Protein AF-A0A9R0S086-F1 (afdb_monomer)

Mean predicted aligned error: 13.35 Å

Radius of gyration: 32.25 Å; Cα contacts (8 Å, |Δi|>4): 730; chains: 1; bounding box: 74×97×122 Å

Structure (mmCIF, N/CA/C/O backbone):
data_AF-A0A9R0S086-F1
#
_entry.id   AF-A0A9R0S086-F1
#
loop_
_atom_site.group_PDB
_atom_site.id
_atom_site.type_symbol
_atom_site.label_atom_id
_atom_site.label_alt_id
_atom_site.label_comp_id
_atom_site.label_asym_id
_atom_site.label_entity_id
_atom_site.label_seq_id
_atom_site.pdbx_PDB_ins_code
_atom_site.Cartn_x
_atom_site.Cartn_y
_atom_site.Cartn_z
_atom_site.occupancy
_atom_site.B_iso_or_equiv
_atom_site.auth_seq_id
_atom_site.auth_comp_id
_atom_site.auth_asym_id
_atom_site.auth_atom_id
_atom_site.pdbx_PDB_model_num
ATOM 1 N N . MET A 1 1 ? 15.748 48.962 -83.431 1.00 35.25 1 MET A N 1
ATOM 2 C CA . MET A 1 1 ? 16.880 48.040 -83.650 1.00 35.25 1 MET A CA 1
ATOM 3 C C . MET A 1 1 ? 18.047 48.599 -82.843 1.00 35.25 1 MET A C 1
ATOM 5 O O . MET A 1 1 ? 18.444 49.707 -83.147 1.00 35.25 1 MET A O 1
ATOM 9 N N . ALA A 1 2 ? 18.440 47.889 -81.776 1.00 37.28 2 ALA A N 1
ATOM 10 C CA . ALA A 1 2 ? 19.633 48.016 -80.913 1.00 37.28 2 ALA A CA 1
ATOM 11 C C . ALA A 1 2 ? 20.173 49.391 -80.419 1.00 37.28 2 ALA A C 1
ATOM 13 O O . ALA A 1 2 ? 20.505 50.261 -81.214 1.00 37.28 2 ALA A O 1
ATOM 14 N N . ALA A 1 3 ? 20.436 49.415 -79.098 1.00 37.38 3 ALA A N 1
ATOM 15 C CA . ALA A 1 3 ? 21.613 49.953 -78.380 1.00 37.38 3 ALA A CA 1
ATOM 16 C C . ALA A 1 3 ? 21.418 51.127 -77.385 1.00 37.38 3 ALA A C 1
ATOM 18 O O . ALA A 1 3 ? 20.693 52.083 -77.637 1.00 37.38 3 ALA A O 1
ATOM 19 N N . ASP A 1 4 ? 22.100 50.951 -76.243 1.00 39.78 4 ASP A N 1
ATOM 20 C CA . ASP A 1 4 ? 22.133 51.659 -74.949 1.00 39.78 4 ASP A CA 1
ATOM 21 C C . ASP A 1 4 ? 22.483 53.159 -74.951 1.00 39.78 4 ASP A C 1
ATOM 23 O O . ASP A 1 4 ? 23.273 53.601 -75.778 1.00 39.78 4 ASP A O 1
ATOM 27 N N . MET A 1 5 ? 22.016 53.894 -73.919 1.00 33.34 5 MET A N 1
ATOM 28 C CA . MET A 1 5 ? 22.845 54.510 -72.844 1.00 33.34 5 MET A CA 1
ATOM 29 C C . MET A 1 5 ? 22.083 55.582 -72.018 1.00 33.34 5 MET A C 1
ATOM 31 O O . MET A 1 5 ? 21.656 56.595 -72.554 1.00 33.34 5 MET A O 1
ATOM 35 N N . ASN A 1 6 ? 22.017 55.368 -70.691 1.00 35.94 6 ASN A N 1
ATOM 36 C CA . ASN A 1 6 ? 22.162 56.326 -69.567 1.00 35.94 6 ASN A CA 1
ATOM 37 C C . ASN A 1 6 ? 21.420 57.697 -69.530 1.00 35.94 6 ASN A C 1
ATOM 39 O O . ASN A 1 6 ? 21.847 58.621 -70.209 1.00 35.94 6 ASN A O 1
ATOM 43 N N . GLN A 1 7 ? 20.469 57.889 -68.581 1.00 35.34 7 GLN A N 1
ATOM 44 C CA . GLN A 1 7 ? 20.571 58.736 -67.345 1.00 35.34 7 GLN A CA 1
ATOM 45 C C . GLN A 1 7 ? 19.222 59.220 -66.719 1.00 35.34 7 GLN A C 1
ATOM 47 O O . GLN A 1 7 ? 18.473 59.948 -67.359 1.00 35.34 7 GLN A O 1
ATOM 52 N N . CYS A 1 8 ? 19.067 58.941 -65.401 1.00 30.36 8 CYS A N 1
ATOM 53 C CA . CYS A 1 8 ? 18.513 59.767 -64.283 1.00 30.36 8 CYS A CA 1
ATOM 54 C C . CYS A 1 8 ? 17.000 60.126 -64.165 1.00 30.36 8 CYS A C 1
ATOM 56 O O . CYS A 1 8 ? 16.317 60.141 -65.181 1.00 30.36 8 CYS A O 1
ATOM 58 N N . PRO A 1 9 ? 16.461 60.550 -62.976 1.00 42.03 9 PRO A N 1
ATOM 59 C CA . PRO A 1 9 ? 16.969 60.539 -61.580 1.00 42.03 9 PRO A CA 1
ATOM 60 C C . PRO A 1 9 ? 15.968 60.058 -60.469 1.00 42.03 9 PRO A C 1
ATOM 62 O O . PRO A 1 9 ? 14.763 59.978 -60.664 1.00 42.03 9 PRO A O 1
ATOM 65 N N . CYS A 1 10 ? 16.521 59.808 -59.271 1.00 35.19 10 CYS A N 1
ATOM 66 C CA . CYS A 1 10 ? 15.977 59.929 -57.897 1.00 35.19 10 CYS A CA 1
ATOM 67 C C . CYS A 1 10 ? 14.499 59.597 -57.564 1.00 35.19 10 CYS A C 1
ATOM 69 O O . CYS A 1 10 ? 13.600 60.398 -57.802 1.00 35.19 10 CYS A O 1
ATOM 71 N N . ALA A 1 11 ? 14.298 58.549 -56.753 1.00 34.47 11 ALA A N 1
ATOM 72 C CA . ALA A 1 11 ? 13.237 58.497 -55.742 1.00 34.47 11 ALA A CA 1
ATOM 73 C C . ALA A 1 11 ? 13.818 57.989 -54.411 1.00 34.47 11 ALA A C 1
ATOM 75 O O . ALA A 1 11 ? 14.642 57.078 -54.379 1.00 34.47 11 ALA A O 1
ATOM 76 N N . ALA A 1 12 ? 13.433 58.674 -53.338 1.00 35.03 12 ALA A N 1
ATOM 77 C CA . ALA A 1 12 ? 14.017 58.638 -52.007 1.00 35.03 12 ALA A CA 1
ATOM 78 C C . ALA A 1 12 ? 14.038 57.250 -51.342 1.00 35.03 12 ALA A C 1
ATOM 80 O O . ALA A 1 12 ? 13.154 56.419 -51.538 1.00 35.03 12 ALA A O 1
ATOM 81 N N . ALA A 1 13 ? 15.050 57.054 -50.497 1.00 35.12 13 ALA A N 1
ATOM 82 C CA . ALA A 1 13 ? 15.180 55.921 -49.593 1.00 35.12 13 ALA A CA 1
ATOM 83 C C . ALA A 1 13 ? 13.946 55.771 -48.683 1.00 35.12 13 ALA A C 1
ATOM 85 O O . ALA A 1 13 ? 13.489 56.772 -48.124 1.00 35.12 13 ALA A O 1
ATOM 86 N N . PRO A 1 14 ? 13.458 54.546 -48.420 1.00 37.09 14 PRO A N 1
ATOM 87 C CA . PRO A 1 14 ? 12.732 54.303 -47.192 1.00 37.09 14 PRO A CA 1
ATOM 88 C C . PRO A 1 14 ? 13.747 54.306 -46.041 1.00 37.09 14 PRO A C 1
ATOM 90 O O . PRO A 1 14 ? 14.665 53.490 -45.969 1.00 37.09 14 PRO A O 1
ATOM 93 N N . SER A 1 15 ? 13.586 55.304 -45.183 1.00 33.97 15 SER A N 1
ATOM 94 C CA . SER A 1 15 ? 14.235 55.493 -43.890 1.00 33.97 15 SER A CA 1
ATOM 95 C C . SER A 1 15 ? 14.154 54.257 -42.974 1.00 33.97 15 SER A C 1
ATOM 97 O O . SER A 1 15 ? 13.268 53.415 -43.134 1.00 33.97 15 SER A O 1
ATOM 99 N N . PRO A 1 16 ? 15.061 54.162 -41.984 1.00 43.84 16 PRO A N 1
ATOM 100 C CA . PRO A 1 16 ? 15.160 53.040 -41.062 1.00 43.84 16 PRO A CA 1
ATOM 101 C C . PRO A 1 16 ? 14.072 53.118 -39.974 1.00 43.84 16 PRO A C 1
ATOM 103 O O . PRO A 1 16 ? 13.759 54.205 -39.507 1.00 43.84 16 PRO A O 1
ATOM 106 N N . PHE A 1 17 ? 13.564 51.954 -39.555 1.00 35.75 17 PHE A N 1
ATOM 107 C CA . PHE A 1 17 ? 12.675 51.710 -38.403 1.00 35.75 17 PHE A CA 1
ATOM 108 C C . PHE A 1 17 ? 11.274 52.362 -38.391 1.00 35.75 17 PHE A C 1
ATOM 110 O O . PHE A 1 17 ? 11.134 53.581 -38.410 1.00 35.75 17 PHE A O 1
ATOM 117 N N . PRO A 1 18 ? 10.214 51.570 -38.133 1.00 36.34 18 PRO A N 1
ATOM 118 C CA . PRO A 1 18 ? 9.209 51.957 -37.165 1.00 36.34 18 PRO A CA 1
ATOM 119 C C . PRO A 1 18 ? 9.715 51.578 -35.766 1.00 36.34 18 PRO A C 1
ATOM 121 O O . PRO A 1 18 ? 9.758 50.403 -35.393 1.00 36.34 18 PRO A O 1
ATOM 124 N N . ASP A 1 19 ? 10.094 52.588 -34.986 1.00 44.94 19 ASP A N 1
ATOM 125 C CA . ASP A 1 19 ? 10.235 52.497 -33.536 1.00 44.94 19 ASP A CA 1
ATOM 126 C C . ASP A 1 19 ? 8.925 51.978 -32.925 1.00 44.94 19 ASP A C 1
ATOM 128 O O . ASP A 1 19 ? 7.967 52.719 -32.718 1.00 44.94 19 ASP A O 1
ATOM 132 N N . THR A 1 20 ? 8.873 50.681 -32.631 1.00 40.72 20 THR A N 1
ATOM 133 C CA . THR A 1 20 ? 7.848 50.091 -31.765 1.00 40.72 20 THR A CA 1
ATOM 134 C C . THR A 1 20 ? 8.507 49.107 -30.790 1.00 40.72 20 THR A C 1
ATOM 136 O O . THR A 1 20 ? 8.678 47.928 -31.059 1.00 40.72 20 THR A O 1
ATOM 139 N N . ASN A 1 21 ? 8.870 49.633 -29.612 1.00 48.00 21 ASN A N 1
ATOM 140 C CA . ASN A 1 21 ? 9.132 48.925 -28.345 1.00 48.00 21 ASN A CA 1
ATOM 141 C C . ASN A 1 21 ? 10.333 47.951 -28.275 1.00 48.00 21 ASN A C 1
ATOM 143 O O . ASN A 1 21 ? 10.231 46.793 -27.865 1.00 48.00 21 ASN A O 1
ATOM 147 N N . SER A 1 22 ? 11.519 48.513 -28.508 1.00 58.41 22 SER A N 1
ATOM 148 C CA . SER A 1 22 ? 12.875 47.932 -28.496 1.00 58.41 22 SER A CA 1
ATOM 149 C C . SER A 1 22 ? 13.436 47.405 -27.153 1.00 58.41 22 SER A C 1
ATOM 151 O O . SER A 1 22 ? 14.639 47.154 -27.040 1.00 58.41 22 SER A O 1
ATOM 153 N N . ASN A 1 23 ? 12.594 47.156 -26.145 1.00 55.34 23 ASN A N 1
ATOM 154 C CA . ASN A 1 23 ? 12.999 46.485 -24.897 1.00 55.34 23 ASN A CA 1
ATOM 155 C C . ASN A 1 23 ? 12.448 45.055 -24.781 1.00 55.34 23 ASN A C 1
ATOM 157 O O . ASN A 1 23 ? 13.076 44.208 -24.150 1.00 55.34 23 ASN A O 1
ATOM 161 N N . LEU A 1 24 ? 11.304 44.758 -25.410 1.00 52.91 24 LEU A N 1
ATOM 162 C CA . LEU A 1 24 ? 10.649 43.452 -25.279 1.00 52.91 24 LEU A CA 1
ATOM 163 C C . LEU A 1 24 ? 11.352 42.364 -26.110 1.00 52.91 24 LEU A C 1
ATOM 165 O O . LEU A 1 24 ? 11.485 41.233 -25.648 1.00 52.91 24 LEU A O 1
ATOM 169 N N . GLU A 1 25 ? 11.865 42.715 -27.293 1.00 58.78 25 GLU A N 1
ATOM 170 C CA . GLU A 1 25 ? 12.599 41.788 -28.170 1.00 58.78 25 GLU A CA 1
ATOM 171 C C . GLU A 1 25 ? 13.986 41.428 -27.620 1.00 58.78 25 GLU A C 1
ATOM 173 O O . GLU A 1 25 ? 14.385 40.266 -27.664 1.00 58.78 25 GLU A O 1
ATOM 178 N N . LYS A 1 26 ? 14.687 42.382 -26.990 1.00 62.88 26 LYS A N 1
ATOM 179 C CA . LYS A 1 26 ? 15.970 42.125 -26.305 1.00 62.88 26 LYS A CA 1
ATOM 180 C C . LYS A 1 26 ? 15.811 41.247 -25.060 1.00 62.88 26 LYS A C 1
ATOM 182 O O . LYS A 1 26 ? 16.746 40.543 -24.687 1.00 62.88 26 LYS A O 1
ATOM 187 N N . LEU A 1 27 ? 14.634 41.259 -24.426 1.00 69.56 27 LEU A N 1
ATOM 188 C CA . LEU A 1 27 ? 14.299 40.377 -23.304 1.00 69.56 27 LEU A CA 1
ATOM 189 C C . LEU A 1 27 ? 13.817 38.986 -23.744 1.00 69.56 27 LEU A C 1
ATOM 191 O O . LEU A 1 27 ? 13.702 38.098 -22.897 1.00 69.56 27 LEU A O 1
ATOM 195 N N . LEU A 1 28 ? 13.535 38.768 -25.033 1.00 75.19 28 LEU A N 1
ATOM 196 C CA . LEU A 1 28 ? 12.957 37.515 -25.519 1.00 75.19 28 LEU A CA 1
ATOM 197 C C . LEU A 1 28 ? 13.865 36.294 -25.255 1.00 75.19 28 LEU A C 1
ATOM 199 O O . LEU A 1 28 ? 13.354 35.317 -24.702 1.00 75.19 28 LEU A O 1
ATOM 203 N N . PRO A 1 29 ? 15.192 36.329 -25.511 1.00 75.06 29 PRO A N 1
ATOM 204 C CA . PRO A 1 29 ? 16.080 35.207 -25.187 1.00 75.06 29 PRO A CA 1
ATOM 205 C C . PRO A 1 29 ? 16.153 34.919 -23.682 1.00 75.06 29 PRO A C 1
ATOM 207 O O . PRO A 1 29 ? 16.160 33.760 -23.270 1.00 75.06 29 PRO A O 1
ATOM 210 N N . PHE A 1 30 ? 16.124 35.961 -22.842 1.00 78.12 30 PHE A N 1
ATOM 211 C CA . PHE A 1 30 ? 16.090 35.816 -21.381 1.00 78.12 30 PHE A CA 1
ATOM 212 C C . PHE A 1 30 ? 14.768 35.211 -20.898 1.00 78.12 30 PHE A C 1
ATOM 214 O O . PHE A 1 30 ? 14.761 34.367 -20.003 1.00 78.12 30 PHE A O 1
ATOM 221 N N . ARG A 1 31 ? 13.645 35.594 -21.517 1.00 83.06 31 ARG A N 1
ATOM 222 C CA . ARG A 1 31 ? 12.323 35.018 -21.245 1.00 83.06 31 ARG A CA 1
ATOM 223 C C . ARG A 1 31 ? 12.270 33.543 -21.636 1.00 83.06 31 ARG A C 1
ATOM 225 O O . ARG A 1 31 ? 11.749 32.742 -20.864 1.00 83.06 31 ARG A O 1
ATOM 232 N N . ILE A 1 32 ? 12.818 33.180 -22.797 1.00 84.12 32 ILE A N 1
ATOM 233 C CA . ILE A 1 32 ? 12.927 31.782 -23.235 1.00 84.12 32 ILE A CA 1
ATOM 234 C C . ILE A 1 32 ? 13.807 31.002 -22.254 1.00 84.12 32 ILE A C 1
ATOM 236 O O . ILE A 1 32 ? 13.362 29.978 -21.744 1.00 84.12 32 ILE A O 1
ATOM 240 N N . GLY A 1 33 ? 14.990 31.516 -21.901 1.00 82.88 33 GLY A N 1
ATOM 241 C CA . GLY A 1 33 ? 15.875 30.891 -20.913 1.00 82.88 33 GLY A CA 1
ATOM 242 C C . GLY A 1 33 ? 15.195 30.669 -19.555 1.00 82.88 33 GLY A C 1
ATOM 243 O O . GLY A 1 33 ? 15.276 29.579 -18.993 1.00 82.88 33 GLY A O 1
ATOM 244 N N . ALA A 1 34 ? 14.438 31.652 -19.056 1.00 84.62 34 ALA A N 1
ATOM 245 C CA . ALA A 1 34 ? 13.662 31.505 -17.825 1.00 84.62 34 ALA A CA 1
ATOM 246 C C . ALA A 1 34 ? 12.590 30.407 -17.937 1.00 84.62 34 ALA A C 1
ATOM 248 O O . ALA A 1 34 ? 12.444 29.595 -17.024 1.00 84.62 34 ALA A O 1
ATOM 249 N N . LEU A 1 35 ? 11.865 30.336 -19.059 1.00 87.88 35 LEU A N 1
ATOM 250 C CA . LEU A 1 35 ? 10.873 29.283 -19.286 1.00 87.88 35 LEU A CA 1
ATOM 251 C C . LEU A 1 35 ? 11.512 27.891 -19.399 1.00 87.88 35 LEU A C 1
ATOM 253 O O . LEU A 1 35 ? 10.943 26.934 -18.878 1.00 87.88 35 LEU A O 1
ATOM 257 N N . VAL A 1 36 ? 12.696 27.775 -20.013 1.00 86.31 36 VAL A N 1
ATOM 258 C CA . VAL A 1 36 ? 13.479 26.526 -20.049 1.00 86.31 36 VAL A CA 1
ATOM 259 C C . VAL A 1 36 ? 13.825 26.086 -18.631 1.00 86.31 36 VAL A C 1
ATOM 261 O O . VAL A 1 36 ? 13.579 24.937 -18.279 1.00 86.31 36 VAL A O 1
ATOM 264 N N . VAL A 1 37 ? 14.317 26.994 -17.782 1.00 85.62 37 VAL A N 1
ATOM 265 C CA . VAL A 1 37 ? 14.621 26.679 -16.376 1.00 85.62 37 VAL A CA 1
ATOM 266 C C . VAL A 1 37 ? 13.368 26.210 -15.635 1.00 85.62 37 VAL A C 1
ATOM 268 O O . VAL A 1 37 ? 13.416 25.189 -14.951 1.00 85.62 37 VAL A O 1
ATOM 271 N N . VAL A 1 38 ? 12.230 26.892 -15.800 1.00 88.31 38 VAL A N 1
ATOM 272 C CA . VAL A 1 38 ? 10.961 26.472 -15.178 1.00 88.31 38 VAL A CA 1
ATOM 273 C C . VAL A 1 38 ? 10.534 25.089 -15.676 1.00 88.31 38 VAL A C 1
ATOM 275 O O . VAL A 1 38 ? 10.150 24.246 -14.864 1.00 88.31 38 VAL A O 1
ATOM 278 N N . ALA A 1 39 ? 10.638 24.819 -16.979 1.00 87.31 39 ALA A N 1
ATOM 279 C CA . ALA A 1 39 ? 10.317 23.515 -17.554 1.00 87.31 39 ALA A CA 1
ATOM 280 C C . ALA A 1 39 ? 11.221 22.411 -16.993 1.00 87.31 39 ALA A C 1
ATOM 282 O O . ALA A 1 39 ? 10.736 21.353 -16.603 1.00 87.31 39 ALA A O 1
ATOM 283 N N . VAL A 1 40 ? 12.520 22.675 -16.868 1.00 86.12 40 VAL A N 1
ATOM 284 C CA . VAL A 1 40 ? 13.506 21.730 -16.332 1.00 86.12 40 VAL A CA 1
ATOM 285 C C . VAL A 1 40 ? 13.262 21.457 -14.856 1.00 86.12 40 VAL A C 1
ATOM 287 O O . VAL A 1 40 ? 13.285 20.301 -14.448 1.00 86.12 40 VAL A O 1
ATOM 290 N N . VAL A 1 41 ? 12.963 22.485 -14.059 1.00 85.88 41 VAL A N 1
ATOM 291 C CA . VAL A 1 41 ? 12.593 22.317 -12.647 1.00 85.88 41 VAL A CA 1
ATOM 292 C C . VAL A 1 41 ? 11.316 21.485 -12.524 1.00 85.88 41 VAL A C 1
ATOM 294 O O . VAL A 1 41 ? 11.272 20.558 -11.720 1.00 85.88 41 VAL A O 1
ATOM 297 N N . MET A 1 42 ? 10.298 21.754 -13.343 1.00 83.94 42 MET A N 1
ATOM 298 C CA . MET A 1 42 ? 9.055 20.975 -13.353 1.00 83.94 42 MET A CA 1
ATOM 299 C C . MET A 1 42 ? 9.294 19.511 -13.740 1.00 83.94 42 MET A C 1
ATOM 301 O O . MET A 1 42 ? 8.778 18.614 -13.074 1.00 83.94 42 MET A O 1
ATOM 305 N N . LEU A 1 43 ? 10.114 19.255 -14.763 1.00 84.06 43 LEU A N 1
ATOM 306 C CA . LEU A 1 43 ? 10.482 17.903 -15.191 1.00 84.06 43 LEU A CA 1
ATOM 307 C C . LEU A 1 43 ? 11.344 17.190 -14.144 1.00 84.06 43 LEU A C 1
ATOM 309 O O . LEU A 1 43 ? 11.109 16.018 -13.877 1.00 84.06 43 LEU A O 1
ATOM 313 N N . PHE A 1 44 ? 12.276 17.888 -13.490 1.00 84.94 44 PHE A N 1
ATOM 314 C CA . PHE A 1 44 ? 13.072 17.360 -12.380 1.00 84.94 44 PHE A CA 1
ATOM 315 C C . PHE A 1 44 ? 12.186 16.952 -11.199 1.00 84.94 44 PHE A C 1
ATOM 317 O O . PHE A 1 44 ? 12.302 15.838 -10.687 1.00 84.94 44 PHE A O 1
ATOM 324 N N . VAL A 1 45 ? 11.258 17.828 -10.800 1.00 82.12 45 VAL A N 1
ATOM 325 C CA . VAL A 1 45 ? 10.262 17.551 -9.756 1.00 82.12 45 VAL A CA 1
ATOM 326 C C . VAL A 1 45 ? 9.427 16.333 -10.140 1.00 82.12 45 VAL A C 1
ATOM 328 O O . VAL A 1 45 ? 9.286 15.421 -9.328 1.00 82.12 45 VAL A O 1
ATOM 331 N N . LEU A 1 46 ? 8.931 16.269 -11.376 1.00 81.56 46 LEU A N 1
ATOM 332 C CA . LEU A 1 46 ? 8.160 15.132 -11.876 1.00 81.56 46 LEU A CA 1
ATOM 333 C C . LEU A 1 46 ? 8.971 13.828 -11.837 1.00 81.56 46 LEU A C 1
ATOM 335 O O . LEU A 1 46 ? 8.449 12.792 -11.433 1.00 81.56 46 LEU A O 1
ATOM 339 N N . HIS A 1 47 ? 10.254 13.881 -12.190 1.00 79.44 47 HIS A N 1
ATOM 340 C CA . HIS A 1 47 ? 11.131 12.718 -12.235 1.00 79.44 47 HIS A CA 1
ATOM 341 C C . HIS A 1 47 ? 11.456 12.165 -10.843 1.00 79.44 47 HIS A C 1
ATOM 343 O O . HIS A 1 47 ? 11.274 10.979 -10.556 1.00 79.44 47 HIS A O 1
ATOM 349 N N . VAL A 1 48 ? 11.906 13.043 -9.945 1.00 82.12 48 VAL A N 1
ATOM 350 C CA . VAL A 1 48 ? 12.289 12.663 -8.585 1.00 82.12 48 VAL A CA 1
ATOM 351 C C . VAL A 1 48 ? 11.046 12.283 -7.788 1.00 82.12 48 VAL A C 1
ATOM 353 O O . VAL A 1 48 ? 10.983 11.177 -7.249 1.00 82.12 48 VAL A O 1
ATOM 356 N N . LEU A 1 49 ? 10.022 13.143 -7.755 1.00 80.88 49 LEU A N 1
ATOM 357 C CA . LEU A 1 49 ? 8.810 12.892 -6.971 1.00 80.88 49 LEU A CA 1
ATOM 358 C C . LEU A 1 49 ? 7.935 11.787 -7.576 1.00 80.88 49 LEU A C 1
ATOM 360 O O . LEU A 1 49 ? 7.298 11.060 -6.819 1.00 80.88 49 LEU A O 1
ATOM 364 N N . GLY A 1 50 ? 7.953 11.590 -8.898 1.00 76.31 50 GLY A N 1
ATOM 365 C CA . GLY A 1 50 ? 7.290 10.463 -9.560 1.00 76.31 50 GLY A CA 1
ATOM 366 C C . GLY A 1 50 ? 7.833 9.114 -9.083 1.00 76.31 50 GLY A C 1
ATOM 367 O O . GLY A 1 50 ? 7.058 8.225 -8.741 1.00 76.31 50 GLY A O 1
ATOM 368 N N . SER A 1 51 ? 9.158 8.990 -8.926 1.00 75.00 51 SER A N 1
ATOM 369 C CA . SER A 1 51 ? 9.785 7.781 -8.360 1.00 75.00 51 SER A CA 1
ATOM 370 C C . SER A 1 51 ? 9.477 7.575 -6.867 1.00 75.00 51 SER A C 1
ATOM 372 O O . SER A 1 51 ? 9.499 6.448 -6.365 1.00 75.00 51 SER A O 1
ATOM 374 N N . LEU A 1 52 ? 9.170 8.660 -6.146 1.00 75.62 52 LEU A N 1
ATOM 375 C CA . LEU A 1 52 ? 8.788 8.642 -4.731 1.00 75.62 52 LEU A CA 1
ATOM 376 C C . LEU A 1 52 ? 7.282 8.450 -4.521 1.00 75.62 52 LEU A C 1
ATOM 378 O O . LEU A 1 52 ? 6.869 8.162 -3.399 1.00 75.62 52 LEU A O 1
ATOM 382 N N . ARG A 1 53 ? 6.470 8.562 -5.578 1.00 75.38 53 ARG A N 1
ATOM 383 C CA . ARG A 1 53 ? 5.007 8.462 -5.539 1.00 75.38 53 ARG A CA 1
ATOM 384 C C . ARG A 1 53 ? 4.535 7.156 -4.902 1.00 75.38 53 ARG A C 1
ATOM 386 O O . ARG A 1 53 ? 3.750 7.187 -3.961 1.00 75.38 53 ARG A O 1
ATOM 393 N N . ARG A 1 54 ? 5.103 6.026 -5.339 1.00 76.12 54 ARG A N 1
ATOM 394 C CA . ARG A 1 54 ? 4.835 4.693 -4.769 1.00 76.12 54 ARG A CA 1
ATOM 395 C C . ARG A 1 54 ? 5.150 4.607 -3.273 1.00 76.12 54 ARG A C 1
ATOM 397 O O . ARG A 1 54 ? 4.568 3.808 -2.556 1.00 76.12 54 ARG A O 1
ATOM 404 N N . ARG A 1 55 ? 6.083 5.430 -2.792 1.00 77.38 55 ARG A N 1
ATOM 405 C CA . ARG A 1 55 ? 6.626 5.369 -1.427 1.00 77.38 55 ARG A CA 1
ATOM 406 C C . ARG A 1 55 ? 5.938 6.318 -0.459 1.00 77.38 55 ARG A C 1
ATOM 408 O O . ARG A 1 55 ? 6.352 6.399 0.695 1.00 77.38 55 ARG A O 1
ATOM 415 N N . SER A 1 56 ? 4.951 7.087 -0.914 1.00 76.31 56 SER A N 1
ATOM 416 C CA . SER A 1 56 ? 4.250 8.027 -0.053 1.00 76.31 56 SER A CA 1
ATOM 417 C C . SER A 1 56 ? 2.761 8.066 -0.342 1.00 76.31 56 SER A C 1
ATOM 419 O O . SER A 1 56 ? 2.322 8.329 -1.452 1.00 76.31 56 SER A O 1
ATOM 421 N N . SER A 1 57 ? 1.978 7.933 0.718 1.00 72.06 57 SER A N 1
ATOM 422 C CA . SER A 1 57 ? 0.526 8.103 0.751 1.00 72.06 57 SER A CA 1
ATOM 423 C C . SER A 1 57 ? 0.090 9.567 0.930 1.00 72.06 57 SER A C 1
ATOM 425 O O . SER A 1 57 ? -1.077 9.864 1.226 1.00 72.06 57 SER A O 1
ATOM 427 N N . ASN A 1 58 ? 1.022 10.521 0.803 1.00 75.94 58 ASN A N 1
ATOM 428 C CA . ASN A 1 58 ? 0.735 11.936 0.990 1.00 75.94 58 ASN A CA 1
ATOM 429 C C . ASN A 1 58 ? -0.008 12.518 -0.221 1.00 75.94 58 ASN A C 1
ATOM 431 O O . ASN A 1 58 ? 0.582 12.767 -1.270 1.00 75.94 58 ASN A O 1
ATOM 435 N N . LYS A 1 59 ? -1.296 12.835 -0.046 1.00 71.94 59 LYS A N 1
ATOM 436 C CA . LYS A 1 59 ? -2.147 13.417 -1.100 1.00 71.94 59 LYS A CA 1
ATOM 437 C C . LYS A 1 59 ? -1.599 14.723 -1.689 1.00 71.94 59 LYS A C 1
ATOM 439 O O . LYS A 1 59 ? -1.851 15.001 -2.854 1.00 71.94 59 LYS A O 1
ATOM 444 N N . ALA A 1 60 ? -0.842 15.510 -0.919 1.00 74.75 60 ALA A N 1
ATOM 445 C CA . ALA A 1 60 ? -0.210 16.723 -1.439 1.00 74.75 60 ALA A CA 1
ATOM 446 C C . ALA A 1 60 ? 0.908 16.399 -2.442 1.00 74.75 60 ALA A C 1
ATOM 448 O O . ALA A 1 60 ? 0.979 17.038 -3.485 1.00 74.75 60 ALA A O 1
ATOM 449 N N . LEU A 1 61 ? 1.730 15.380 -2.156 1.00 79.19 61 LEU A N 1
ATOM 450 C CA . LEU A 1 61 ? 2.765 14.905 -3.078 1.00 79.19 61 LEU A CA 1
ATOM 451 C C . LEU A 1 61 ? 2.131 14.439 -4.392 1.00 79.19 61 LEU A C 1
ATOM 453 O O . LEU A 1 61 ? 2.537 14.888 -5.458 1.00 79.19 61 LEU A O 1
ATOM 457 N N . HIS A 1 62 ? 1.097 13.597 -4.302 1.00 76.50 62 HIS A N 1
ATOM 458 C CA . HIS A 1 62 ? 0.350 13.120 -5.471 1.00 76.50 62 HIS A CA 1
ATOM 459 C C . HIS A 1 62 ? -0.251 14.275 -6.273 1.00 76.50 62 HIS A C 1
ATOM 461 O O . HIS A 1 62 ? -0.095 14.314 -7.488 1.00 76.50 62 HIS A O 1
ATOM 467 N N . GLY A 1 63 ? -0.864 15.256 -5.603 1.00 73.75 63 GLY A N 1
ATOM 468 C CA . GLY A 1 63 ? -1.413 16.445 -6.259 1.00 73.75 63 GLY A CA 1
ATOM 469 C C . GLY A 1 63 ? -0.355 17.276 -6.991 1.00 73.75 63 GLY A C 1
ATOM 470 O O . GLY A 1 63 ? -0.592 17.700 -8.119 1.00 73.75 63 GLY A O 1
ATOM 471 N N . VAL A 1 64 ? 0.827 17.463 -6.391 1.00 81.00 64 VAL A N 1
ATOM 472 C CA . VAL A 1 64 ? 1.957 18.156 -7.037 1.00 81.00 64 VAL A CA 1
ATOM 473 C C . VAL A 1 64 ? 2.445 17.382 -8.259 1.00 81.00 64 VAL A C 1
ATOM 475 O O . VAL A 1 64 ? 2.641 17.986 -9.307 1.00 81.00 64 VAL A O 1
ATOM 478 N N . VAL A 1 65 ? 2.601 16.059 -8.156 1.00 80.56 65 VAL A N 1
ATOM 479 C CA . VAL A 1 65 ? 3.038 15.210 -9.276 1.00 80.56 65 VAL A CA 1
ATOM 480 C C . VAL A 1 65 ? 2.030 15.252 -10.427 1.00 80.56 65 VAL A C 1
ATOM 482 O O . VAL A 1 65 ? 2.431 15.456 -11.567 1.00 80.56 65 VAL A O 1
ATOM 485 N N . VAL A 1 66 ? 0.729 15.126 -10.142 1.00 77.88 66 VAL A N 1
ATOM 486 C CA . VAL A 1 66 ? -0.338 15.191 -11.160 1.00 77.88 66 VAL A CA 1
ATOM 487 C C . VAL A 1 66 ? -0.405 16.575 -11.811 1.00 77.88 66 VAL A C 1
ATOM 489 O O . VAL A 1 66 ? -0.524 16.676 -13.033 1.00 77.88 66 VAL A O 1
ATOM 492 N N . GLY A 1 67 ? -0.283 17.644 -11.020 1.00 76.31 67 GLY A N 1
ATOM 493 C CA . GLY A 1 67 ? -0.234 19.012 -11.536 1.00 76.31 67 GLY A CA 1
ATOM 494 C C . GLY A 1 67 ? 0.994 19.256 -12.416 1.00 76.31 67 GLY A C 1
ATOM 495 O O . GLY A 1 67 ? 0.862 19.785 -13.519 1.00 76.31 67 GLY A O 1
ATOM 496 N N . ALA A 1 68 ? 2.173 18.812 -11.969 1.00 82.50 68 ALA A N 1
ATOM 497 C CA . ALA A 1 68 ? 3.411 18.925 -12.731 1.00 82.50 68 ALA A CA 1
ATOM 498 C C . ALA A 1 68 ? 3.348 18.139 -14.043 1.00 82.50 68 ALA A C 1
ATOM 500 O O . ALA A 1 68 ? 3.694 18.689 -15.082 1.00 82.50 68 ALA A O 1
ATOM 501 N N . TYR A 1 69 ? 2.832 16.909 -14.000 1.00 77.81 69 TYR A N 1
ATOM 502 C CA . TYR A 1 69 ? 2.607 16.058 -15.168 1.00 77.81 69 TYR A CA 1
ATOM 503 C C . TYR A 1 69 ? 1.675 16.707 -16.198 1.00 77.81 69 TYR A C 1
ATOM 505 O O . TYR A 1 69 ? 1.972 16.722 -17.389 1.00 77.81 69 TYR A O 1
ATOM 513 N N . SER A 1 70 ? 0.565 17.289 -15.737 1.00 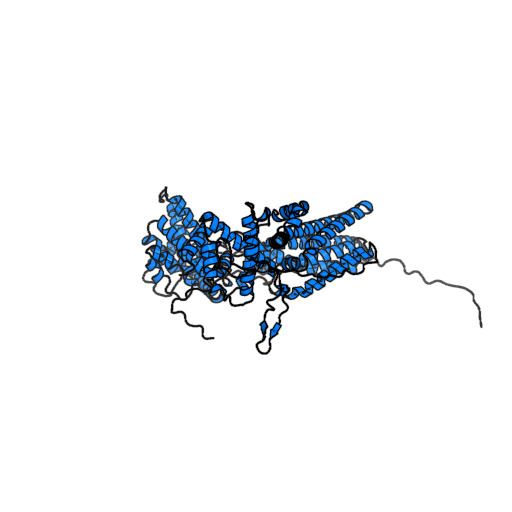77.06 70 SER A N 1
ATOM 514 C CA . SER A 1 70 ? -0.424 17.910 -16.626 1.00 77.06 70 SER A CA 1
ATOM 515 C C . SER A 1 70 ? 0.117 19.182 -17.289 1.00 77.06 70 SER A C 1
ATOM 517 O O . SER A 1 70 ? -0.180 19.457 -18.450 1.00 77.06 70 SER A O 1
ATOM 519 N N . LEU A 1 71 ? 0.922 19.966 -16.563 1.00 81.12 71 LEU A N 1
ATOM 520 C CA . LEU A 1 71 ? 1.423 21.256 -17.039 1.00 81.12 71 LEU A CA 1
ATOM 521 C C . LEU A 1 71 ? 2.732 21.145 -17.835 1.00 81.12 71 LEU A C 1
ATOM 523 O O . LEU A 1 71 ? 2.972 21.967 -18.721 1.00 81.12 71 LEU A O 1
ATOM 527 N N . SER A 1 72 ? 3.579 20.149 -17.552 1.00 83.62 72 SER A N 1
ATOM 528 C CA . SER A 1 72 ? 4.915 20.037 -18.154 1.00 83.62 72 SER A CA 1
ATOM 529 C C . SER A 1 72 ? 4.867 19.908 -19.673 1.00 83.62 72 SER A C 1
ATOM 531 O O . SER A 1 72 ? 5.673 20.536 -20.354 1.00 83.62 72 SER A O 1
ATOM 533 N N . TYR A 1 73 ? 3.905 19.159 -20.221 1.00 80.12 73 TYR A N 1
ATOM 534 C CA . TYR A 1 73 ? 3.784 18.980 -21.671 1.00 80.12 73 TYR A CA 1
ATOM 535 C C . TYR A 1 73 ? 3.414 20.282 -22.391 1.00 80.12 73 TYR A C 1
ATOM 537 O O . TYR A 1 73 ? 4.032 20.644 -23.396 1.00 80.12 73 TYR A O 1
ATOM 545 N N . ALA A 1 74 ? 2.429 21.009 -21.855 1.00 83.12 74 ALA A N 1
ATOM 546 C CA . ALA A 1 74 ? 2.005 22.295 -22.399 1.00 83.12 74 ALA A CA 1
ATOM 547 C C . ALA A 1 74 ? 3.137 23.325 -22.317 1.00 83.12 74 ALA A C 1
ATOM 549 O O . ALA A 1 74 ? 3.405 24.027 -23.291 1.00 83.12 74 ALA A O 1
ATOM 550 N N . LEU A 1 75 ? 3.840 23.365 -21.181 1.00 85.00 75 LEU A N 1
ATOM 551 C CA . LEU A 1 75 ? 4.963 24.269 -20.972 1.00 85.00 75 LEU A CA 1
ATOM 552 C C . LEU A 1 75 ? 6.105 23.990 -21.957 1.00 85.00 75 LEU A C 1
ATOM 554 O O . LEU A 1 75 ? 6.570 24.920 -22.609 1.00 85.00 75 LEU A O 1
ATOM 558 N N . VAL A 1 76 ? 6.513 22.725 -22.115 1.00 85.06 76 VAL A N 1
ATOM 559 C CA . VAL A 1 76 ? 7.594 22.348 -23.040 1.00 85.06 76 VAL A CA 1
ATOM 560 C C . VAL A 1 76 ? 7.207 22.645 -24.487 1.00 85.06 76 VAL A C 1
ATOM 562 O O . VAL A 1 76 ? 7.974 23.282 -25.209 1.00 85.06 76 VAL A O 1
ATOM 565 N N . SER A 1 77 ? 5.995 22.275 -24.901 1.00 83.31 77 SER A N 1
ATOM 566 C CA . SER A 1 77 ? 5.506 22.542 -26.261 1.00 83.31 77 SER A CA 1
ATOM 567 C C . SER A 1 77 ? 5.462 24.042 -26.565 1.00 83.31 77 SER A C 1
ATOM 569 O O . SER A 1 77 ? 5.913 24.476 -27.623 1.00 83.31 77 SER A O 1
ATOM 571 N N . TYR A 1 78 ? 4.984 24.849 -25.614 1.00 86.25 78 TYR A N 1
ATOM 572 C CA . TYR A 1 78 ? 4.968 26.305 -25.734 1.00 86.25 78 TYR A CA 1
ATOM 573 C C . TYR A 1 78 ? 6.383 26.890 -25.834 1.00 86.25 78 TYR A C 1
ATOM 575 O O . TYR A 1 78 ? 6.631 27.744 -26.684 1.00 86.25 78 TYR A O 1
ATOM 583 N N . THR A 1 79 ? 7.333 26.408 -25.021 1.00 86.88 79 THR A N 1
ATOM 584 C CA . THR A 1 79 ? 8.731 26.862 -25.104 1.00 86.88 79 THR A CA 1
ATOM 585 C C . THR A 1 79 ? 9.388 26.526 -26.435 1.00 86.88 79 THR A C 1
ATOM 587 O O . THR A 1 79 ? 10.084 27.377 -26.983 1.00 86.88 79 THR A O 1
ATOM 590 N N . LEU A 1 80 ? 9.131 25.335 -26.984 1.00 83.38 80 LEU A N 1
ATOM 591 C CA . LEU A 1 80 ? 9.640 24.934 -28.297 1.00 83.38 80 LEU A CA 1
ATOM 592 C C . LEU A 1 80 ? 9.050 25.803 -29.414 1.00 83.38 80 LEU A C 1
ATOM 594 O O . LEU A 1 80 ? 9.786 26.277 -30.275 1.00 83.38 80 LEU A O 1
ATOM 598 N N . GLY A 1 81 ? 7.742 26.077 -29.365 1.00 81.62 81 GLY A N 1
ATOM 599 C CA . GLY A 1 81 ? 7.089 26.980 -30.316 1.00 81.62 81 GLY A CA 1
ATOM 600 C C . GLY A 1 81 ? 7.666 28.398 -30.270 1.00 81.62 81 GLY A C 1
ATOM 601 O O . GLY A 1 81 ? 7.923 28.996 -31.312 1.00 81.62 81 GLY A O 1
ATOM 602 N N . LEU A 1 82 ? 7.956 28.910 -29.069 1.00 82.38 82 LEU A N 1
ATOM 603 C CA . LEU A 1 82 ? 8.627 30.199 -28.880 1.00 82.38 82 LEU A CA 1
ATOM 604 C C . LEU A 1 82 ? 10.025 30.230 -29.505 1.00 82.38 82 LEU A C 1
ATOM 606 O O . LEU A 1 82 ? 10.322 31.178 -30.229 1.00 82.38 82 LEU A O 1
ATOM 610 N N . MET A 1 83 ? 10.846 29.199 -29.272 1.00 81.31 83 MET A N 1
ATOM 611 C CA . MET A 1 83 ? 12.178 29.070 -29.884 1.00 81.31 83 MET A CA 1
ATOM 612 C C . MET A 1 83 ? 12.114 29.021 -31.415 1.00 81.31 83 MET A C 1
ATOM 614 O O . MET A 1 83 ? 12.979 29.575 -32.080 1.00 81.31 83 MET A O 1
ATOM 618 N N . GLN A 1 84 ? 11.092 28.376 -31.987 1.00 81.44 84 GLN A N 1
ATOM 619 C CA . GLN A 1 84 ? 10.914 28.313 -33.440 1.00 81.44 84 GLN A CA 1
ATOM 620 C C . GLN A 1 84 ? 10.444 29.654 -34.028 1.00 81.44 84 GLN A C 1
ATOM 622 O O . GLN A 1 84 ? 10.819 30.009 -35.141 1.00 81.44 84 GLN A O 1
ATOM 627 N N . SER A 1 85 ? 9.611 30.390 -33.290 1.00 77.38 85 SER A N 1
ATOM 628 C CA . SER A 1 85 ? 9.041 31.673 -33.725 1.00 77.38 85 SER A CA 1
ATOM 629 C C . SER A 1 85 ? 9.973 32.878 -33.550 1.00 77.38 85 SER A C 1
ATOM 631 O O . SER A 1 85 ? 9.660 33.962 -34.039 1.00 77.38 85 SER A O 1
ATOM 633 N N . SER A 1 86 ? 11.087 32.732 -32.825 1.00 77.06 86 SER A N 1
ATOM 634 C CA . SER A 1 86 ? 11.973 33.855 -32.521 1.00 77.06 86 SER A CA 1
ATOM 635 C C . SER A 1 86 ? 12.768 34.303 -33.746 1.00 77.06 86 SER A C 1
ATOM 637 O O . SER A 1 86 ? 13.415 33.496 -34.407 1.00 77.06 86 SER A O 1
ATOM 639 N N . THR A 1 87 ? 12.793 35.611 -33.990 1.00 64.31 87 THR A N 1
ATOM 640 C CA . THR A 1 87 ? 13.567 36.251 -35.068 1.00 64.31 87 THR A CA 1
ATOM 641 C C . THR A 1 87 ? 15.080 36.248 -34.814 1.00 64.31 87 THR A C 1
ATOM 643 O O . THR A 1 87 ? 15.860 36.377 -35.755 1.00 64.31 87 THR A O 1
ATOM 646 N N . TYR A 1 88 ? 15.502 36.064 -33.557 1.00 65.75 88 TYR A N 1
ATOM 647 C CA . TYR A 1 88 ? 16.899 35.932 -33.145 1.00 65.75 88 TYR A CA 1
ATOM 648 C C . TYR A 1 88 ? 17.277 34.460 -32.981 1.00 65.75 88 TYR A C 1
ATOM 650 O O . TYR A 1 88 ? 16.775 33.787 -32.081 1.00 65.75 88 TYR A O 1
ATOM 658 N N . TYR A 1 89 ? 18.189 33.976 -33.826 1.00 63.66 89 TYR A N 1
ATOM 659 C CA . TYR A 1 89 ? 18.760 32.641 -33.685 1.00 63.66 89 TYR A CA 1
ATOM 660 C C . TYR A 1 89 ? 19.895 32.663 -32.658 1.00 63.66 89 TYR A C 1
ATOM 662 O O . TYR A 1 89 ? 20.823 33.465 -32.756 1.00 63.66 89 TYR A O 1
ATOM 670 N N . VAL A 1 90 ? 19.797 31.785 -31.667 1.00 68.69 90 VAL A N 1
ATOM 671 C CA . VAL A 1 90 ? 20.762 31.614 -30.582 1.00 68.69 90 VAL A CA 1
ATOM 672 C C . VAL A 1 90 ? 21.270 30.176 -30.669 1.00 68.69 90 VAL A C 1
ATOM 674 O O . VAL A 1 90 ? 20.459 29.248 -30.700 1.00 68.69 90 VAL A O 1
ATOM 677 N N . ASP A 1 91 ? 22.590 29.985 -30.729 1.00 69.06 91 ASP A N 1
ATOM 678 C CA . ASP A 1 91 ? 23.227 28.678 -30.979 1.00 69.06 91 ASP A CA 1
ATOM 679 C C . ASP A 1 91 ? 22.857 27.615 -29.924 1.00 69.06 91 ASP A C 1
ATOM 681 O O . ASP A 1 91 ? 22.921 26.411 -30.172 1.00 69.06 91 ASP A O 1
ATOM 685 N N . GLU A 1 92 ? 22.420 28.055 -28.747 1.00 72.38 92 GLU A N 1
ATOM 686 C CA . GLU A 1 92 ? 21.994 27.232 -27.623 1.00 72.38 92 GLU A CA 1
ATOM 687 C C . GLU A 1 92 ? 20.548 26.715 -27.741 1.00 72.38 92 GLU A C 1
ATOM 689 O O . GLU A 1 92 ? 20.199 25.741 -27.069 1.00 72.38 92 GLU A O 1
ATOM 694 N N . PHE A 1 93 ? 19.694 27.305 -28.590 1.00 75.94 93 PHE A N 1
ATOM 695 C CA . PHE A 1 93 ? 18.281 26.907 -28.711 1.00 75.94 93 PHE A CA 1
ATOM 696 C C . PHE A 1 93 ? 18.084 25.450 -29.154 1.00 75.94 93 PHE A C 1
ATOM 698 O O . PHE A 1 93 ? 17.280 24.760 -28.522 1.00 75.94 93 PHE A O 1
ATOM 705 N N . PRO A 1 94 ? 18.814 24.917 -30.154 1.00 78.56 94 PRO A N 1
ATOM 706 C CA . PRO A 1 94 ? 18.728 23.500 -30.499 1.00 78.56 94 PRO A CA 1
ATOM 707 C C . PRO A 1 94 ? 19.132 22.590 -29.334 1.00 78.56 94 PRO A C 1
ATOM 709 O O . PRO A 1 94 ? 18.482 21.576 -29.095 1.00 78.56 94 PRO A O 1
ATOM 712 N N . ILE A 1 95 ? 20.161 22.971 -28.566 1.00 76.88 95 ILE A N 1
ATOM 713 C CA . ILE A 1 95 ? 20.622 22.206 -27.398 1.00 76.88 95 ILE A CA 1
ATOM 714 C C . ILE A 1 95 ? 19.516 22.170 -26.336 1.00 76.88 95 ILE A C 1
ATOM 716 O O . ILE A 1 95 ? 19.175 21.102 -25.828 1.00 76.88 95 ILE A O 1
ATOM 720 N N . TRP A 1 96 ? 18.904 23.319 -26.033 1.00 83.19 96 TRP A N 1
ATOM 721 C CA . TRP A 1 96 ? 17.787 23.401 -25.089 1.00 83.19 96 TRP A CA 1
ATOM 722 C C . TRP A 1 96 ? 16.570 22.608 -25.553 1.00 83.19 96 TRP A C 1
ATOM 724 O O . TRP A 1 96 ? 15.992 21.872 -24.755 1.00 83.19 96 TRP A O 1
ATOM 734 N N . ALA A 1 97 ? 16.204 22.709 -26.831 1.00 81.12 97 ALA A N 1
ATOM 735 C CA . ALA A 1 97 ? 15.081 21.979 -27.403 1.00 81.12 97 ALA A CA 1
ATOM 736 C C . ALA A 1 97 ? 15.267 20.461 -27.273 1.00 81.12 97 ALA A C 1
ATOM 738 O O . ALA A 1 97 ? 14.364 19.756 -26.822 1.00 81.12 97 ALA A O 1
ATOM 739 N N . VAL A 1 98 ? 16.461 19.962 -27.596 1.00 79.19 98 VAL A N 1
ATOM 740 C CA . VAL A 1 98 ? 16.801 18.539 -27.484 1.00 79.19 98 VAL A CA 1
ATOM 741 C C . VAL A 1 98 ? 16.783 18.084 -26.032 1.00 79.19 98 VAL A C 1
ATOM 743 O O . VAL A 1 98 ? 16.182 17.055 -25.734 1.00 79.19 98 VAL A O 1
ATOM 746 N N . CYS A 1 99 ? 17.396 18.840 -25.119 1.00 77.50 99 CYS A N 1
ATOM 747 C CA . CYS A 1 99 ? 17.395 18.507 -23.696 1.00 77.50 99 CYS A CA 1
ATOM 748 C C . CYS A 1 99 ? 15.976 18.481 -23.119 1.00 77.50 99 CYS A C 1
ATOM 750 O O . CYS A 1 99 ? 15.644 17.568 -22.368 1.00 77.50 99 CYS A O 1
ATOM 752 N N . LEU A 1 100 ? 15.114 19.431 -23.493 1.00 80.94 100 LEU A N 1
ATOM 753 C CA . LEU A 1 100 ? 13.714 19.440 -23.068 1.00 80.94 100 LEU A CA 1
ATOM 754 C C . LEU A 1 100 ? 12.938 18.244 -23.626 1.00 80.94 100 LEU A C 1
ATOM 756 O O . LEU A 1 100 ? 12.212 17.599 -22.873 1.00 80.94 100 LEU A O 1
ATOM 760 N N . LEU A 1 101 ? 13.110 17.909 -24.908 1.00 77.94 101 LEU A N 1
ATOM 761 C CA . LEU A 1 101 ? 12.473 16.737 -25.513 1.00 77.94 101 LEU A CA 1
ATOM 762 C C . LEU A 1 101 ? 12.957 15.435 -24.862 1.00 77.94 101 LEU A C 1
ATOM 764 O O . LEU A 1 101 ? 12.132 14.614 -24.476 1.00 77.94 101 LEU A O 1
ATOM 768 N N . MET A 1 102 ? 14.266 15.285 -24.644 1.00 74.25 102 MET A N 1
ATOM 769 C CA . MET A 1 102 ? 14.863 14.157 -23.915 1.00 74.25 102 MET A CA 1
ATOM 770 C C . MET A 1 102 ? 14.278 14.031 -22.505 1.00 74.25 102 MET A C 1
ATOM 772 O O . MET A 1 102 ? 13.806 12.962 -22.115 1.00 74.25 102 MET A O 1
ATOM 776 N N . LEU A 1 103 ? 14.248 15.133 -21.748 1.00 75.94 103 LEU A N 1
ATOM 777 C CA . LEU A 1 103 ? 13.690 15.156 -20.399 1.00 75.94 103 LEU A CA 1
ATOM 778 C C . LEU A 1 103 ? 12.197 14.838 -20.392 1.00 75.94 103 LEU A C 1
ATOM 780 O O . LEU A 1 103 ? 11.765 14.135 -19.489 1.00 75.94 103 LEU A O 1
ATOM 784 N N . VAL A 1 104 ? 11.413 15.280 -21.380 1.00 74.94 104 VAL A N 1
ATOM 785 C CA . VAL A 1 104 ? 9.999 14.890 -21.518 1.00 74.94 104 VAL A CA 1
ATOM 786 C C . VAL A 1 104 ? 9.867 13.409 -21.868 1.00 74.94 104 VAL A C 1
ATOM 788 O O . VAL A 1 104 ? 9.131 12.697 -21.195 1.00 74.94 104 VAL A O 1
ATOM 791 N N . GLY A 1 105 ? 10.627 12.895 -22.837 1.00 66.12 105 GLY A N 1
ATOM 792 C CA . GLY A 1 105 ? 10.612 11.478 -23.218 1.00 66.12 105 GLY A CA 1
ATOM 793 C C . GLY A 1 105 ? 11.042 10.530 -22.089 1.00 66.12 105 GLY A C 1
ATOM 794 O O . GLY A 1 105 ? 10.581 9.378 -22.019 1.00 66.12 105 GLY A O 1
ATOM 795 N N . ASN A 1 106 ? 11.882 11.014 -21.173 1.00 64.25 106 ASN A N 1
ATOM 796 C CA . ASN A 1 106 ? 12.264 10.339 -19.935 1.00 64.25 106 ASN A CA 1
ATOM 797 C C . ASN A 1 106 ? 11.297 10.615 -18.777 1.00 64.25 106 ASN A C 1
ATOM 799 O O . ASN A 1 106 ? 11.081 9.733 -17.958 1.00 64.25 106 ASN A O 1
ATOM 803 N N . ALA A 1 107 ? 10.675 11.785 -18.679 1.00 56.66 107 ALA A N 1
ATOM 804 C CA . ALA A 1 107 ? 9.680 12.085 -17.649 1.00 56.66 107 ALA A CA 1
ATOM 805 C C . ALA A 1 107 ? 8.342 11.375 -17.904 1.00 56.66 107 ALA A C 1
ATOM 807 O O . ALA A 1 107 ? 7.695 10.955 -16.947 1.00 56.66 107 ALA A O 1
ATOM 808 N N . ASP A 1 108 ? 8.010 11.102 -19.172 1.00 50.97 108 ASP A N 1
ATOM 809 C CA . ASP A 1 108 ? 6.900 10.257 -19.643 1.00 50.97 108 ASP A CA 1
ATOM 810 C C . ASP A 1 108 ? 7.019 8.782 -19.164 1.00 50.97 108 ASP A C 1
ATOM 812 O O . ASP A 1 108 ? 6.383 7.885 -19.716 1.00 50.97 108 ASP A O 1
ATOM 816 N N . CYS A 1 109 ? 7.922 8.457 -18.226 1.00 47.62 109 CYS A N 1
ATOM 817 C CA . CYS A 1 109 ? 8.335 7.085 -17.902 1.00 47.62 109 CYS A CA 1
ATOM 818 C C . CYS A 1 109 ? 8.023 6.564 -16.513 1.00 47.62 109 CYS A C 1
ATOM 820 O O . CYS A 1 109 ? 8.189 5.368 -16.268 1.00 47.62 109 CYS A O 1
ATOM 822 N N . LEU A 1 110 ? 7.559 7.434 -15.625 1.00 46.53 110 LEU A N 1
ATOM 823 C CA . LEU A 1 110 ? 7.182 7.059 -14.262 1.00 46.53 110 LEU A CA 1
ATOM 824 C C . LEU A 1 110 ? 5.665 7.176 -14.039 1.00 46.53 110 LEU A C 1
ATOM 826 O O . LEU A 1 110 ? 5.173 6.948 -12.936 1.00 46.53 110 LEU A O 1
ATOM 830 N N . THR A 1 111 ? 4.923 7.562 -15.078 1.00 45.03 111 THR A N 1
ATOM 831 C CA . THR A 1 111 ? 3.571 8.110 -14.999 1.00 45.03 111 THR A CA 1
ATOM 832 C C . THR A 1 111 ? 2.604 7.330 -15.880 1.00 45.03 111 THR A C 1
ATOM 834 O O . THR A 1 111 ? 2.234 7.751 -16.969 1.00 45.03 111 THR A O 1
ATOM 837 N N . ALA A 1 112 ? 2.081 6.232 -15.348 1.00 49.50 112 ALA A N 1
ATOM 838 C CA . ALA A 1 112 ? 0.636 6.097 -15.437 1.00 49.50 112 ALA A CA 1
ATOM 839 C C . ALA A 1 112 ? 0.065 6.865 -14.246 1.00 49.50 112 ALA A C 1
ATOM 841 O O . ALA A 1 112 ? 0.267 6.476 -13.089 1.00 49.50 112 ALA A O 1
ATOM 842 N N . SER A 1 113 ? -0.534 8.024 -14.500 1.00 49.38 113 SER A N 1
ATOM 843 C CA . SER A 1 113 ? -1.401 8.678 -13.511 1.00 49.38 113 SER A CA 1
ATOM 844 C C . SER A 1 113 ? -2.744 7.944 -13.431 1.00 49.38 113 SER A C 1
ATOM 846 O O . SER A 1 113 ? -3.392 7.982 -12.391 1.00 49.38 113 SER A O 1
ATOM 848 N N . SER A 1 114 ? -3.098 7.200 -14.485 1.00 54.94 114 SER A N 1
ATOM 849 C CA . SER A 1 114 ? -4.211 6.258 -14.533 1.00 54.94 114 SER A CA 1
ATOM 850 C C . SER A 1 114 ? -3.783 4.938 -15.185 1.00 54.94 114 SER A C 1
ATOM 852 O O . SER A 1 114 ? -2.881 4.922 -16.019 1.00 54.94 114 SER A O 1
ATOM 854 N N . LEU A 1 115 ? -4.440 3.822 -14.847 1.00 56.72 115 LEU A N 1
ATOM 855 C CA . LEU A 1 115 ? -4.183 2.532 -15.506 1.00 56.72 115 LEU A CA 1
ATOM 856 C C . LEU A 1 115 ? -4.410 2.582 -17.030 1.00 56.72 115 LEU A C 1
ATOM 858 O O . LEU A 1 115 ? -3.750 1.861 -17.775 1.00 56.72 115 LEU A O 1
ATOM 862 N N . ASN A 1 116 ? -5.294 3.471 -17.490 1.00 54.78 116 ASN A N 1
ATOM 863 C CA . ASN A 1 116 ? -5.656 3.618 -18.899 1.00 54.78 116 ASN A CA 1
ATOM 864 C C . ASN A 1 116 ? -4.518 4.212 -19.752 1.00 54.78 116 ASN A C 1
ATOM 866 O O . ASN A 1 116 ? -4.450 3.944 -20.949 1.00 54.78 116 ASN A O 1
ATOM 870 N N . ASP A 1 117 ? -3.583 4.962 -19.157 1.00 53.09 117 ASP A N 1
ATOM 871 C CA . ASP A 1 117 ? -2.467 5.568 -19.899 1.00 53.09 117 ASP A CA 1
ATOM 872 C C . ASP A 1 117 ? -1.440 4.513 -20.372 1.00 53.09 117 ASP A C 1
ATOM 874 O O . ASP A 1 117 ? -0.735 4.719 -21.364 1.00 53.09 117 ASP A O 1
ATOM 878 N N . ILE A 1 118 ? -1.383 3.346 -19.710 1.00 52.47 118 ILE A N 1
ATOM 879 C CA . ILE A 1 118 ? -0.419 2.258 -19.984 1.00 52.47 118 ILE A CA 1
ATOM 880 C C . ILE A 1 118 ? -0.746 1.503 -21.276 1.00 52.47 118 ILE A C 1
ATOM 882 O O . ILE A 1 118 ? 0.164 1.038 -21.970 1.00 52.47 118 ILE A O 1
ATOM 886 N N . GLU A 1 119 ? -2.022 1.417 -21.662 1.00 51.12 119 GLU A N 1
ATOM 887 C CA . GLU A 1 119 ? -2.431 0.750 -22.907 1.00 51.12 119 GLU A CA 1
ATOM 888 C C . GLU A 1 119 ? -1.821 1.416 -24.156 1.00 51.12 119 GLU A C 1
ATOM 890 O O . GLU A 1 119 ? -1.650 0.775 -25.197 1.00 51.12 119 GLU A O 1
ATOM 895 N N . SER A 1 120 ? -1.362 2.666 -24.031 1.00 49.88 120 SER A N 1
ATOM 896 C CA . SER A 1 120 ? -0.703 3.429 -25.092 1.00 49.88 120 SER A CA 1
ATOM 897 C C . SER A 1 120 ? 0.795 3.120 -25.297 1.00 49.88 120 SER A C 1
ATOM 899 O O . SER A 1 120 ? 1.444 3.776 -26.115 1.00 49.88 120 SER A O 1
ATOM 901 N N . TRP A 1 121 ? 1.369 2.099 -24.638 1.00 50.00 121 TRP A N 1
ATOM 902 C CA . TRP A 1 121 ? 2.809 1.755 -24.691 1.00 50.00 121 TRP A CA 1
ATOM 903 C C . TRP A 1 121 ? 3.411 1.605 -26.107 1.00 50.00 121 TRP A C 1
ATOM 905 O O . TRP A 1 121 ? 4.624 1.725 -26.294 1.00 50.00 121 TRP A O 1
ATOM 915 N N . LYS A 1 122 ? 2.588 1.364 -27.136 1.00 49.38 122 LYS A N 1
ATOM 916 C CA . LYS A 1 122 ? 3.023 1.355 -28.545 1.00 49.38 122 LYS A CA 1
ATOM 917 C C . LYS A 1 122 ? 3.405 2.754 -29.049 1.00 49.38 122 LYS A C 1
ATOM 919 O O . LYS A 1 122 ? 4.420 2.893 -29.724 1.00 49.38 122 LYS A O 1
ATOM 924 N N . SER A 1 123 ? 2.654 3.789 -28.663 1.00 53.09 123 SER A N 1
ATOM 925 C CA . SER A 1 123 ? 2.986 5.200 -28.930 1.00 53.09 123 SER A CA 1
ATOM 926 C C . SER A 1 123 ? 4.320 5.578 -28.281 1.00 53.09 123 SER A C 1
ATOM 928 O O . SER A 1 123 ? 5.150 6.275 -28.860 1.00 53.09 123 SER A O 1
ATOM 930 N N . TYR A 1 124 ? 4.586 5.014 -27.104 1.00 53.16 124 TYR A N 1
ATOM 931 C CA . TYR A 1 124 ? 5.826 5.205 -26.368 1.00 53.16 124 TYR A CA 1
ATOM 932 C C . TYR A 1 124 ? 7.074 4.639 -27.086 1.00 53.16 124 TYR A C 1
ATOM 934 O O . TYR A 1 124 ? 8.109 5.304 -27.138 1.00 53.16 124 TYR A O 1
ATOM 942 N N . ILE A 1 125 ? 6.977 3.455 -27.703 1.00 53.62 125 ILE A N 1
ATOM 943 C CA . ILE A 1 125 ? 8.062 2.882 -28.522 1.00 53.62 125 ILE A CA 1
ATOM 944 C C . ILE A 1 125 ? 8.346 3.746 -29.746 1.00 53.62 125 ILE A C 1
ATOM 946 O O . ILE A 1 125 ? 9.508 3.984 -30.062 1.00 53.62 125 ILE A O 1
ATOM 950 N N . VAL A 1 126 ? 7.296 4.244 -30.402 1.00 55.31 126 VAL A N 1
ATOM 951 C CA . VAL A 1 126 ? 7.432 5.170 -31.532 1.00 55.31 126 VAL A CA 1
ATOM 952 C C . VAL A 1 126 ? 8.150 6.439 -31.078 1.00 55.31 126 VAL A C 1
ATOM 954 O O . VAL A 1 126 ? 9.121 6.843 -31.707 1.00 55.31 126 VAL A O 1
ATOM 957 N N . LYS A 1 127 ? 7.771 7.006 -29.926 1.00 56.44 127 LYS A N 1
ATOM 958 C CA . LYS A 1 127 ? 8.484 8.142 -29.334 1.00 56.44 127 LYS A CA 1
ATOM 959 C C . LYS A 1 127 ? 9.950 7.806 -29.043 1.00 56.44 127 LYS A C 1
ATOM 961 O O . LYS A 1 127 ? 10.799 8.608 -29.394 1.00 56.44 127 LYS A O 1
ATOM 966 N N . HIS A 1 128 ? 10.292 6.662 -28.446 1.00 55.59 128 HIS A N 1
ATOM 967 C CA . HIS A 1 128 ? 11.696 6.304 -28.145 1.00 55.59 128 HIS A CA 1
ATOM 968 C C . HIS A 1 128 ? 12.543 6.028 -29.381 1.00 55.59 128 HIS A C 1
ATOM 970 O O . HIS A 1 128 ? 13.706 6.415 -29.411 1.00 55.59 128 HIS A O 1
ATOM 976 N N . LEU A 1 129 ? 11.957 5.431 -30.417 1.00 55.38 129 LEU A N 1
ATOM 977 C CA . LEU A 1 129 ? 12.580 5.337 -31.735 1.00 55.38 129 LEU A CA 1
ATOM 978 C C . LEU A 1 129 ? 12.840 6.729 -32.313 1.00 55.38 129 LEU A C 1
ATOM 980 O O . LEU A 1 129 ? 13.946 6.978 -32.773 1.00 55.38 129 LEU A O 1
ATOM 984 N N . ILE A 1 130 ? 11.883 7.657 -32.207 1.00 57.41 130 ILE A N 1
ATOM 985 C CA . ILE A 1 130 ? 12.062 9.052 -32.634 1.00 57.41 130 ILE A CA 1
ATOM 986 C C . ILE A 1 130 ? 13.152 9.752 -31.805 1.00 57.41 130 ILE A C 1
ATOM 988 O O . ILE A 1 130 ? 13.998 10.418 -32.385 1.00 57.41 130 ILE A O 1
ATOM 992 N N . HIS A 1 131 ? 13.206 9.567 -30.481 1.00 57.44 131 HIS A N 1
ATOM 993 C CA . HIS A 1 131 ? 14.255 10.146 -29.624 1.00 57.44 131 HIS A CA 1
ATOM 994 C C . HIS A 1 131 ? 15.638 9.567 -29.939 1.00 57.44 131 HIS A C 1
ATOM 996 O O . HIS A 1 131 ? 16.607 10.315 -30.020 1.00 57.44 131 HIS A O 1
ATOM 1002 N N . GLY A 1 132 ? 15.732 8.252 -30.160 1.00 56.91 132 GLY A N 1
ATOM 1003 C CA . GLY A 1 132 ? 16.956 7.598 -30.614 1.00 56.91 132 GLY A CA 1
ATOM 1004 C C . GLY A 1 132 ? 17.384 8.108 -31.988 1.00 56.91 132 GLY A C 1
ATOM 1005 O O . GLY A 1 132 ? 18.547 8.435 -32.175 1.00 56.91 132 GLY A O 1
ATOM 1006 N N . MET A 1 133 ? 16.441 8.270 -32.919 1.00 60.44 133 MET A N 1
ATOM 1007 C CA . MET A 1 133 ? 16.688 8.866 -34.233 1.00 60.44 133 MET A CA 1
ATOM 1008 C C . MET A 1 133 ? 17.127 10.329 -34.143 1.00 60.44 133 MET A C 1
ATOM 1010 O O . MET A 1 133 ? 18.003 10.718 -34.898 1.00 60.44 133 MET A O 1
ATOM 1014 N N . TRP A 1 134 ? 16.571 11.130 -33.231 1.00 60.28 134 TRP A N 1
ATOM 1015 C CA . TRP A 1 134 ? 16.971 12.525 -33.008 1.00 60.28 134 TRP A CA 1
ATOM 1016 C C . TRP A 1 134 ? 18.341 12.630 -32.333 1.00 60.28 134 TRP A C 1
ATOM 1018 O O . TRP A 1 134 ? 19.164 13.433 -32.754 1.00 60.28 134 TRP A O 1
ATOM 1028 N N . GLY A 1 135 ? 18.622 11.796 -31.329 1.00 55.22 135 GLY A N 1
ATOM 1029 C CA . GLY A 1 135 ? 19.943 11.706 -30.702 1.00 55.22 135 GLY A CA 1
ATOM 1030 C C . GLY A 1 135 ? 21.010 11.262 -31.701 1.00 55.22 135 GLY A C 1
ATOM 1031 O O . GLY A 1 135 ? 22.067 11.880 -31.789 1.00 55.22 135 GLY A O 1
ATOM 1032 N N . VAL A 1 136 ? 20.696 10.256 -32.524 1.00 58.91 136 VAL A N 1
ATOM 1033 C CA . VAL A 1 136 ? 21.536 9.844 -33.654 1.00 58.91 136 VAL A CA 1
ATOM 1034 C C . VAL A 1 136 ? 21.653 10.972 -34.671 1.00 58.91 136 VAL A C 1
ATOM 1036 O O . VAL A 1 136 ? 22.761 11.236 -35.098 1.00 58.91 136 VAL A O 1
ATOM 1039 N N . TRP A 1 137 ? 20.579 11.687 -35.019 1.00 60.78 137 TRP A N 1
ATOM 1040 C CA . TRP A 1 137 ? 20.625 12.822 -35.948 1.00 60.78 137 TRP A CA 1
ATOM 1041 C C . TRP A 1 137 ? 21.537 13.938 -35.440 1.00 60.78 137 TRP A C 1
ATOM 1043 O O . TRP A 1 137 ? 22.300 14.472 -36.224 1.00 60.78 137 TRP A O 1
ATOM 1053 N N . ILE A 1 138 ? 21.553 14.235 -34.140 1.00 55.81 138 ILE A N 1
ATOM 1054 C CA . ILE A 1 138 ? 22.463 15.222 -33.535 1.00 55.81 138 ILE A CA 1
ATOM 1055 C C . ILE A 1 138 ? 23.910 14.735 -33.565 1.00 55.81 138 ILE A C 1
ATOM 1057 O O . ILE A 1 138 ? 24.798 15.488 -33.951 1.00 55.81 138 ILE A O 1
ATOM 1061 N N . VAL A 1 139 ? 24.146 13.473 -33.197 1.00 51.81 139 VAL A N 1
ATOM 1062 C CA . VAL A 1 139 ? 25.476 12.846 -33.251 1.00 51.81 139 VAL A CA 1
ATOM 1063 C C . VAL A 1 139 ? 25.982 12.750 -34.693 1.00 51.81 139 VAL A C 1
ATOM 1065 O O . VAL A 1 139 ? 27.160 12.948 -34.935 1.00 51.81 139 VAL A O 1
ATOM 1068 N N . VAL A 1 140 ? 25.102 12.512 -35.661 1.00 50.44 140 VAL A N 1
ATOM 1069 C CA . VAL A 1 140 ? 25.407 12.428 -37.094 1.00 50.44 140 VAL A CA 1
ATOM 1070 C C . VAL A 1 140 ? 25.625 13.813 -37.705 1.00 50.44 140 VAL A C 1
ATOM 1072 O O . VAL A 1 140 ? 26.578 14.005 -38.455 1.00 50.44 140 VAL A O 1
ATOM 1075 N N . TYR A 1 141 ? 24.778 14.787 -37.366 1.00 48.28 141 TYR A N 1
ATOM 1076 C CA . TYR A 1 141 ? 24.855 16.169 -37.844 1.00 48.28 141 TYR A CA 1
ATOM 1077 C C . TYR A 1 141 ? 26.099 16.887 -37.299 1.00 48.28 141 TYR A C 1
ATOM 1079 O O . TYR A 1 141 ? 26.669 17.722 -37.995 1.00 48.28 141 TYR A O 1
ATOM 1087 N N . PHE A 1 142 ? 26.567 16.523 -36.097 1.00 47.69 142 PHE A N 1
ATOM 1088 C CA . PHE A 1 142 ? 27.796 17.061 -35.497 1.00 47.69 142 PHE A CA 1
ATOM 1089 C C . PHE A 1 142 ? 29.018 16.127 -35.533 1.00 47.69 142 PHE A C 1
ATOM 1091 O O . PHE A 1 142 ? 30.108 16.562 -35.167 1.00 47.69 142 PHE A O 1
ATOM 1098 N N . GLY A 1 143 ? 28.887 14.869 -35.955 1.00 50.50 143 GLY A N 1
ATOM 1099 C CA . GLY A 1 143 ? 29.891 13.848 -35.636 1.00 50.50 143 GLY A CA 1
ATOM 1100 C C . GLY A 1 143 ? 29.955 12.644 -36.570 1.00 50.50 143 GLY A C 1
ATOM 1101 O O . GLY A 1 143 ? 30.337 11.576 -36.113 1.00 50.50 143 GLY A O 1
ATOM 1102 N N . LEU A 1 144 ? 29.705 12.842 -37.869 1.00 42.06 144 LEU A N 1
ATOM 1103 C CA . LEU A 1 144 ? 29.991 11.904 -38.971 1.00 42.06 144 LEU A CA 1
ATOM 1104 C C . LEU A 1 144 ? 28.870 10.906 -39.329 1.00 42.06 144 LEU A C 1
ATOM 1106 O O . LEU A 1 144 ? 28.377 10.125 -38.521 1.00 42.06 144 LEU A O 1
ATOM 1110 N N . LEU A 1 145 ? 28.579 10.856 -40.630 1.00 33.25 145 LEU A N 1
ATOM 1111 C CA . LEU A 1 145 ? 28.224 9.652 -41.393 1.00 33.25 145 LEU A CA 1
ATOM 1112 C C . LEU A 1 145 ? 29.315 9.476 -42.475 1.00 33.25 145 LEU A C 1
ATOM 1114 O O . LEU A 1 145 ? 29.902 10.494 -42.849 1.00 33.25 145 LEU A O 1
ATOM 1118 N N . PRO A 1 146 ? 29.567 8.277 -43.052 1.00 37.12 146 PRO A N 1
ATOM 1119 C CA . PRO A 1 146 ? 28.750 7.059 -42.983 1.00 37.12 146 PRO A CA 1
ATOM 1120 C C . PRO A 1 146 ? 29.525 5.743 -42.715 1.00 37.12 146 PRO A C 1
ATOM 1122 O O . PRO A 1 146 ? 30.721 5.635 -42.970 1.00 37.12 146 PRO A O 1
ATOM 1125 N N . GLY A 1 147 ? 28.791 4.690 -42.331 1.00 32.00 147 GLY A N 1
ATOM 1126 C CA . GLY A 1 147 ? 29.170 3.304 -42.644 1.00 32.00 147 GLY A CA 1
ATOM 1127 C C . GLY A 1 147 ? 28.927 2.290 -41.526 1.00 32.00 147 GLY A C 1
ATOM 1128 O O . GLY A 1 147 ? 29.793 2.079 -40.685 1.00 32.00 147 GLY A O 1
ATOM 1129 N N . ALA A 1 148 ? 27.782 1.604 -41.546 1.00 29.14 148 ALA A N 1
ATOM 1130 C CA . ALA A 1 148 ? 27.567 0.384 -40.770 1.00 29.14 148 ALA A CA 1
ATOM 1131 C C . ALA A 1 148 ? 26.766 -0.625 -41.602 1.00 29.14 148 ALA A C 1
ATOM 1133 O O . ALA A 1 148 ? 25.712 -0.284 -42.139 1.00 29.14 148 ALA A O 1
ATOM 1134 N N . SER A 1 149 ? 27.266 -1.857 -41.686 1.00 28.58 149 SER A N 1
ATOM 1135 C CA . SER A 1 149 ? 26.579 -3.003 -42.283 1.00 28.58 149 SER A CA 1
ATOM 1136 C C . SER A 1 149 ? 26.565 -4.187 -41.309 1.00 28.58 149 SER A C 1
ATOM 1138 O O . SER A 1 149 ? 27.619 -4.644 -40.876 1.00 28.58 149 SER A O 1
ATOM 1140 N N . ASP A 1 150 ? 25.342 -4.612 -40.992 1.00 28.23 150 ASP A N 1
ATOM 1141 C CA . ASP A 1 150 ? 24.789 -5.932 -40.650 1.00 28.23 150 ASP A CA 1
ATOM 1142 C C . ASP A 1 150 ? 25.527 -6.965 -39.769 1.00 28.23 150 ASP A C 1
ATOM 1144 O O . ASP A 1 150 ? 26.612 -7.462 -40.056 1.00 28.23 150 ASP A O 1
ATOM 1148 N N . PHE A 1 151 ? 24.788 -7.407 -38.740 1.00 26.23 151 PHE A N 1
ATOM 1149 C CA . PHE A 1 151 ? 24.998 -8.609 -37.925 1.00 26.23 151 PHE A CA 1
ATOM 1150 C C . PHE A 1 151 ? 24.062 -9.746 -38.378 1.00 26.23 151 PHE A C 1
ATOM 1152 O O . PHE A 1 151 ? 22.858 -9.507 -38.502 1.00 26.23 151 PHE A O 1
ATOM 1159 N N . PRO A 1 152 ? 24.526 -11.008 -38.444 1.00 26.80 152 PRO A N 1
ATOM 1160 C CA . PRO A 1 152 ? 23.647 -12.168 -38.409 1.00 26.80 152 PRO A CA 1
ATOM 1161 C C . PRO A 1 152 ? 23.638 -12.832 -37.021 1.00 26.80 152 PRO A C 1
ATOM 1163 O O . PRO A 1 152 ? 24.665 -13.010 -36.365 1.00 26.80 152 PRO A O 1
ATOM 1166 N N . VAL A 1 153 ? 22.445 -13.236 -36.583 1.00 25.48 153 VAL A N 1
ATOM 1167 C CA . VAL A 1 153 ? 22.201 -14.041 -35.379 1.00 25.48 153 VAL A CA 1
ATOM 1168 C C . VAL A 1 153 ? 21.946 -15.484 -35.810 1.00 25.48 153 VAL A C 1
ATOM 1170 O O . VAL A 1 153 ? 20.968 -15.752 -36.501 1.00 25.48 153 VAL A O 1
ATOM 1173 N N . THR A 1 154 ? 22.766 -16.425 -35.343 1.00 23.72 154 THR A N 1
ATOM 1174 C CA . THR A 1 154 ? 22.494 -17.869 -35.445 1.00 23.72 154 THR A CA 1
ATOM 1175 C C . THR A 1 154 ? 22.501 -18.510 -34.058 1.00 23.72 154 THR A C 1
ATOM 1177 O O . THR A 1 154 ? 23.495 -18.436 -33.338 1.00 23.72 154 THR A O 1
ATOM 1180 N N . MET A 1 155 ? 21.376 -19.131 -33.682 1.00 24.94 155 MET A N 1
ATOM 1181 C CA . MET A 1 155 ? 21.227 -19.971 -32.486 1.00 24.94 155 MET A CA 1
ATOM 1182 C C . MET A 1 155 ? 21.677 -21.406 -32.793 1.00 24.94 155 MET A C 1
ATOM 1184 O O . MET A 1 155 ? 21.318 -21.952 -33.832 1.00 24.94 155 MET A O 1
ATOM 1188 N N . LYS A 1 156 ? 22.408 -22.020 -31.857 1.00 25.34 156 LYS A N 1
ATOM 1189 C CA . LYS A 1 156 ? 22.627 -23.470 -31.768 1.00 25.34 156 LYS A CA 1
ATOM 1190 C C . LYS A 1 156 ? 22.075 -23.982 -30.436 1.00 25.34 156 LYS A C 1
ATOM 1192 O O . LYS A 1 156 ? 22.176 -23.295 -29.417 1.00 25.34 156 LYS A O 1
ATOM 1197 N N . GLU A 1 157 ? 21.450 -25.149 -30.501 1.00 27.38 157 GLU A N 1
ATOM 1198 C CA . GLU A 1 157 ? 20.770 -25.871 -29.425 1.00 27.38 157 GLU A CA 1
ATOM 1199 C C . GLU A 1 157 ? 21.667 -26.997 -28.904 1.00 27.38 157 GLU A C 1
ATOM 1201 O O . GLU A 1 157 ? 22.353 -27.610 -29.709 1.00 27.38 157 GLU A O 1
ATOM 1206 N N . ASP A 1 158 ? 21.621 -27.267 -27.593 1.00 24.56 158 ASP A N 1
ATOM 1207 C CA . ASP A 1 158 ? 22.031 -28.531 -26.963 1.00 24.56 158 ASP A CA 1
ATOM 1208 C C . ASP A 1 158 ? 21.268 -28.720 -25.629 1.00 24.56 158 ASP A C 1
ATOM 1210 O O . ASP A 1 158 ? 20.881 -27.752 -24.962 1.00 24.56 158 ASP A O 1
ATOM 1214 N N . VAL A 1 159 ? 20.995 -29.985 -25.290 1.00 29.27 159 VAL A N 1
ATOM 1215 C CA . VAL A 1 159 ? 19.861 -30.510 -24.491 1.00 29.27 159 VAL A CA 1
ATOM 1216 C C . VAL A 1 159 ? 20.301 -31.098 -23.135 1.00 29.27 159 VAL A C 1
ATOM 1218 O O . VAL A 1 159 ? 21.418 -31.592 -23.047 1.00 29.27 159 VAL A O 1
ATOM 1221 N N . LEU A 1 160 ? 19.413 -31.123 -22.114 1.00 22.23 160 LEU A N 1
ATOM 1222 C CA . LEU A 1 160 ? 19.112 -32.296 -21.241 1.00 22.23 160 LEU A CA 1
ATOM 1223 C C . LEU A 1 160 ? 17.983 -32.035 -20.204 1.00 22.23 160 LEU A C 1
ATOM 1225 O O . LEU A 1 160 ? 17.773 -30.907 -19.763 1.00 22.23 160 LEU A O 1
ATOM 1229 N N . ARG A 1 161 ? 17.226 -33.107 -19.893 1.00 28.86 161 ARG A N 1
ATOM 1230 C CA . ARG A 1 161 ? 15.944 -33.220 -19.140 1.00 28.86 161 ARG A CA 1
ATOM 1231 C C . ARG A 1 161 ? 16.124 -33.547 -17.641 1.00 28.86 161 ARG A C 1
ATOM 1233 O O . ARG A 1 161 ? 17.157 -34.085 -17.269 1.00 28.86 161 ARG A O 1
ATOM 1240 N N . ALA A 1 162 ? 15.048 -33.402 -16.849 1.00 23.52 162 ALA A N 1
ATOM 1241 C CA . ALA A 1 162 ? 14.767 -34.224 -15.656 1.00 23.52 162 ALA A CA 1
ATOM 1242 C C . ALA A 1 162 ? 13.244 -34.414 -15.428 1.00 23.52 162 ALA A C 1
ATOM 1244 O O . ALA A 1 162 ? 12.450 -33.552 -15.815 1.00 23.52 162 ALA A O 1
ATOM 1245 N N . CYS A 1 163 ? 12.877 -35.567 -14.851 1.00 27.50 163 CYS A N 1
ATOM 1246 C CA . CYS A 1 163 ? 11.516 -36.069 -14.595 1.00 27.50 163 CYS A CA 1
ATOM 1247 C C . CYS A 1 163 ? 11.052 -35.844 -13.140 1.00 27.50 163 CYS A C 1
ATOM 1249 O O . CYS A 1 163 ? 11.804 -35.337 -12.316 1.00 27.50 163 CYS A O 1
ATOM 1251 N N . ASP A 1 164 ? 9.792 -36.213 -12.893 1.00 40.91 164 ASP A N 1
ATOM 1252 C CA . ASP A 1 164 ? 8.967 -35.989 -11.702 1.00 40.91 164 ASP A CA 1
ATOM 1253 C C . ASP A 1 164 ? 9.452 -36.644 -10.396 1.00 40.91 164 ASP A C 1
ATOM 1255 O O . ASP A 1 164 ? 9.635 -37.856 -10.331 1.00 40.91 164 ASP A O 1
ATOM 1259 N N . GLU A 1 165 ? 9.490 -35.838 -9.328 1.00 36.06 165 GLU A N 1
ATOM 1260 C CA . GLU A 1 165 ? 9.484 -36.260 -7.921 1.00 36.06 165 GLU A CA 1
ATOM 1261 C C . GLU A 1 165 ? 8.560 -35.348 -7.089 1.00 36.06 165 GLU A C 1
ATOM 1263 O O . GLU A 1 165 ? 8.245 -34.217 -7.480 1.00 36.06 165 GLU A O 1
ATOM 1268 N N . ARG A 1 166 ? 8.074 -35.868 -5.953 1.00 45.12 166 ARG A N 1
ATOM 1269 C CA . ARG A 1 166 ? 7.113 -35.195 -5.059 1.00 45.12 166 ARG A CA 1
ATOM 1270 C C . ARG A 1 166 ? 7.728 -33.929 -4.424 1.00 45.12 166 ARG A C 1
ATOM 1272 O O . ARG A 1 166 ? 8.876 -33.990 -3.993 1.00 45.12 166 ARG A O 1
ATOM 1279 N N . PRO A 1 167 ? 6.991 -32.799 -4.358 1.00 54.19 167 PRO A N 1
ATOM 1280 C CA . PRO A 1 167 ? 7.548 -31.511 -3.945 1.00 54.19 167 PRO A CA 1
ATOM 1281 C C . PRO A 1 167 ? 7.752 -31.363 -2.426 1.00 54.19 167 PRO A C 1
ATOM 1283 O O . PRO A 1 167 ? 6.895 -31.774 -1.649 1.00 54.19 167 PRO A O 1
ATOM 1286 N N . ASP A 1 168 ? 8.833 -30.686 -2.026 1.00 62.50 168 ASP A N 1
ATOM 1287 C CA . ASP A 1 168 ? 9.153 -30.275 -0.652 1.00 62.50 168 ASP A CA 1
ATOM 1288 C C . ASP A 1 168 ? 9.088 -28.729 -0.525 1.00 62.50 168 ASP A C 1
ATOM 1290 O O . ASP A 1 168 ? 9.809 -28.015 -1.234 1.00 62.50 168 ASP A O 1
ATOM 1294 N N . PRO A 1 169 ? 8.222 -28.180 0.354 1.00 64.31 169 PRO A N 1
ATOM 1295 C CA . PRO A 1 169 ? 8.012 -26.737 0.519 1.00 64.31 169 PRO A CA 1
ATOM 1296 C C . PRO A 1 169 ? 9.166 -25.989 1.199 1.00 64.31 169 PRO A C 1
ATOM 1298 O O . PRO A 1 169 ? 9.273 -24.774 1.027 1.00 64.31 169 PRO A O 1
ATOM 1301 N N . VAL A 1 170 ? 10.044 -26.672 1.940 1.00 63.75 170 VAL A N 1
ATOM 1302 C CA . VAL A 1 170 ? 11.166 -26.031 2.649 1.00 63.75 170 VAL A CA 1
ATOM 1303 C C . VAL A 1 170 ? 12.373 -25.883 1.724 1.00 63.75 170 VAL A C 1
ATOM 1305 O O . VAL A 1 170 ? 13.009 -24.826 1.671 1.00 63.75 170 VAL A O 1
ATOM 1308 N N . THR A 1 171 ? 12.667 -26.922 0.944 1.00 55.66 171 THR A N 1
ATOM 1309 C CA . THR A 1 171 ? 13.745 -26.904 -0.058 1.00 55.66 171 THR A CA 1
ATOM 1310 C C . THR A 1 171 ? 13.303 -26.315 -1.401 1.00 55.66 171 THR A C 1
ATOM 1312 O O . THR A 1 171 ? 14.147 -26.089 -2.270 1.00 55.66 171 THR A O 1
ATOM 1315 N N . MET A 1 172 ? 12.003 -26.022 -1.562 1.00 60.81 172 MET A N 1
ATOM 1316 C CA . MET A 1 172 ? 11.346 -25.620 -2.816 1.00 60.81 172 MET A CA 1
ATOM 1317 C C . MET A 1 172 ? 11.487 -26.667 -3.942 1.00 60.81 172 MET A C 1
ATOM 1319 O O . MET A 1 172 ? 11.217 -26.364 -5.110 1.00 60.81 172 MET A O 1
ATOM 1323 N N . GLN A 1 173 ? 11.886 -27.903 -3.611 1.00 48.69 173 GLN A N 1
ATOM 1324 C CA . GLN A 1 173 ? 11.978 -29.018 -4.554 1.00 48.69 173 GLN A CA 1
ATOM 1325 C C . GLN A 1 173 ? 10.574 -29.340 -5.084 1.00 48.69 173 GLN A C 1
ATOM 1327 O O . GLN A 1 173 ? 9.597 -29.314 -4.342 1.00 48.69 173 GLN A O 1
ATOM 1332 N N . GLY A 1 174 ? 10.425 -29.537 -6.394 1.00 50.41 174 GLY A N 1
ATOM 1333 C CA . GLY A 1 174 ? 9.133 -29.741 -7.056 1.00 50.41 174 GLY A CA 1
ATOM 1334 C C . GLY A 1 174 ? 8.211 -28.505 -7.152 1.00 50.41 174 GLY A C 1
ATOM 1335 O O . GLY A 1 174 ? 7.129 -28.594 -7.749 1.00 50.41 174 GLY A O 1
ATOM 1336 N N . TYR A 1 175 ? 8.609 -27.325 -6.657 1.00 53.12 175 TYR A N 1
ATOM 1337 C CA . TYR A 1 175 ? 7.935 -26.043 -6.930 1.00 53.12 175 TYR A CA 1
ATOM 1338 C C . TYR A 1 175 ? 8.480 -25.394 -8.215 1.00 53.12 175 TYR A C 1
ATOM 1340 O O . TYR A 1 175 ? 9.310 -24.483 -8.208 1.00 53.12 175 TYR A O 1
ATOM 1348 N N . ARG A 1 176 ? 7.974 -25.854 -9.369 1.00 54.88 176 ARG A N 1
ATOM 1349 C CA . ARG A 1 176 ? 8.342 -25.365 -10.714 1.00 54.88 176 ARG A CA 1
ATOM 1350 C C . ARG A 1 176 ? 7.655 -24.039 -11.098 1.00 54.88 176 ARG A C 1
ATOM 1352 O O . ARG A 1 176 ? 7.148 -23.899 -12.209 1.00 54.88 176 ARG A O 1
ATOM 1359 N N . TYR A 1 177 ? 7.643 -23.047 -10.204 1.00 57.53 177 TYR A N 1
ATOM 1360 C CA . TYR A 1 177 ? 7.118 -21.716 -10.533 1.00 57.53 177 TYR A CA 1
ATOM 1361 C C . TYR A 1 177 ? 8.029 -20.980 -11.521 1.00 57.53 177 TYR A C 1
ATOM 1363 O O . TYR A 1 177 ? 9.260 -21.043 -11.435 1.00 57.53 177 TYR A O 1
ATOM 1371 N N . VAL A 1 178 ? 7.420 -20.276 -12.475 1.00 54.34 178 VAL A N 1
ATOM 1372 C CA . VAL A 1 178 ? 8.122 -19.703 -13.627 1.00 54.34 178 VAL A CA 1
ATOM 1373 C C . VAL A 1 178 ? 8.742 -18.356 -13.291 1.00 54.34 178 VAL A C 1
ATOM 1375 O O . VAL A 1 178 ? 8.060 -17.334 -13.244 1.00 54.34 178 VAL A O 1
ATOM 1378 N N . VAL A 1 179 ? 10.065 -18.292 -13.183 1.00 52.84 179 VAL A N 1
ATOM 1379 C CA . VAL A 1 179 ? 10.751 -17.010 -12.970 1.00 52.84 179 VAL A CA 1
ATOM 1380 C C . VAL A 1 179 ? 10.952 -16.280 -14.300 1.00 52.84 179 VAL A C 1
ATOM 1382 O O . VAL A 1 179 ? 10.761 -15.068 -14.375 1.00 52.84 179 VAL A O 1
ATOM 1385 N N . SER A 1 180 ? 11.265 -16.977 -15.405 1.00 48.91 180 SER A N 1
ATOM 1386 C CA . SER A 1 180 ? 11.445 -16.342 -16.728 1.00 48.91 180 SER A CA 1
ATOM 1387 C C . SER A 1 180 ? 11.550 -17.341 -17.897 1.00 48.91 180 SER A C 1
ATOM 1389 O O . SER A 1 180 ? 12.055 -18.447 -17.714 1.00 48.91 180 SER A O 1
ATOM 1391 N N . GLY A 1 181 ? 11.178 -16.924 -19.122 1.00 50.44 181 GLY A N 1
ATOM 1392 C CA . GLY A 1 181 ? 11.415 -17.694 -20.366 1.00 50.44 181 GLY A CA 1
ATOM 1393 C C . GLY A 1 181 ? 10.221 -17.890 -21.314 1.00 50.44 181 GLY A C 1
ATOM 1394 O O . GLY A 1 181 ? 10.416 -18.388 -22.415 1.00 50.44 181 GLY A O 1
ATOM 1395 N N . GLU A 1 182 ? 9.021 -17.454 -20.934 1.00 51.84 182 GLU A N 1
ATOM 1396 C CA . GLU A 1 182 ? 7.744 -17.821 -21.584 1.00 51.84 182 GLU A CA 1
ATOM 1397 C C . GLU A 1 182 ? 7.574 -17.308 -23.031 1.00 51.84 182 GLU A C 1
ATOM 1399 O O . GLU A 1 182 ? 7.014 -17.986 -23.885 1.00 51.84 182 GLU A O 1
ATOM 1404 N N . ARG A 1 183 ? 8.116 -16.127 -23.363 1.00 41.91 183 ARG A N 1
ATOM 1405 C CA . ARG A 1 183 ? 7.846 -15.422 -24.639 1.00 41.91 183 ARG A CA 1
ATOM 1406 C C . ARG A 1 183 ? 8.491 -16.013 -25.903 1.00 41.91 183 ARG A C 1
ATOM 1408 O O . ARG A 1 183 ? 8.346 -15.426 -26.971 1.00 41.91 183 ARG A O 1
ATOM 1415 N N . LYS A 1 184 ? 9.209 -17.137 -25.813 1.00 43.00 184 LYS A N 1
ATOM 1416 C CA . LYS A 1 184 ? 9.683 -17.879 -26.999 1.00 43.00 184 LYS A CA 1
ATOM 1417 C C . LYS A 1 184 ? 8.700 -18.972 -27.456 1.00 43.00 184 LYS A C 1
ATOM 1419 O O . LYS A 1 184 ? 9.025 -19.717 -28.374 1.00 43.00 184 LYS A O 1
ATOM 1424 N N . GLN A 1 185 ? 7.515 -19.064 -26.845 1.00 43.47 185 GLN A N 1
ATOM 1425 C CA . GLN A 1 185 ? 6.447 -19.971 -27.269 1.00 43.47 185 GLN A CA 1
ATOM 1426 C C . GLN A 1 185 ? 5.896 -19.588 -28.649 1.00 43.47 185 GLN A C 1
ATOM 1428 O O . GLN A 1 185 ? 5.395 -18.483 -28.845 1.00 43.47 185 GLN A O 1
ATOM 1433 N N . LYS A 1 186 ? 5.937 -20.527 -29.597 1.00 40.31 186 LYS A N 1
ATOM 1434 C CA . LYS A 1 186 ? 5.024 -20.527 -30.743 1.00 40.31 186 LYS A CA 1
ATOM 1435 C C . LYS A 1 186 ? 3.767 -21.272 -30.308 1.00 40.31 186 LYS A C 1
ATOM 1437 O O . LYS A 1 186 ? 3.851 -22.423 -29.889 1.00 40.31 186 LYS A O 1
ATOM 1442 N N . PHE A 1 187 ? 2.619 -20.610 -30.368 1.00 46.97 187 PHE A N 1
ATOM 1443 C CA . PHE A 1 187 ? 1.344 -21.224 -30.016 1.00 46.97 187 PHE A CA 1
ATOM 1444 C C . PHE A 1 187 ? 0.785 -21.980 -31.220 1.00 46.97 187 PHE A C 1
ATOM 1446 O O . PHE A 1 187 ? 0.563 -21.386 -32.275 1.00 46.97 187 PHE A O 1
ATOM 1453 N N . LEU A 1 188 ? 0.544 -23.281 -31.061 1.00 47.97 188 LEU A N 1
ATOM 1454 C CA . LEU A 1 188 ? -0.208 -24.072 -32.028 1.00 47.97 188 LEU A CA 1
ATOM 1455 C C . LEU A 1 188 ? -1.677 -24.054 -31.613 1.00 47.97 188 LEU A C 1
ATOM 1457 O O . LEU A 1 188 ? -2.083 -24.716 -30.656 1.00 47.97 188 LEU A O 1
ATOM 1461 N N . VAL A 1 189 ? -2.464 -23.260 -32.335 1.00 51.75 189 VAL A N 1
ATOM 1462 C CA . VAL A 1 189 ? -3.919 -23.204 -32.183 1.00 51.75 189 VAL A CA 1
ATOM 1463 C C . VAL A 1 189 ? -4.515 -24.375 -32.957 1.00 51.75 189 VAL A C 1
ATOM 1465 O O . VAL A 1 189 ? -4.503 -24.371 -34.190 1.00 51.75 189 VAL A O 1
ATOM 1468 N N . LYS A 1 190 ? -5.030 -25.385 -32.251 1.00 48.16 190 LYS A N 1
ATOM 1469 C CA . LYS A 1 190 ? -5.774 -26.477 -32.891 1.00 48.16 190 LYS A CA 1
ATOM 1470 C C . LYS A 1 190 ? -7.233 -26.060 -33.077 1.00 48.16 190 LYS A C 1
ATOM 1472 O O . LYS A 1 190 ? -7.924 -25.748 -32.113 1.00 48.16 190 LYS A O 1
ATOM 1477 N N . ARG A 1 191 ? -7.696 -26.032 -34.329 1.00 45.91 191 ARG A N 1
ATOM 1478 C CA . ARG A 1 191 ? -9.118 -25.847 -34.675 1.00 45.91 191 ARG A CA 1
ATOM 1479 C C . ARG A 1 191 ? -9.851 -27.194 -34.553 1.00 45.91 191 ARG A C 1
ATOM 1481 O O . ARG A 1 191 ? -9.226 -28.206 -34.868 1.00 45.91 191 ARG A O 1
ATOM 1488 N N . PRO A 1 192 ? -11.138 -27.229 -34.154 1.00 53.69 192 PRO A N 1
ATOM 1489 C CA . PRO A 1 192 ? -12.051 -26.096 -33.948 1.00 53.69 192 PRO A CA 1
ATOM 1490 C C . PRO A 1 192 ? -12.102 -25.548 -32.512 1.00 53.69 192 PRO A C 1
ATOM 1492 O O . PRO A 1 192 ? -12.678 -24.492 -32.302 1.00 53.69 192 PRO A O 1
ATOM 1495 N N . GLU A 1 193 ? -11.493 -26.220 -31.536 1.00 52.12 193 GLU A N 1
ATOM 1496 C CA . GLU A 1 193 ? -11.639 -25.883 -30.107 1.00 52.12 193 GLU A CA 1
ATOM 1497 C C . GLU A 1 193 ? -10.773 -24.691 -29.659 1.00 52.12 193 GLU A C 1
ATOM 1499 O O . GLU A 1 193 ? -10.878 -24.239 -28.525 1.00 52.12 193 GLU A O 1
ATOM 1504 N N . TYR A 1 194 ? -9.898 -24.181 -30.537 1.00 50.88 194 TYR A N 1
ATOM 1505 C CA . TYR A 1 194 ? -8.941 -23.102 -30.252 1.00 50.88 194 TYR A CA 1
ATOM 1506 C C . TYR A 1 194 ? -8.098 -23.351 -28.990 1.00 50.88 194 TYR A C 1
ATOM 1508 O O . TYR A 1 194 ? -7.576 -22.417 -28.381 1.00 50.88 194 TYR A O 1
ATOM 1516 N N . VAL A 1 195 ? -7.912 -24.620 -28.619 1.00 41.22 195 VAL A N 1
ATOM 1517 C CA . VAL A 1 195 ? -7.083 -25.009 -27.482 1.00 41.22 195 VAL A CA 1
ATOM 1518 C C . VAL A 1 195 ? -5.634 -24.684 -27.825 1.00 41.22 195 VAL A C 1
ATOM 1520 O O . VAL A 1 195 ? -5.081 -25.149 -28.830 1.00 41.22 195 VAL A O 1
ATOM 1523 N N . LEU A 1 196 ? -5.024 -23.857 -26.978 1.00 44.12 196 LEU A N 1
ATOM 1524 C CA . LEU A 1 196 ? -3.602 -23.556 -27.010 1.00 44.12 196 LEU A CA 1
ATOM 1525 C C . LEU A 1 196 ? -2.826 -24.832 -26.682 1.00 44.12 196 LEU A C 1
ATOM 1527 O O . LEU A 1 196 ? -2.658 -25.203 -25.523 1.00 44.12 196 LEU A O 1
ATOM 1531 N N . SER A 1 197 ? -2.360 -25.522 -27.722 1.00 39.50 197 SER A N 1
ATOM 1532 C CA . SER A 1 197 ? -1.462 -26.657 -27.555 1.00 39.50 197 SER A CA 1
ATOM 1533 C C . SER A 1 197 ? -0.020 -26.157 -27.508 1.00 39.50 197 SER A C 1
ATOM 1535 O O . SER A 1 197 ? 0.440 -25.424 -28.389 1.00 39.50 197 SER A O 1
ATOM 1537 N N . TYR A 1 198 ? 0.684 -26.518 -26.438 1.00 44.06 198 TYR A N 1
ATOM 1538 C CA . TYR A 1 198 ? 2.106 -26.239 -26.297 1.00 44.06 198 TYR A CA 1
ATOM 1539 C C . TYR A 1 198 ? 2.890 -27.270 -27.096 1.00 44.06 198 TYR A C 1
ATOM 1541 O O . TYR A 1 198 ? 2.714 -28.475 -26.893 1.00 44.06 198 TYR A O 1
ATOM 1549 N N . ASP A 1 199 ? 3.800 -26.809 -27.947 1.00 40.00 199 ASP A N 1
ATOM 1550 C CA . ASP A 1 199 ? 4.870 -27.684 -28.397 1.00 40.00 199 ASP A CA 1
ATOM 1551 C C . ASP A 1 199 ? 5.780 -27.972 -27.192 1.00 40.00 199 ASP A C 1
ATOM 1553 O O . ASP A 1 199 ? 6.541 -27.120 -26.728 1.00 40.00 199 ASP A O 1
ATOM 1557 N N . ARG A 1 200 ? 5.621 -29.170 -26.618 1.00 41.16 200 ARG A N 1
ATOM 1558 C CA . ARG A 1 200 ? 6.306 -29.626 -25.396 1.00 41.16 200 ARG A CA 1
ATOM 1559 C C . ARG A 1 200 ? 7.825 -29.761 -25.570 1.00 41.16 200 ARG A C 1
ATOM 1561 O O . ARG A 1 200 ? 8.503 -30.069 -24.591 1.00 41.16 200 ARG A O 1
ATOM 1568 N N . GLN A 1 201 ? 8.365 -29.572 -26.775 1.00 39.53 201 GLN A N 1
ATOM 1569 C CA . GLN A 1 201 ? 9.748 -29.920 -27.107 1.00 39.53 201 GLN A CA 1
ATOM 1570 C C . GLN A 1 201 ? 10.766 -28.766 -27.017 1.00 39.53 201 GLN A C 1
ATOM 1572 O O . GLN A 1 201 ? 11.961 -29.034 -27.115 1.00 39.53 201 GLN A O 1
ATOM 1577 N N . CYS A 1 202 ? 10.366 -27.520 -26.719 1.00 36.12 202 CYS A N 1
ATOM 1578 C CA . CYS A 1 202 ? 11.302 -26.384 -26.669 1.00 36.12 202 CYS A CA 1
ATOM 1579 C C . CYS A 1 202 ? 11.083 -25.447 -25.461 1.00 36.12 202 CYS A C 1
ATOM 1581 O O . CYS A 1 202 ? 10.040 -24.805 -25.386 1.00 36.12 202 CYS A O 1
ATOM 1583 N N . VAL A 1 203 ? 12.096 -25.303 -24.577 1.00 47.66 203 VAL A N 1
ATOM 1584 C CA . VAL A 1 203 ? 12.631 -24.034 -23.984 1.00 47.66 203 VAL A CA 1
ATOM 1585 C C . VAL A 1 203 ? 13.318 -24.231 -22.605 1.00 47.66 203 VAL A C 1
ATOM 1587 O O . VAL A 1 203 ? 12.786 -24.869 -21.701 1.00 47.66 203 VAL A O 1
ATOM 1590 N N . LYS A 1 204 ? 14.483 -23.569 -22.411 1.00 51.59 204 LYS A N 1
ATOM 1591 C CA . LYS A 1 204 ? 15.215 -23.376 -21.133 1.00 51.59 204 LYS A CA 1
ATOM 1592 C C . LYS A 1 204 ? 14.483 -22.370 -20.230 1.00 51.59 204 LYS A C 1
ATOM 1594 O O . LYS A 1 204 ? 14.773 -21.168 -20.217 1.00 51.59 204 LYS A O 1
ATOM 1599 N N . MET A 1 205 ? 13.483 -22.873 -19.525 1.00 52.47 205 MET A N 1
ATOM 1600 C CA . MET A 1 205 ? 12.695 -22.147 -18.536 1.00 52.47 205 MET A CA 1
ATOM 1601 C C . MET A 1 205 ? 13.460 -22.096 -17.215 1.00 52.47 205 MET A C 1
ATOM 1603 O O . MET A 1 205 ? 13.925 -23.130 -16.747 1.00 52.47 205 MET A O 1
ATOM 1607 N N . THR A 1 206 ? 13.619 -20.903 -16.637 1.00 56.56 206 THR A N 1
ATOM 1608 C CA . THR A 1 206 ? 14.232 -20.772 -15.309 1.00 56.56 206 THR A CA 1
ATOM 1609 C C . THR A 1 206 ? 13.128 -20.867 -14.266 1.00 56.56 206 THR A C 1
ATOM 1611 O O . THR A 1 206 ? 12.268 -19.982 -14.204 1.00 56.56 206 THR A O 1
ATOM 1614 N N . THR A 1 207 ? 13.133 -21.946 -13.488 1.00 66.31 207 THR A N 1
ATOM 1615 C CA . THR A 1 207 ? 12.182 -22.179 -12.393 1.00 66.31 207 THR A CA 1
ATOM 1616 C C . THR A 1 207 ? 12.780 -21.765 -11.049 1.00 66.31 207 THR A C 1
ATOM 1618 O O . THR A 1 207 ? 14.000 -21.654 -10.917 1.00 66.31 207 THR A O 1
ATOM 1621 N N . VAL A 1 208 ? 11.927 -21.530 -10.046 1.00 70.38 208 VAL A N 1
ATOM 1622 C CA . VAL A 1 208 ? 12.371 -21.264 -8.662 1.00 70.38 208 VAL A CA 1
ATOM 1623 C C . VAL A 1 208 ? 13.266 -22.398 -8.155 1.00 70.38 208 VAL A C 1
ATOM 1625 O O . VAL A 1 208 ? 14.345 -22.127 -7.639 1.00 70.38 208 VAL A O 1
ATOM 1628 N N . GLU A 1 209 ? 12.872 -23.647 -8.400 1.00 67.19 209 GLU A N 1
ATOM 1629 C CA . GLU A 1 209 ? 13.644 -24.851 -8.072 1.00 67.19 209 GLU A CA 1
ATOM 1630 C C . GLU A 1 209 ? 15.090 -24.809 -8.599 1.00 67.19 209 GLU A C 1
ATOM 1632 O O . GLU A 1 209 ? 16.026 -24.995 -7.826 1.00 67.19 209 GLU A O 1
ATOM 1637 N N . GLN A 1 210 ? 15.300 -24.470 -9.878 1.00 66.56 210 GLN A N 1
ATOM 1638 C CA . GLN A 1 210 ? 16.647 -24.375 -10.464 1.00 66.56 210 GLN A CA 1
ATOM 1639 C C . GLN A 1 210 ? 17.518 -23.306 -9.790 1.00 66.56 210 GLN A C 1
ATOM 1641 O O . GLN A 1 210 ? 18.735 -23.454 -9.696 1.00 66.56 210 GLN A O 1
ATOM 1646 N N . ILE A 1 211 ? 16.912 -22.205 -9.340 1.00 71.00 211 ILE A N 1
ATOM 1647 C CA . ILE A 1 211 ? 17.622 -21.146 -8.611 1.00 71.00 211 ILE A CA 1
ATOM 1648 C C . ILE A 1 211 ? 17.936 -21.615 -7.187 1.00 71.00 211 ILE A C 1
ATOM 1650 O O . ILE A 1 211 ? 19.016 -21.333 -6.663 1.00 71.00 211 ILE A O 1
ATOM 1654 N N . TRP A 1 212 ? 17.017 -22.354 -6.564 1.00 73.12 212 TRP A N 1
ATOM 1655 C CA . TRP A 1 212 ? 17.193 -22.885 -5.217 1.00 73.12 212 TRP A CA 1
ATOM 1656 C C . TRP A 1 212 ? 18.281 -23.959 -5.148 1.00 73.12 212 TRP A C 1
ATOM 1658 O O . TRP A 1 212 ? 19.040 -23.965 -4.175 1.00 73.12 212 TRP A O 1
ATOM 1668 N N . SER A 1 213 ? 18.411 -24.780 -6.197 1.00 65.00 213 SER A N 1
ATOM 1669 C CA . SER A 1 213 ? 19.423 -25.833 -6.341 1.00 65.00 213 SER A CA 1
ATOM 1670 C C . SER A 1 213 ? 20.806 -25.335 -6.795 1.00 65.00 213 SER A C 1
ATOM 1672 O O . SER A 1 213 ? 21.744 -26.125 -6.880 1.00 65.00 213 SER A O 1
ATOM 1674 N N . CYS A 1 214 ? 20.974 -24.042 -7.105 1.00 66.50 214 CYS A N 1
ATOM 1675 C CA . CYS A 1 214 ? 22.277 -23.488 -7.482 1.00 66.50 214 CYS A CA 1
ATOM 1676 C C . CYS A 1 214 ? 23.270 -23.494 -6.304 1.00 66.50 214 CYS A C 1
ATOM 1678 O O . CYS A 1 214 ? 23.019 -22.879 -5.268 1.00 66.50 214 CYS A O 1
ATOM 1680 N N . THR A 1 215 ? 24.446 -24.097 -6.508 1.00 60.25 215 THR A N 1
ATOM 1681 C CA . THR A 1 215 ? 25.536 -24.203 -5.513 1.00 60.25 215 THR A CA 1
ATOM 1682 C C . THR A 1 215 ? 26.600 -23.100 -5.610 1.00 60.25 215 THR A C 1
ATOM 1684 O O . THR A 1 215 ? 27.592 -23.128 -4.884 1.00 60.25 215 THR A O 1
ATOM 1687 N N . GLY A 1 216 ? 26.427 -22.115 -6.498 1.00 65.88 216 GLY A N 1
ATOM 1688 C CA . GLY A 1 216 ? 27.396 -21.030 -6.682 1.00 65.88 216 GLY A CA 1
ATOM 1689 C C . GLY A 1 216 ? 27.563 -20.155 -5.432 1.00 65.88 216 GLY A C 1
ATOM 1690 O O . GLY A 1 216 ? 26.577 -19.830 -4.768 1.00 65.88 216 GLY A O 1
ATOM 1691 N N . SER A 1 217 ? 28.799 -19.711 -5.158 1.00 69.69 217 SER A N 1
ATOM 1692 C CA . SER A 1 217 ? 29.193 -18.993 -3.927 1.00 69.69 217 SER A CA 1
ATOM 1693 C C . SER A 1 217 ? 28.345 -17.761 -3.590 1.00 69.69 217 SER A C 1
ATOM 1695 O O . SER A 1 217 ? 28.235 -17.374 -2.430 1.00 69.69 217 SER A O 1
ATOM 1697 N N . LEU A 1 218 ? 27.726 -17.138 -4.595 1.00 68.12 218 LEU A N 1
ATOM 1698 C CA . LEU A 1 218 ? 26.901 -15.946 -4.424 1.00 68.12 218 LEU A CA 1
ATOM 1699 C C . LEU A 1 218 ? 25.501 -16.284 -3.877 1.00 68.12 218 LEU A C 1
ATOM 1701 O O . LEU A 1 218 ? 24.978 -15.553 -3.039 1.00 68.12 218 LEU A O 1
ATOM 1705 N N . LEU A 1 219 ? 24.929 -17.420 -4.293 1.00 72.56 219 LEU A N 1
ATOM 1706 C CA . LEU A 1 219 ? 23.612 -17.911 -3.860 1.00 72.56 219 LEU A CA 1
ATOM 1707 C C . LEU A 1 219 ? 23.682 -18.873 -2.662 1.00 72.56 219 LEU A C 1
ATOM 1709 O O . LEU A 1 219 ? 22.651 -19.121 -2.037 1.00 72.56 219 LEU A O 1
ATOM 1713 N N . SER A 1 220 ? 24.868 -19.398 -2.340 1.00 67.56 220 SER A N 1
ATOM 1714 C CA . SER A 1 220 ? 25.114 -20.239 -1.160 1.00 67.56 220 SER A CA 1
ATOM 1715 C C . SER A 1 220 ? 25.618 -19.465 0.067 1.00 67.56 220 SER A C 1
ATOM 1717 O O . SER A 1 220 ? 25.692 -20.031 1.153 1.00 67.56 220 SER A O 1
ATOM 1719 N N . SER A 1 221 ? 25.963 -18.181 -0.088 1.00 71.44 221 SER A N 1
ATOM 1720 C CA . SER A 1 221 ? 26.369 -17.303 1.019 1.00 71.44 221 SER A CA 1
ATOM 1721 C C . SER A 1 221 ? 25.195 -16.904 1.926 1.00 71.44 221 SER A C 1
ATOM 1723 O O . SER A 1 221 ? 24.035 -17.072 1.555 1.00 71.44 221 SER A O 1
ATOM 1725 N N . ASP A 1 222 ? 25.487 -16.288 3.077 1.00 64.50 222 ASP A N 1
ATOM 1726 C CA . ASP A 1 222 ? 24.489 -15.760 4.030 1.00 64.50 222 ASP A CA 1
ATOM 1727 C C . ASP A 1 222 ? 23.478 -14.783 3.372 1.00 64.50 222 ASP A C 1
ATOM 1729 O O . ASP A 1 222 ? 22.294 -14.759 3.697 1.00 64.50 222 ASP A O 1
ATOM 1733 N N . GLY A 1 223 ? 23.902 -14.044 2.335 1.00 68.31 223 GLY A N 1
ATOM 1734 C CA . GLY A 1 223 ? 23.021 -13.186 1.525 1.00 68.31 223 GLY A CA 1
ATOM 1735 C C . GLY A 1 223 ? 22.219 -13.916 0.435 1.00 68.31 223 GLY A C 1
ATOM 1736 O O . GLY A 1 223 ? 21.334 -13.323 -0.185 1.00 68.31 223 GLY A O 1
ATOM 1737 N N . GLY A 1 224 ? 22.506 -15.194 0.187 1.00 75.00 224 GLY A N 1
ATOM 1738 C CA . GLY A 1 224 ? 21.893 -16.009 -0.860 1.00 75.00 224 GLY A CA 1
ATOM 1739 C C . GLY A 1 224 ? 20.404 -16.267 -0.637 1.00 75.00 224 GLY A C 1
ATOM 1740 O O . GLY A 1 224 ? 19.633 -16.238 -1.596 1.00 75.00 224 GLY A O 1
ATOM 1741 N N . GLY A 1 225 ? 19.971 -16.419 0.620 1.00 81.19 225 GLY A N 1
ATOM 1742 C CA . GLY A 1 225 ? 18.554 -16.578 0.966 1.00 81.19 225 GLY A CA 1
ATOM 1743 C C . GLY A 1 225 ? 17.692 -15.393 0.513 1.00 81.19 225 GLY A C 1
ATOM 1744 O O . GLY A 1 225 ? 16.622 -15.590 -0.055 1.00 81.19 225 GLY A O 1
ATOM 1745 N N . LEU A 1 226 ? 18.198 -14.162 0.655 1.00 83.75 226 LEU A N 1
ATOM 1746 C CA . LEU A 1 226 ? 17.503 -12.947 0.205 1.00 83.75 226 LEU A CA 1
ATOM 1747 C C . LEU A 1 226 ? 17.360 -12.884 -1.323 1.00 83.75 226 LEU A C 1
ATOM 1749 O O . LEU A 1 226 ? 16.339 -12.431 -1.837 1.00 83.75 226 LEU A O 1
ATOM 1753 N N . LEU A 1 227 ? 18.376 -13.340 -2.060 1.00 83.19 227 LEU A N 1
ATOM 1754 C CA . LEU A 1 227 ? 18.348 -13.380 -3.526 1.00 83.19 227 LEU A CA 1
ATOM 1755 C C . LEU A 1 227 ? 17.389 -14.460 -4.044 1.00 83.19 227 LEU A C 1
ATOM 1757 O O . LEU A 1 227 ? 16.694 -14.251 -5.041 1.00 83.19 227 LEU A O 1
ATOM 1761 N N . LYS A 1 228 ? 17.331 -15.598 -3.345 1.00 84.38 228 LYS A N 1
ATOM 1762 C CA . LYS A 1 228 ? 16.374 -16.678 -3.594 1.00 84.38 228 LYS A CA 1
ATOM 1763 C C . LYS A 1 228 ? 14.934 -16.204 -3.345 1.00 84.38 228 LYS A C 1
ATOM 1765 O O . LYS A 1 228 ? 14.109 -16.310 -4.251 1.00 84.38 228 LYS A O 1
ATOM 1770 N N . ASP A 1 229 ? 14.670 -15.568 -2.201 1.00 88.38 229 ASP A N 1
ATOM 1771 C CA . ASP A 1 229 ? 13.379 -14.939 -1.879 1.00 88.38 229 ASP A CA 1
ATOM 1772 C C . ASP A 1 229 ? 12.961 -13.903 -2.950 1.00 88.38 229 ASP A C 1
ATOM 1774 O O . ASP A 1 229 ? 11.808 -13.876 -3.361 1.00 88.38 229 ASP A O 1
ATOM 1778 N N . MET A 1 230 ? 13.890 -13.103 -3.488 1.00 88.38 230 MET A N 1
ATOM 1779 C CA . MET A 1 230 ? 13.585 -12.142 -4.564 1.00 88.38 230 MET A CA 1
ATOM 1780 C C . MET A 1 230 ? 13.149 -12.821 -5.874 1.00 88.38 230 MET A C 1
ATOM 1782 O O . MET A 1 230 ? 12.264 -12.329 -6.577 1.00 88.38 230 MET A O 1
ATOM 1786 N N . CYS A 1 231 ? 13.753 -13.961 -6.218 1.00 83.25 231 CYS A N 1
ATOM 1787 C CA . CYS A 1 231 ? 13.329 -14.747 -7.378 1.00 83.25 231 CYS A CA 1
ATOM 1788 C C . CYS A 1 231 ? 11.972 -15.421 -7.144 1.00 83.25 231 CYS A C 1
ATOM 1790 O O . CYS A 1 231 ? 11.185 -15.539 -8.086 1.00 83.25 231 CYS A O 1
ATOM 1792 N N . LEU A 1 232 ? 11.685 -15.816 -5.899 1.00 87.25 232 LEU A N 1
ATOM 1793 C CA . LEU A 1 232 ? 10.367 -16.291 -5.490 1.00 87.25 232 LEU A CA 1
ATOM 1794 C C . LEU A 1 232 ? 9.317 -15.184 -5.660 1.00 87.25 232 LEU A C 1
ATOM 1796 O O . LEU A 1 232 ? 8.335 -15.409 -6.358 1.00 87.25 232 LEU A O 1
ATOM 1800 N N . SER A 1 233 ? 9.562 -13.971 -5.152 1.00 90.12 233 SER A N 1
ATOM 1801 C CA . SER A 1 233 ? 8.683 -12.806 -5.342 1.00 90.12 233 SER A CA 1
ATOM 1802 C C . SER A 1 233 ? 8.405 -12.500 -6.818 1.00 90.12 233 SER A C 1
ATOM 1804 O O . SER A 1 233 ? 7.271 -12.193 -7.181 1.00 90.12 233 SER A O 1
ATOM 1806 N N . MET A 1 234 ? 9.400 -12.638 -7.705 1.00 86.06 234 MET A N 1
ATOM 1807 C CA . MET A 1 234 ? 9.178 -12.499 -9.153 1.00 86.06 234 MET A CA 1
ATOM 1808 C C . MET A 1 234 ? 8.201 -13.561 -9.680 1.00 86.06 234 MET A C 1
ATOM 1810 O O . MET A 1 234 ? 7.334 -13.252 -10.494 1.00 86.06 234 MET A O 1
ATOM 1814 N N . ALA A 1 235 ? 8.311 -14.810 -9.228 1.00 81.69 235 ALA A N 1
ATOM 1815 C CA . ALA A 1 235 ? 7.398 -15.867 -9.650 1.00 81.69 235 ALA A CA 1
ATOM 1816 C C . ALA A 1 235 ? 5.973 -15.653 -9.106 1.00 81.69 235 ALA A C 1
ATOM 1818 O O . ALA A 1 235 ? 5.012 -15.762 -9.868 1.00 81.69 235 ALA A O 1
ATOM 1819 N N . LEU A 1 236 ? 5.850 -15.275 -7.828 1.00 86.31 236 LEU A N 1
ATOM 1820 C CA . LEU A 1 236 ? 4.575 -14.937 -7.189 1.00 86.31 236 LEU A CA 1
ATOM 1821 C C . LEU A 1 236 ? 3.873 -13.781 -7.917 1.00 86.31 236 LEU A C 1
ATOM 1823 O O . LEU A 1 236 ? 2.698 -13.900 -8.255 1.00 86.31 236 LEU A O 1
ATOM 1827 N N . SER A 1 237 ? 4.615 -12.734 -8.299 1.00 86.81 237 SER A N 1
ATOM 1828 C CA . SER A 1 237 ? 4.033 -11.557 -8.961 1.00 86.81 237 SER A CA 1
ATOM 1829 C C . SER A 1 237 ? 3.386 -11.890 -10.305 1.00 86.81 237 SER A C 1
ATOM 1831 O O . SER A 1 237 ? 2.380 -11.292 -10.678 1.00 86.81 237 SER A O 1
ATOM 1833 N N . LYS A 1 238 ? 3.909 -12.889 -11.026 1.00 81.12 238 LYS A N 1
ATOM 1834 C CA . LYS A 1 238 ? 3.290 -13.384 -12.261 1.00 81.12 238 LYS A CA 1
ATOM 1835 C C . LYS A 1 238 ? 2.016 -14.176 -12.012 1.00 81.12 238 LYS A C 1
ATOM 1837 O O . LYS A 1 238 ? 1.096 -14.087 -12.822 1.00 81.12 238 LYS A O 1
ATOM 1842 N N . MET A 1 239 ? 1.961 -14.951 -10.930 1.00 80.50 239 MET A N 1
ATOM 1843 C CA . MET A 1 239 ? 0.731 -15.639 -10.538 1.00 80.50 239 MET A CA 1
ATOM 1844 C C . MET A 1 239 ? -0.330 -14.616 -10.139 1.00 80.50 239 MET A C 1
ATOM 1846 O O . MET A 1 239 ? -1.443 -14.660 -10.656 1.00 80.50 239 MET A O 1
ATOM 1850 N N . LEU A 1 240 ? 0.046 -13.615 -9.339 1.00 84.00 240 LEU A N 1
ATOM 1851 C CA . LEU A 1 240 ? -0.844 -12.522 -8.958 1.00 84.00 240 LEU A CA 1
ATOM 1852 C C . LEU A 1 240 ? -1.314 -11.706 -10.175 1.00 84.00 240 LEU A C 1
ATOM 1854 O O . LEU A 1 240 ? -2.474 -11.305 -10.248 1.00 84.00 240 LEU A O 1
ATOM 1858 N N . ASN A 1 241 ? -0.460 -11.545 -11.191 1.00 81.75 241 ASN A N 1
ATOM 1859 C CA . ASN A 1 241 ? -0.813 -10.892 -12.454 1.00 81.75 241 ASN A CA 1
ATOM 1860 C C . ASN A 1 241 ? -1.975 -11.566 -13.199 1.00 81.75 241 ASN A C 1
ATOM 1862 O O . ASN A 1 241 ? -2.733 -10.892 -13.894 1.00 81.75 241 ASN A O 1
ATOM 1866 N N . ARG A 1 242 ? -2.163 -12.882 -13.039 1.00 74.75 242 ARG A N 1
ATOM 1867 C CA . ARG A 1 242 ? -3.324 -13.580 -13.612 1.00 74.75 242 ARG A CA 1
ATOM 1868 C C . ARG A 1 242 ? -4.627 -13.117 -12.966 1.00 74.75 242 ARG A C 1
ATOM 1870 O O . ARG A 1 242 ? -5.601 -12.908 -13.682 1.00 74.75 242 ARG A O 1
ATOM 1877 N N . ARG A 1 243 ? -4.609 -12.865 -11.652 1.00 79.12 243 ARG A N 1
ATOM 1878 C CA . ARG A 1 243 ? -5.756 -12.321 -10.913 1.00 79.12 243 ARG A CA 1
ATOM 1879 C C . ARG A 1 243 ? -6.098 -10.902 -11.369 1.00 79.12 243 ARG A C 1
ATOM 1881 O O . ARG A 1 243 ? -7.267 -10.599 -11.569 1.00 79.12 243 ARG A O 1
ATOM 1888 N N . PHE A 1 244 ? -5.097 -10.052 -11.620 1.00 78.88 244 PHE A N 1
ATOM 1889 C CA . PHE A 1 244 ? -5.329 -8.712 -12.186 1.00 78.88 244 PHE A CA 1
ATOM 1890 C C . PHE A 1 244 ? -5.870 -8.744 -13.621 1.00 78.88 244 PHE A C 1
ATOM 1892 O O . PHE A 1 244 ? -6.616 -7.850 -14.011 1.00 78.88 244 PHE A O 1
ATOM 1899 N N . ALA A 1 245 ? -5.523 -9.770 -14.399 1.00 70.56 245 ALA A N 1
ATOM 1900 C CA . ALA A 1 245 ? -6.048 -9.979 -15.746 1.00 70.56 245 ALA A CA 1
ATOM 1901 C C . ALA A 1 245 ? -7.431 -10.667 -15.778 1.00 70.56 245 ALA A C 1
ATOM 1903 O O . ALA A 1 245 ? -7.956 -10.903 -16.863 1.00 70.56 245 ALA A O 1
ATOM 1904 N N . GLY A 1 246 ? -8.022 -10.972 -14.615 1.00 68.62 246 GLY A N 1
ATOM 1905 C CA . GLY A 1 246 ? -9.357 -11.565 -14.502 1.00 68.62 246 GLY A CA 1
ATOM 1906 C C . GLY A 1 246 ? -9.413 -13.082 -14.710 1.00 68.62 246 GLY A C 1
ATOM 1907 O O . GLY A 1 246 ? -10.498 -13.617 -14.908 1.00 68.62 246 GLY A O 1
ATOM 1908 N N . PHE A 1 247 ? -8.276 -13.784 -14.680 1.00 69.44 247 PHE A N 1
ATOM 1909 C CA . PHE A 1 247 ? -8.263 -15.247 -14.758 1.00 69.44 247 PHE A CA 1
ATOM 1910 C C . PHE A 1 247 ? -8.554 -15.881 -13.397 1.00 69.44 247 PHE A C 1
ATOM 1912 O O . PHE A 1 247 ? -7.999 -15.460 -12.378 1.00 69.44 247 PHE A O 1
ATOM 1919 N N . GLU A 1 248 ? -9.338 -16.959 -13.401 1.00 63.88 248 GLU A N 1
ATOM 1920 C CA . GLU A 1 248 ? -9.499 -17.827 -12.236 1.00 63.88 248 GLU A CA 1
ATOM 1921 C C . GLU A 1 248 ? -8.176 -18.540 -11.901 1.00 63.88 248 GLU A C 1
ATOM 1923 O O . GLU A 1 248 ? -7.435 -19.013 -12.774 1.00 63.88 248 GLU A O 1
ATOM 1928 N N . LEU A 1 249 ? -7.858 -18.578 -10.607 1.00 68.56 249 LEU A N 1
ATOM 1929 C CA . LEU A 1 249 ? -6.668 -19.224 -10.058 1.00 68.56 249 LEU A CA 1
ATOM 1930 C C . LEU A 1 249 ? -7.026 -20.650 -9.640 1.00 68.56 249 LEU A C 1
ATOM 1932 O O . LEU A 1 249 ? -7.247 -20.913 -8.464 1.00 68.56 249 LEU A O 1
ATOM 1936 N N . VAL A 1 250 ? -7.054 -21.576 -10.601 1.00 63.78 250 VAL A N 1
ATOM 1937 C CA . VAL A 1 250 ? -7.277 -23.013 -10.335 1.00 63.78 250 VAL A CA 1
ATOM 1938 C C . VAL A 1 250 ? -6.233 -23.563 -9.353 1.00 63.78 250 VAL A C 1
ATOM 1940 O O . VAL A 1 250 ? -6.493 -24.481 -8.584 1.00 63.78 250 VAL A O 1
ATOM 1943 N N . GLU A 1 251 ? -5.040 -22.964 -9.324 1.00 68.94 251 GLU A N 1
ATOM 1944 C CA . GLU A 1 251 ? -3.991 -23.319 -8.375 1.00 68.94 251 GLU A CA 1
ATOM 1945 C C . GLU A 1 251 ? -4.369 -23.051 -6.913 1.00 68.94 251 GLU A C 1
ATOM 1947 O O . GLU A 1 251 ? -3.816 -23.705 -6.033 1.00 68.94 251 GLU A O 1
ATOM 1952 N N . ALA A 1 252 ? -5.292 -22.127 -6.633 1.00 68.88 252 ALA A N 1
ATOM 1953 C CA . ALA A 1 252 ? -5.713 -21.807 -5.270 1.00 68.88 252 ALA A CA 1
ATOM 1954 C C . ALA A 1 252 ? -6.455 -22.966 -4.584 1.00 68.88 252 ALA A C 1
ATOM 1956 O O . ALA A 1 252 ? -6.420 -23.058 -3.362 1.00 68.88 252 ALA A O 1
ATOM 1957 N N . GLU A 1 253 ? -7.069 -23.867 -5.356 1.00 68.00 253 GLU A N 1
ATOM 1958 C CA . GLU A 1 253 ? -7.762 -25.056 -4.840 1.00 68.00 253 GLU A CA 1
ATOM 1959 C C . GLU A 1 253 ? -6.805 -26.223 -4.543 1.00 68.00 253 GLU A C 1
ATOM 1961 O O . GLU A 1 253 ? -7.194 -27.221 -3.938 1.00 68.00 253 GLU A O 1
ATOM 1966 N N . LEU A 1 254 ? -5.539 -26.123 -4.963 1.00 71.94 254 LEU A N 1
ATOM 1967 C CA . LEU A 1 254 ? -4.549 -27.170 -4.736 1.00 71.94 254 LEU A CA 1
ATOM 1968 C C . LEU A 1 254 ? -4.001 -27.094 -3.308 1.00 71.94 254 LEU A C 1
ATOM 1970 O O . LEU A 1 254 ? -3.465 -26.066 -2.895 1.00 71.94 254 LEU A O 1
ATOM 1974 N N . GLU A 1 255 ? -3.982 -28.232 -2.611 1.00 73.19 255 GLU A N 1
ATOM 1975 C CA . GLU A 1 255 ? -3.361 -28.376 -1.281 1.00 73.19 255 GLU A CA 1
ATOM 1976 C C . GLU A 1 255 ? -1.896 -27.905 -1.275 1.00 73.19 255 GLU A C 1
ATOM 1978 O O . GLU A 1 255 ? -1.423 -27.306 -0.317 1.00 73.19 255 GLU A O 1
ATOM 1983 N N . LYS A 1 256 ? -1.194 -28.058 -2.404 1.00 75.75 256 LYS A N 1
ATOM 1984 C CA . LYS A 1 256 ? 0.176 -27.564 -2.599 1.00 75.75 256 LYS A CA 1
ATOM 1985 C C . LYS A 1 256 ? 0.318 -26.045 -2.411 1.00 75.75 256 LYS A C 1
ATOM 1987 O O . LYS A 1 256 ? 1.373 -25.582 -1.985 1.00 75.75 256 LYS A O 1
ATOM 1992 N N . THR A 1 257 ? -0.698 -25.264 -2.763 1.00 78.25 257 THR A N 1
ATOM 1993 C CA . THR A 1 257 ? -0.685 -23.798 -2.633 1.00 78.25 257 THR A CA 1
ATOM 1994 C C . THR A 1 257 ? -0.858 -23.387 -1.173 1.00 78.25 257 THR A C 1
ATOM 1996 O O . THR A 1 257 ? -0.143 -22.515 -0.682 1.00 78.25 257 THR A O 1
ATOM 1999 N N . HIS A 1 258 ? -1.721 -24.098 -0.448 1.00 82.38 258 HIS A N 1
ATOM 2000 C CA . HIS A 1 258 ? -1.862 -23.955 1.000 1.00 82.38 258 HIS A CA 1
ATOM 2001 C C . HIS A 1 258 ? -0.561 -24.352 1.721 1.00 82.38 258 HIS A C 1
ATOM 2003 O O . HIS A 1 258 ? 0.031 -23.540 2.437 1.00 82.38 258 HIS A O 1
ATOM 2009 N N . ASP A 1 259 ? -0.021 -25.533 1.412 1.00 82.62 259 ASP A N 1
ATOM 2010 C CA . ASP A 1 259 ? 1.239 -26.041 1.965 1.00 82.62 259 ASP A CA 1
ATOM 2011 C C . ASP A 1 259 ? 2.431 -25.120 1.676 1.00 82.62 259 ASP A C 1
ATOM 2013 O O . ASP A 1 259 ? 3.312 -24.953 2.521 1.00 82.62 259 ASP A O 1
ATOM 2017 N N . PHE A 1 260 ? 2.471 -24.475 0.509 1.00 85.69 260 PHE A N 1
ATOM 2018 C CA . PHE A 1 260 ? 3.510 -23.502 0.184 1.00 85.69 260 PHE A CA 1
ATOM 2019 C C . PHE A 1 260 ? 3.565 -22.358 1.203 1.00 85.69 260 PHE A C 1
ATOM 2021 O O . PHE A 1 260 ? 4.654 -22.001 1.664 1.00 85.69 260 PHE A O 1
ATOM 2028 N N . VAL A 1 261 ? 2.416 -21.790 1.579 1.00 86.31 261 VAL A N 1
ATOM 2029 C CA . VAL A 1 261 ? 2.378 -20.692 2.550 1.00 86.31 261 VAL A CA 1
ATOM 2030 C C . VAL A 1 261 ? 2.594 -21.210 3.963 1.00 86.31 261 VAL A C 1
ATOM 2032 O O . VAL A 1 261 ? 3.506 -20.728 4.632 1.00 86.31 261 VAL A O 1
ATOM 2035 N N . PHE A 1 262 ? 1.820 -22.202 4.406 1.00 85.56 262 PHE A N 1
ATOM 2036 C CA . PHE A 1 262 ? 1.821 -22.638 5.805 1.00 85.56 262 PHE A CA 1
ATOM 2037 C C . PHE A 1 262 ? 3.026 -23.511 6.177 1.00 85.56 262 PHE A C 1
ATOM 2039 O O . PHE A 1 262 ? 3.559 -23.369 7.275 1.00 85.56 262 PHE A O 1
ATOM 2046 N N . ARG A 1 263 ? 3.505 -24.370 5.268 1.00 82.31 263 ARG A N 1
ATOM 2047 C CA . ARG A 1 263 ? 4.648 -25.275 5.509 1.00 82.31 263 ARG A CA 1
ATOM 2048 C C . ARG A 1 263 ? 5.962 -24.795 4.890 1.00 82.31 263 ARG A C 1
ATOM 2050 O O . ARG A 1 263 ? 7.010 -25.338 5.223 1.00 82.31 263 ARG A O 1
ATOM 2057 N N . GLY A 1 264 ? 5.930 -23.803 3.996 1.00 82.94 264 GLY A N 1
ATOM 2058 C CA . GLY A 1 264 ? 7.120 -23.259 3.330 1.00 82.94 264 GLY A CA 1
ATOM 2059 C C . GLY A 1 264 ? 7.468 -21.835 3.764 1.00 82.94 264 GLY A C 1
ATOM 2060 O O . GLY A 1 264 ? 8.505 -21.589 4.385 1.00 82.94 264 GLY A O 1
ATOM 2061 N N . LEU A 1 265 ? 6.616 -20.869 3.413 1.00 84.69 265 LEU A N 1
ATOM 2062 C CA . LEU A 1 265 ? 6.878 -19.443 3.636 1.00 84.69 265 LEU A CA 1
ATOM 2063 C C . LEU A 1 265 ? 6.798 -19.058 5.123 1.00 84.69 265 LEU A C 1
ATOM 2065 O O . LEU A 1 265 ? 7.626 -18.275 5.593 1.00 84.69 265 LEU A O 1
ATOM 2069 N N . LEU A 1 266 ? 5.838 -19.642 5.846 1.00 84.88 266 LEU A N 1
ATOM 2070 C CA . LEU A 1 266 ? 5.604 -19.470 7.283 1.00 84.88 266 LEU A CA 1
ATOM 2071 C C . LEU A 1 266 ? 6.323 -20.515 8.153 1.00 84.88 266 LEU A C 1
ATOM 2073 O O . LEU A 1 266 ? 6.030 -20.613 9.338 1.00 84.88 266 LEU A O 1
ATOM 2077 N N . ALA A 1 267 ? 7.266 -21.285 7.604 1.00 78.94 267 ALA A N 1
ATOM 2078 C CA . ALA A 1 267 ? 8.030 -22.246 8.393 1.00 78.94 267 ALA A CA 1
ATOM 2079 C C . ALA A 1 267 ? 9.191 -21.589 9.164 1.00 78.94 267 ALA A C 1
ATOM 2081 O O . ALA A 1 267 ? 9.941 -20.775 8.613 1.00 78.94 267 ALA A O 1
ATOM 2082 N N . GLY A 1 268 ? 9.399 -22.020 10.414 1.00 74.38 268 GLY A N 1
ATOM 2083 C CA . GLY A 1 268 ? 10.580 -21.700 11.220 1.00 74.38 268 GLY A CA 1
ATOM 2084 C C . GLY A 1 268 ? 10.290 -20.892 12.490 1.00 74.38 268 GLY A C 1
ATOM 2085 O O . GLY A 1 268 ? 9.321 -21.134 13.199 1.00 74.38 268 GLY A O 1
ATOM 2086 N N . ASP A 1 269 ? 11.205 -19.978 12.824 1.00 76.88 269 ASP A N 1
ATOM 2087 C CA . ASP A 1 269 ? 11.130 -19.123 14.016 1.00 76.88 269 ASP A CA 1
ATOM 2088 C C . ASP A 1 269 ? 10.126 -17.969 13.816 1.00 76.88 269 ASP A C 1
ATOM 2090 O O . ASP A 1 269 ? 10.206 -17.243 12.817 1.00 76.88 269 ASP A O 1
ATOM 2094 N N . LYS A 1 270 ? 9.229 -17.753 14.795 1.00 75.81 270 LYS A N 1
ATOM 2095 C CA . LYS A 1 270 ? 8.109 -16.791 14.748 1.00 75.81 270 LYS A CA 1
ATOM 2096 C C . LYS A 1 270 ? 8.523 -15.379 14.340 1.00 75.81 270 LYS A C 1
ATOM 2098 O O . LYS A 1 270 ? 7.849 -14.728 13.539 1.00 75.81 270 LYS A O 1
ATOM 2103 N N . GLN A 1 271 ? 9.653 -14.897 14.853 1.00 75.38 271 GLN A N 1
ATOM 2104 C CA . GLN A 1 271 ? 10.110 -13.541 14.550 1.00 75.38 271 GLN A CA 1
ATOM 2105 C C . GLN A 1 271 ? 10.626 -13.438 13.106 1.00 75.38 271 GLN A C 1
ATOM 2107 O O . GLN A 1 271 ? 10.299 -12.502 12.372 1.00 75.38 271 GLN A O 1
ATOM 2112 N N . LYS A 1 272 ? 11.437 -14.416 12.688 1.00 79.56 272 LYS A N 1
ATOM 2113 C CA . LYS A 1 272 ? 12.096 -14.419 11.376 1.00 79.56 272 LYS A CA 1
ATOM 2114 C C . LYS A 1 272 ? 11.114 -14.721 10.246 1.00 79.56 272 LYS A C 1
ATOM 2116 O O . LYS A 1 272 ? 11.243 -14.127 9.175 1.00 79.56 272 LYS A O 1
ATOM 2121 N N . GLN A 1 273 ? 10.122 -15.584 10.478 1.00 83.50 273 GLN A N 1
ATOM 2122 C CA . GLN A 1 273 ? 9.103 -15.921 9.480 1.00 83.50 273 GLN A CA 1
ATOM 2123 C C . GLN A 1 273 ? 8.211 -14.715 9.157 1.00 83.50 273 GLN A C 1
ATOM 2125 O O . GLN A 1 273 ? 8.005 -14.414 7.985 1.00 83.50 273 GLN A O 1
ATOM 2130 N N . CYS A 1 274 ? 7.774 -13.947 10.166 1.00 86.75 274 CYS A N 1
ATOM 2131 C CA . CYS A 1 274 ? 6.952 -12.756 9.947 1.00 86.75 274 CYS A CA 1
ATOM 2132 C C . CYS A 1 274 ? 7.699 -11.716 9.095 1.00 86.75 274 CYS A C 1
ATOM 2134 O O . CYS A 1 274 ? 7.148 -11.174 8.136 1.00 86.75 274 CYS A O 1
ATOM 2136 N N . GLU A 1 275 ? 8.973 -11.449 9.402 1.00 88.00 275 GLU A N 1
ATOM 2137 C CA . GLU A 1 275 ? 9.785 -10.524 8.603 1.00 88.00 275 GLU A CA 1
ATOM 2138 C C . GLU A 1 275 ? 10.035 -11.047 7.181 1.00 88.00 275 GLU A C 1
ATOM 2140 O O . GLU A 1 275 ? 10.060 -10.261 6.232 1.00 88.00 275 GLU A O 1
ATOM 2145 N N . ARG A 1 276 ? 10.201 -12.364 7.014 1.00 89.62 276 ARG A N 1
ATOM 2146 C CA . ARG A 1 276 ? 10.392 -13.001 5.706 1.00 89.62 276 ARG A CA 1
ATOM 2147 C C . ARG A 1 276 ? 9.150 -12.901 4.825 1.00 89.62 276 ARG A C 1
ATOM 2149 O O . ARG A 1 276 ? 9.281 -12.474 3.683 1.00 89.62 276 ARG A O 1
ATOM 2156 N N . VAL A 1 277 ? 7.972 -13.250 5.341 1.00 92.06 277 VAL A N 1
ATOM 2157 C CA . VAL A 1 277 ? 6.711 -13.262 4.577 1.00 92.06 277 VAL A CA 1
ATOM 2158 C C . VAL A 1 277 ? 6.390 -11.872 4.048 1.00 92.06 277 VAL A C 1
ATOM 2160 O O . VAL A 1 277 ? 6.215 -11.698 2.844 1.00 92.06 277 VAL A O 1
ATOM 2163 N N . PHE A 1 278 ? 6.393 -10.861 4.923 1.00 92.00 278 PHE A N 1
ATOM 2164 C CA . PHE A 1 278 ? 6.122 -9.491 4.493 1.00 92.00 278 PHE A CA 1
ATOM 2165 C C . PHE A 1 278 ? 7.185 -8.979 3.526 1.00 92.00 278 PHE A C 1
ATOM 2167 O O . PHE A 1 278 ? 6.826 -8.327 2.559 1.00 92.00 278 PHE A O 1
ATOM 2174 N N . ARG A 1 279 ? 8.467 -9.325 3.702 1.00 90.94 279 ARG A N 1
ATOM 2175 C CA . ARG A 1 279 ? 9.509 -8.963 2.729 1.00 90.94 279 ARG A CA 1
ATOM 2176 C C . ARG A 1 279 ? 9.249 -9.578 1.349 1.00 90.94 279 ARG A C 1
ATOM 2178 O O . ARG A 1 279 ? 9.387 -8.881 0.350 1.00 90.94 279 ARG A O 1
ATOM 2185 N N . VAL A 1 280 ? 8.881 -10.860 1.285 1.00 92.25 280 VAL A N 1
ATOM 2186 C CA . VAL A 1 280 ? 8.580 -11.554 0.020 1.00 92.25 280 VAL A CA 1
ATOM 2187 C C . VAL A 1 280 ? 7.377 -10.914 -0.676 1.00 92.25 280 VAL A C 1
ATOM 2189 O O . VAL A 1 280 ? 7.460 -10.630 -1.870 1.00 92.25 280 VAL A O 1
ATOM 2192 N N . VAL A 1 281 ? 6.305 -10.624 0.065 1.00 92.69 281 VAL A N 1
ATOM 2193 C CA . VAL A 1 281 ? 5.087 -9.984 -0.463 1.00 92.69 281 VAL A CA 1
ATOM 2194 C C . VAL A 1 281 ? 5.330 -8.522 -0.861 1.00 92.69 281 VAL A C 1
ATOM 2196 O O . VAL A 1 281 ? 4.862 -8.072 -1.902 1.00 92.69 281 VAL A O 1
ATOM 2199 N N . GLU A 1 282 ? 6.096 -7.761 -0.077 1.00 92.31 282 GLU A N 1
ATOM 2200 C CA . GLU A 1 282 ? 6.452 -6.371 -0.393 1.00 92.31 282 GLU A CA 1
ATOM 2201 C C . GLU A 1 282 ? 7.257 -6.284 -1.704 1.00 92.31 282 GLU A C 1
ATOM 2203 O O . GLU A 1 282 ? 6.986 -5.414 -2.537 1.00 92.31 282 GLU A O 1
ATOM 2208 N N . GLU A 1 283 ? 8.218 -7.189 -1.916 1.00 90.50 283 GLU A N 1
ATOM 2209 C CA . GLU A 1 283 ? 8.978 -7.287 -3.172 1.00 90.50 283 GLU A CA 1
ATOM 2210 C C . GLU A 1 283 ? 8.108 -7.798 -4.332 1.00 90.50 283 GLU A C 1
ATOM 2212 O O . GLU A 1 283 ? 8.231 -7.324 -5.459 1.00 90.50 283 GLU A O 1
ATOM 2217 N N . GLU A 1 284 ? 7.182 -8.721 -4.075 1.00 92.94 284 GLU A N 1
ATOM 2218 C CA . GLU A 1 284 ? 6.226 -9.196 -5.076 1.00 92.94 284 GLU A CA 1
ATOM 2219 C C . GLU A 1 284 ? 5.349 -8.055 -5.605 1.00 92.94 284 GLU A C 1
ATOM 2221 O O . GLU A 1 284 ? 5.271 -7.826 -6.814 1.00 92.94 284 GLU A O 1
ATOM 2226 N N . LEU A 1 285 ? 4.724 -7.298 -4.703 1.00 92.19 285 LEU A N 1
ATOM 2227 C CA . LEU A 1 285 ? 3.914 -6.145 -5.077 1.00 92.19 285 LEU A CA 1
ATOM 2228 C C . LEU A 1 285 ? 4.760 -5.077 -5.775 1.00 92.19 285 LEU A C 1
ATOM 2230 O O . LEU A 1 285 ? 4.249 -4.347 -6.624 1.00 92.19 285 LEU A O 1
ATOM 2234 N N . ALA A 1 286 ? 6.052 -4.966 -5.441 1.00 89.94 286 ALA A N 1
ATOM 2235 C CA . ALA A 1 286 ? 6.960 -4.056 -6.131 1.00 89.94 286 ALA A CA 1
ATOM 2236 C C . ALA A 1 286 ? 7.144 -4.469 -7.597 1.00 89.94 286 ALA A C 1
ATOM 2238 O O . ALA A 1 286 ? 7.114 -3.603 -8.471 1.00 89.94 286 ALA A O 1
ATOM 2239 N N . PHE A 1 287 ? 7.265 -5.772 -7.875 1.00 87.81 287 PHE A N 1
ATOM 2240 C CA . PHE A 1 287 ? 7.293 -6.295 -9.241 1.00 87.81 287 PHE A CA 1
ATOM 2241 C C . PHE A 1 287 ? 5.990 -6.019 -9.990 1.00 87.81 287 PHE A C 1
ATOM 2243 O O . PHE A 1 287 ? 6.053 -5.581 -11.137 1.00 87.81 287 PHE A O 1
ATOM 2250 N N . VAL A 1 288 ? 4.831 -6.211 -9.351 1.00 87.69 288 VAL A N 1
ATOM 2251 C CA . VAL A 1 288 ? 3.524 -5.892 -9.954 1.00 87.69 288 VAL A CA 1
ATOM 2252 C C . VAL A 1 288 ? 3.412 -4.402 -10.255 1.00 87.69 288 VAL A C 1
ATOM 2254 O O . VAL A 1 288 ? 3.070 -4.027 -11.373 1.00 87.69 288 VAL A O 1
ATOM 2257 N N . HIS A 1 289 ? 3.738 -3.536 -9.296 1.00 85.94 289 HIS A N 1
ATOM 2258 C CA . HIS A 1 289 ? 3.743 -2.098 -9.538 1.00 85.94 289 HIS A CA 1
ATOM 2259 C C . HIS A 1 289 ? 4.625 -1.761 -10.738 1.00 85.94 289 HIS A C 1
ATOM 2261 O O . HIS A 1 289 ? 4.203 -1.047 -11.639 1.00 85.94 289 HIS A O 1
ATOM 2267 N N . ASP A 1 290 ? 5.847 -2.283 -10.768 1.00 83.38 290 ASP A N 1
ATOM 2268 C CA . ASP A 1 290 ? 6.791 -1.990 -11.837 1.00 83.38 290 ASP A CA 1
ATOM 2269 C C . ASP A 1 290 ? 6.333 -2.572 -13.185 1.00 83.38 290 ASP A C 1
ATOM 2271 O O . ASP A 1 290 ? 6.638 -1.989 -14.227 1.00 83.38 290 ASP A O 1
ATOM 2275 N N . LEU A 1 291 ? 5.561 -3.664 -13.175 1.00 78.31 291 LEU A N 1
ATOM 2276 C CA . LEU A 1 291 ? 4.955 -4.261 -14.363 1.00 78.31 291 LEU A CA 1
ATOM 2277 C C . LEU A 1 291 ? 3.959 -3.324 -15.048 1.00 78.31 291 LEU A C 1
ATOM 2279 O O . LEU A 1 291 ? 3.978 -3.213 -16.274 1.00 78.31 291 LEU A O 1
ATOM 2283 N N . TYR A 1 292 ? 3.112 -2.664 -14.260 1.00 75.94 292 TYR A N 1
ATOM 2284 C CA . TYR A 1 292 ? 2.065 -1.786 -14.775 1.00 75.94 292 TYR A CA 1
ATOM 2285 C C . TYR A 1 292 ? 2.542 -0.337 -14.904 1.00 75.94 292 TYR A C 1
ATOM 2287 O O . TYR A 1 292 ? 2.345 0.288 -15.936 1.00 75.94 292 TYR A O 1
ATOM 2295 N N . TYR A 1 293 ? 3.220 0.203 -13.895 1.00 73.38 293 TYR A N 1
ATOM 2296 C CA . TYR A 1 293 ? 3.509 1.635 -13.784 1.00 73.38 293 TYR A CA 1
ATOM 2297 C C . TYR A 1 293 ? 4.910 2.052 -14.253 1.00 73.38 293 TYR A C 1
ATOM 2299 O O . TYR A 1 293 ? 5.205 3.248 -14.249 1.00 73.38 293 TYR A O 1
ATOM 2307 N N . THR A 1 294 ? 5.792 1.119 -14.643 1.00 74.75 294 THR A N 1
ATOM 2308 C CA . THR A 1 294 ? 7.172 1.452 -15.052 1.00 74.75 294 THR A CA 1
ATOM 2309 C C . THR A 1 294 ? 7.596 0.785 -16.361 1.00 74.75 294 THR A C 1
ATOM 2311 O O . THR A 1 294 ? 6.977 -0.152 -16.858 1.00 74.75 294 THR A O 1
ATOM 2314 N N . ARG A 1 295 ? 8.726 1.241 -16.916 1.00 69.69 295 ARG A N 1
ATOM 2315 C CA . ARG A 1 295 ? 9.326 0.688 -18.144 1.00 69.69 295 ARG A CA 1
ATOM 2316 C C . ARG A 1 295 ? 10.208 -0.547 -17.912 1.00 69.69 295 ARG A C 1
ATOM 2318 O O . ARG A 1 295 ? 10.730 -1.123 -18.872 1.00 69.69 295 ARG A O 1
ATOM 2325 N N . TYR A 1 296 ? 10.398 -0.969 -16.662 1.00 71.81 296 TYR A N 1
ATOM 2326 C CA . TYR A 1 296 ? 11.331 -2.043 -16.300 1.00 71.81 296 TYR A CA 1
ATOM 2327 C C . TYR A 1 296 ? 11.067 -3.394 -16.990 1.00 71.81 296 TYR A C 1
ATOM 2329 O O . TYR A 1 296 ? 12.045 -4.010 -17.425 1.00 71.81 296 TYR A O 1
ATOM 2337 N N . PRO A 1 297 ? 9.817 -3.848 -17.212 1.00 66.81 297 PRO A N 1
ATOM 2338 C CA . PRO A 1 297 ? 9.563 -5.119 -17.897 1.00 66.81 297 PRO A CA 1
ATOM 2339 C C . PRO A 1 297 ? 10.099 -5.146 -19.332 1.00 66.81 297 PRO A C 1
ATOM 2341 O O . PRO A 1 297 ? 10.615 -6.162 -19.806 1.00 66.81 297 PRO A O 1
ATOM 2344 N N . TYR A 1 298 ? 10.003 -4.019 -20.042 1.00 65.12 298 TYR A N 1
ATOM 2345 C CA . TYR A 1 298 ? 10.521 -3.905 -21.403 1.00 65.12 298 TYR A CA 1
ATOM 2346 C C . TYR A 1 298 ? 12.050 -4.017 -21.424 1.00 65.12 298 TYR A C 1
ATOM 2348 O O . TYR A 1 298 ? 12.608 -4.819 -22.186 1.00 65.12 298 TYR A O 1
ATOM 2356 N N . LEU A 1 299 ? 12.715 -3.267 -20.538 1.00 65.38 299 LEU A N 1
ATOM 2357 C CA . LEU A 1 299 ? 14.169 -3.294 -20.370 1.00 65.38 299 LEU A CA 1
ATOM 2358 C C . LEU A 1 299 ? 14.653 -4.695 -19.973 1.00 65.38 299 LEU A C 1
ATOM 2360 O O . LEU A 1 299 ? 15.632 -5.186 -20.529 1.00 65.38 299 LEU A O 1
ATOM 2364 N N . TYR A 1 300 ? 13.911 -5.394 -19.113 1.00 67.62 300 TYR A N 1
ATOM 2365 C CA . TYR A 1 300 ? 14.207 -6.765 -18.704 1.00 67.62 300 TYR A CA 1
ATOM 2366 C C . TYR A 1 300 ? 14.137 -7.780 -19.863 1.00 67.62 300 TYR A C 1
ATOM 2368 O O . TYR A 1 300 ? 14.990 -8.666 -19.970 1.00 67.62 300 TYR A O 1
ATOM 2376 N N . HIS A 1 301 ? 13.146 -7.673 -20.756 1.00 62.53 301 HIS A N 1
ATOM 2377 C CA . HIS A 1 301 ? 12.921 -8.681 -21.801 1.00 62.53 301 HIS A CA 1
ATOM 2378 C C . HIS A 1 301 ? 13.670 -8.428 -23.113 1.00 62.53 301 HIS A C 1
ATOM 2380 O O . HIS A 1 301 ? 14.243 -9.367 -23.667 1.00 62.53 301 HIS A O 1
ATOM 2386 N N . LYS A 1 302 ? 13.628 -7.198 -23.636 1.00 60.12 302 LYS A N 1
ATOM 2387 C CA . LYS A 1 302 ? 14.130 -6.860 -24.983 1.00 60.12 302 LYS A CA 1
ATOM 2388 C C . LYS A 1 302 ? 15.344 -5.933 -24.957 1.00 60.12 302 LYS A C 1
ATOM 2390 O O . LYS A 1 302 ? 16.110 -5.917 -25.911 1.00 60.12 302 LYS A O 1
ATOM 2395 N N . GLY A 1 303 ? 15.522 -5.188 -23.866 1.00 59.03 303 GLY A N 1
ATOM 2396 C CA . GLY A 1 303 ? 16.422 -4.040 -23.814 1.00 59.03 303 GLY A CA 1
ATOM 2397 C C . GLY A 1 303 ? 17.561 -4.124 -22.804 1.00 59.03 303 GLY A C 1
ATOM 2398 O O . GLY A 1 303 ? 18.087 -3.077 -22.460 1.00 59.03 303 GLY A O 1
ATOM 2399 N N . ARG A 1 304 ? 17.948 -5.304 -22.294 1.00 64.12 304 A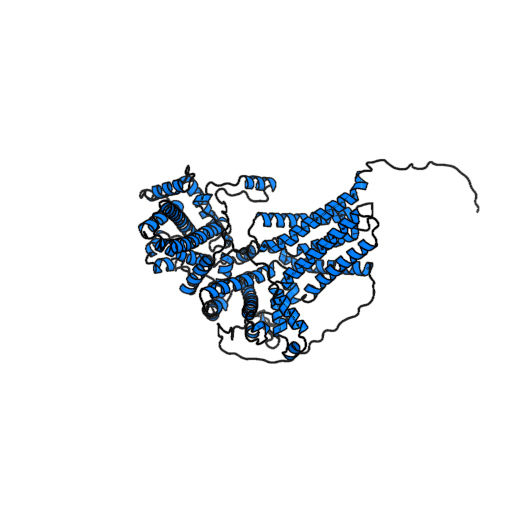RG A N 1
ATOM 2400 C CA . ARG A 1 304 ? 18.844 -5.383 -21.116 1.00 64.12 304 ARG A CA 1
ATOM 2401 C C . ARG A 1 304 ? 20.162 -4.632 -21.296 1.00 64.12 304 ARG A C 1
ATOM 2403 O O . ARG A 1 304 ? 20.583 -3.944 -20.378 1.00 64.12 304 ARG A O 1
ATOM 2410 N N . TYR A 1 305 ? 20.780 -4.733 -22.472 1.00 65.50 305 TYR A N 1
ATOM 2411 C CA . TYR A 1 305 ? 22.006 -3.995 -22.792 1.00 65.50 305 TYR A CA 1
ATOM 2412 C C . TYR A 1 305 ? 21.729 -2.509 -23.057 1.00 65.50 305 TYR A C 1
ATOM 2414 O O . TYR A 1 305 ? 22.467 -1.659 -22.568 1.00 65.50 305 TYR A O 1
ATOM 2422 N N . PHE A 1 306 ? 20.621 -2.191 -23.735 1.00 64.19 306 PHE A N 1
ATOM 2423 C CA . PHE A 1 306 ? 20.173 -0.814 -23.966 1.00 64.19 306 PHE A CA 1
ATOM 2424 C C . PHE A 1 306 ? 19.873 -0.059 -22.662 1.00 64.19 306 PHE A C 1
ATOM 2426 O O . PHE A 1 306 ? 20.146 1.131 -22.581 1.00 64.19 306 PHE A O 1
ATOM 2433 N N . ALA A 1 307 ? 19.387 -0.752 -21.628 1.00 68.31 307 ALA A N 1
ATOM 2434 C CA . ALA A 1 307 ? 19.070 -0.181 -20.320 1.00 68.31 307 ALA A CA 1
ATOM 2435 C C . ALA A 1 307 ? 20.292 0.407 -19.599 1.00 68.31 307 ALA A C 1
ATOM 2437 O O . ALA A 1 307 ? 20.148 1.347 -18.828 1.00 68.31 307 ALA A O 1
ATOM 2438 N N . PHE A 1 308 ? 21.482 -0.149 -19.846 1.00 74.19 308 PHE A N 1
ATOM 2439 C CA . PHE A 1 308 ? 22.739 0.377 -19.317 1.00 74.19 308 PHE A CA 1
ATOM 2440 C C . PHE A 1 308 ? 23.416 1.302 -20.329 1.00 74.19 308 PHE A C 1
ATOM 2442 O O . PHE A 1 308 ? 23.845 2.392 -19.970 1.00 74.19 308 PHE A O 1
ATOM 2449 N N . TYR A 1 309 ? 23.484 0.892 -21.598 1.00 73.12 309 TYR A N 1
ATOM 2450 C CA . TYR A 1 309 ? 24.208 1.632 -22.629 1.00 73.12 309 TYR A CA 1
ATOM 2451 C C . TYR A 1 309 ? 23.642 3.036 -22.866 1.00 73.12 309 TYR A C 1
ATOM 2453 O O . TYR A 1 309 ? 24.421 3.979 -22.951 1.00 73.12 309 TYR A O 1
ATOM 2461 N N . LEU A 1 310 ? 22.313 3.190 -22.941 1.00 74.50 310 LEU A N 1
ATOM 2462 C CA . LEU A 1 310 ? 21.695 4.482 -23.252 1.00 74.50 310 LEU A CA 1
ATOM 2463 C C . LEU A 1 310 ? 21.990 5.543 -22.174 1.00 74.50 310 LEU A C 1
ATOM 2465 O O . LEU A 1 310 ? 22.530 6.582 -22.550 1.00 74.50 310 LEU A O 1
ATOM 2469 N N . PRO A 1 311 ? 21.773 5.301 -20.862 1.00 79.50 311 PRO A N 1
ATOM 2470 C CA . PRO A 1 311 ? 22.149 6.276 -19.835 1.00 79.50 311 PRO A CA 1
ATOM 2471 C C . PRO A 1 311 ? 23.645 6.607 -19.829 1.00 79.50 311 PRO A C 1
ATOM 2473 O O . PRO A 1 311 ? 24.014 7.771 -19.710 1.00 79.50 311 PRO A O 1
ATOM 2476 N N . PHE A 1 312 ? 24.529 5.614 -20.004 1.00 80.88 312 PHE A N 1
ATOM 2477 C CA . PHE A 1 312 ? 25.974 5.872 -20.056 1.00 80.88 312 PHE A CA 1
ATOM 2478 C C . PHE A 1 312 ? 26.375 6.716 -21.271 1.00 80.88 312 PHE A C 1
ATOM 2480 O O . PHE A 1 312 ? 27.164 7.649 -21.126 1.00 80.88 312 PHE A O 1
ATOM 2487 N N . ALA A 1 313 ? 25.819 6.424 -22.450 1.00 80.62 313 ALA A N 1
ATOM 2488 C CA . ALA A 1 313 ? 26.046 7.213 -23.656 1.00 80.62 313 ALA A CA 1
ATOM 2489 C C . ALA A 1 313 ? 25.534 8.651 -23.483 1.00 80.62 313 ALA A C 1
ATOM 2491 O O . ALA A 1 313 ? 26.234 9.596 -23.840 1.00 80.62 313 ALA A O 1
ATOM 2492 N N . MET A 1 314 ? 24.360 8.826 -22.869 1.00 80.31 314 MET A N 1
ATOM 2493 C CA . MET A 1 314 ? 23.776 10.142 -22.602 1.00 80.31 314 MET A CA 1
ATOM 2494 C C . MET A 1 314 ? 24.585 10.952 -21.589 1.00 80.31 314 MET A C 1
ATOM 2496 O O . MET A 1 314 ? 24.840 12.132 -21.823 1.00 80.31 314 MET A O 1
ATOM 2500 N N . ILE A 1 315 ? 25.052 10.335 -20.500 1.00 84.88 315 ILE A N 1
ATOM 2501 C CA . ILE A 1 315 ? 25.957 10.985 -19.540 1.00 84.88 315 ILE A CA 1
ATOM 2502 C C . ILE A 1 315 ? 27.255 11.399 -20.244 1.00 84.88 315 ILE A C 1
ATOM 2504 O O . ILE A 1 315 ? 27.701 12.534 -20.079 1.00 84.88 315 ILE A O 1
ATOM 2508 N N . GLY A 1 316 ? 27.832 10.518 -21.069 1.00 83.94 316 GLY A N 1
ATOM 2509 C CA . GLY A 1 316 ? 29.026 10.821 -21.860 1.00 83.94 316 GLY A CA 1
ATOM 2510 C C . GLY A 1 316 ? 28.823 12.005 -22.807 1.00 83.94 316 GLY A C 1
ATOM 2511 O O . GLY A 1 316 ? 29.645 12.919 -22.827 1.00 83.94 316 GLY A O 1
ATOM 2512 N N . LEU A 1 317 ? 27.693 12.041 -23.521 1.00 82.56 317 LEU A N 1
ATOM 2513 C CA . LEU A 1 317 ? 27.313 13.161 -24.384 1.00 82.56 317 LEU A CA 1
ATOM 2514 C C . LEU A 1 317 ? 27.176 14.463 -23.583 1.00 82.56 317 LEU A C 1
ATOM 2516 O O . LEU A 1 317 ? 27.682 15.497 -24.011 1.00 82.56 317 LEU A O 1
ATOM 2520 N N . CYS A 1 318 ? 26.543 14.417 -22.406 1.00 84.94 318 CYS A N 1
ATOM 2521 C CA . CYS A 1 318 ? 26.398 15.590 -21.546 1.00 84.94 318 CYS A CA 1
ATOM 2522 C C . CYS A 1 318 ? 27.757 16.145 -21.111 1.00 84.94 318 CYS A C 1
ATOM 2524 O O . CYS A 1 318 ? 27.985 17.349 -21.211 1.00 84.94 318 CYS A O 1
ATOM 2526 N N . LEU A 1 319 ? 28.672 15.275 -20.677 1.00 86.38 319 LEU A N 1
ATOM 2527 C CA . LEU A 1 319 ? 30.027 15.662 -20.278 1.00 86.38 319 LEU A CA 1
ATOM 2528 C C . LEU A 1 319 ? 30.841 16.217 -21.454 1.00 86.38 319 LEU A C 1
ATOM 2530 O O . LEU A 1 319 ? 31.570 17.193 -21.287 1.00 86.38 319 LEU A O 1
ATOM 2534 N N . TRP A 1 320 ? 30.688 15.641 -22.648 1.00 84.38 320 TRP A N 1
ATOM 2535 C CA . TRP A 1 320 ? 31.352 16.125 -23.857 1.00 84.38 320 TRP A CA 1
ATOM 2536 C C . TRP A 1 320 ? 30.858 17.516 -24.275 1.00 84.38 320 TRP A C 1
ATOM 2538 O O . TRP A 1 320 ? 31.668 18.400 -24.543 1.00 84.38 320 TRP A O 1
ATOM 2548 N N . VAL A 1 321 ? 29.542 17.755 -24.252 1.00 80.69 321 VAL A N 1
ATOM 2549 C CA . VAL A 1 321 ? 28.966 19.084 -24.522 1.00 80.69 321 VAL A CA 1
ATOM 2550 C C . VAL A 1 321 ? 29.445 20.108 -23.489 1.00 80.69 321 VAL A C 1
ATOM 2552 O O . VAL A 1 321 ? 29.833 21.211 -23.864 1.00 80.69 321 VAL A O 1
ATOM 2555 N N . ILE A 1 322 ? 29.484 19.739 -22.204 1.00 82.62 322 ILE A N 1
ATOM 2556 C CA . ILE A 1 322 ? 30.022 20.581 -21.122 1.00 82.62 322 ILE A CA 1
ATOM 2557 C C . ILE A 1 322 ? 31.480 20.978 -21.407 1.00 82.62 322 ILE A C 1
ATOM 2559 O O . ILE A 1 322 ? 31.838 22.147 -21.276 1.00 82.62 322 ILE A O 1
ATOM 2563 N N . HIS A 1 323 ? 32.310 20.025 -21.839 1.00 82.00 323 HIS A N 1
ATOM 2564 C CA . HIS A 1 323 ? 33.704 20.282 -22.206 1.00 82.00 323 HIS A CA 1
ATOM 2565 C C . HIS A 1 323 ? 33.820 21.263 -23.383 1.00 82.00 323 HIS A C 1
ATOM 2567 O O . HIS A 1 323 ? 34.552 22.247 -23.297 1.00 82.00 323 HIS A O 1
ATOM 2573 N N . LEU A 1 324 ? 33.051 21.048 -24.456 1.00 79.00 324 LEU A N 1
ATOM 2574 C CA . LEU A 1 324 ? 33.043 21.935 -25.627 1.00 79.00 324 LEU A CA 1
ATOM 2575 C C . LEU A 1 324 ? 32.610 23.367 -25.287 1.00 79.00 324 LEU A C 1
ATOM 2577 O O . LEU A 1 324 ? 33.155 24.328 -25.831 1.00 79.00 324 LEU A O 1
ATOM 2581 N N . LEU A 1 325 ? 31.623 23.516 -24.401 1.00 76.50 325 LEU A N 1
ATOM 2582 C CA . LEU A 1 325 ? 31.152 24.823 -23.942 1.00 76.50 325 LEU A CA 1
ATOM 2583 C C . LEU A 1 325 ? 32.214 25.547 -23.106 1.00 76.50 325 LEU A C 1
ATOM 2585 O O . LEU A 1 325 ? 32.359 26.763 -23.225 1.00 76.50 325 LEU A O 1
ATOM 2589 N N . PHE A 1 326 ? 32.988 24.805 -22.309 1.00 77.88 326 PHE A N 1
ATOM 2590 C CA . PHE A 1 326 ? 34.093 25.360 -21.531 1.00 77.88 326 PHE A CA 1
ATOM 2591 C C . PHE A 1 326 ? 35.233 25.872 -22.426 1.00 77.88 326 PHE A C 1
ATOM 2593 O O . PHE A 1 326 ? 35.778 26.943 -22.168 1.00 77.88 326 PHE A O 1
ATOM 2600 N N . GLU A 1 327 ? 35.555 25.162 -23.512 1.00 77.31 327 GLU A N 1
ATOM 2601 C CA . GLU A 1 327 ? 36.600 25.575 -24.462 1.00 77.31 327 GLU A CA 1
ATOM 2602 C C . GLU A 1 327 ? 36.212 26.798 -25.311 1.00 77.31 327 GLU A C 1
ATOM 2604 O O . GLU A 1 327 ? 37.064 27.621 -25.644 1.00 77.31 327 GLU A O 1
ATOM 2609 N N . LYS A 1 328 ? 34.930 26.954 -25.668 1.00 71.12 328 LYS A N 1
ATOM 2610 C CA . LYS A 1 328 ? 34.454 28.006 -26.593 1.00 71.12 328 LYS A CA 1
ATOM 2611 C C . LYS A 1 328 ? 34.087 29.343 -25.931 1.00 71.12 328 LYS A C 1
ATOM 2613 O O . LYS A 1 328 ? 33.523 30.209 -26.598 1.00 71.12 328 LYS A O 1
ATOM 2618 N N . ASN A 1 329 ? 34.371 29.519 -24.642 1.00 64.25 329 ASN A N 1
ATOM 2619 C CA . ASN A 1 329 ? 33.719 30.484 -23.749 1.00 64.25 329 ASN A CA 1
ATOM 2620 C C . ASN A 1 329 ? 33.799 31.970 -24.200 1.00 64.25 329 ASN A C 1
ATOM 2622 O O . ASN A 1 329 ? 34.719 32.700 -23.831 1.00 64.25 329 ASN A O 1
ATOM 2626 N N . LYS A 1 330 ? 32.812 32.438 -24.986 1.00 54.88 330 LYS A N 1
ATOM 2627 C CA . LYS A 1 330 ? 32.684 33.837 -25.457 1.00 54.88 330 LYS A CA 1
ATOM 2628 C C . LYS A 1 330 ? 31.519 34.623 -24.823 1.00 54.88 330 LYS A C 1
ATOM 2630 O O . LYS A 1 330 ? 31.541 35.847 -24.888 1.00 54.88 330 LYS A O 1
ATOM 2635 N N . PHE A 1 331 ? 30.546 33.972 -24.165 1.00 58.25 331 PHE A N 1
ATOM 2636 C CA . PHE A 1 331 ? 29.418 34.633 -23.475 1.00 58.25 331 PHE A CA 1
ATOM 2637 C C . PHE A 1 331 ? 29.034 33.923 -22.157 1.00 58.25 331 PHE A C 1
ATOM 2639 O O . PHE A 1 331 ? 28.601 32.774 -22.197 1.00 58.25 331 PHE A O 1
ATOM 2646 N N . PRO A 1 332 ? 29.122 34.571 -20.979 1.00 65.25 332 PRO A N 1
ATOM 2647 C CA . PRO A 1 332 ? 29.102 33.860 -19.694 1.00 65.25 332 PRO A CA 1
ATOM 2648 C C . PRO A 1 332 ? 27.711 33.416 -19.204 1.00 65.25 332 PRO A C 1
ATOM 2650 O O . PRO A 1 332 ? 27.589 32.349 -18.606 1.00 65.25 332 PRO A O 1
ATOM 2653 N N . LEU A 1 333 ? 26.643 34.191 -19.435 1.00 63.38 333 LEU A N 1
ATOM 2654 C CA . LEU A 1 333 ? 25.347 33.922 -18.788 1.00 63.38 333 LEU A CA 1
ATOM 2655 C C . LEU A 1 333 ? 24.563 32.772 -19.448 1.00 63.38 333 LEU A C 1
ATOM 2657 O O . LEU A 1 333 ? 24.094 31.873 -18.752 1.00 63.38 333 LEU A O 1
ATOM 2661 N N . LEU A 1 334 ? 24.446 32.771 -20.780 1.00 65.56 334 LEU A N 1
ATOM 2662 C CA . LEU A 1 334 ? 23.718 31.729 -21.518 1.00 65.56 334 LEU A CA 1
ATOM 2663 C C . LEU A 1 334 ? 24.445 30.379 -21.451 1.00 65.56 334 LEU A C 1
ATOM 2665 O O . LEU A 1 334 ? 23.826 29.353 -21.165 1.00 65.56 334 LEU A O 1
ATOM 2669 N N . THR A 1 335 ? 25.775 30.412 -21.553 1.00 71.44 335 THR A N 1
ATOM 2670 C CA . THR A 1 335 ? 26.651 29.257 -21.319 1.00 71.44 335 THR A CA 1
ATOM 2671 C C . THR A 1 335 ? 26.489 28.694 -19.905 1.00 71.44 335 THR A C 1
ATOM 2673 O O . THR A 1 335 ? 26.484 27.486 -19.711 1.00 71.44 335 THR A O 1
ATOM 2676 N N . THR A 1 336 ? 26.267 29.530 -18.886 1.00 75.62 336 THR A N 1
ATOM 2677 C CA . THR A 1 336 ? 25.997 29.016 -17.531 1.00 75.62 336 THR A CA 1
ATOM 2678 C C . THR A 1 336 ? 24.673 28.246 -17.477 1.00 75.62 336 THR A C 1
ATOM 2680 O O . THR A 1 336 ? 24.599 27.179 -16.867 1.00 75.62 336 THR A O 1
ATOM 2683 N N . THR A 1 337 ? 23.625 28.734 -18.149 1.00 76.88 337 THR A N 1
ATOM 2684 C CA . THR A 1 337 ? 22.316 28.057 -18.160 1.00 76.88 337 THR A CA 1
ATOM 2685 C C . THR A 1 337 ? 22.328 26.721 -18.909 1.00 76.88 337 THR A C 1
ATOM 2687 O O . THR A 1 337 ? 21.743 25.756 -18.416 1.00 76.88 337 THR A O 1
ATOM 2690 N N . THR A 1 338 ? 23.035 26.615 -20.043 1.00 81.31 338 THR A N 1
ATOM 2691 C CA . THR A 1 338 ? 23.239 25.333 -20.744 1.00 81.31 338 THR A CA 1
ATOM 2692 C C . THR A 1 338 ? 24.016 24.348 -19.877 1.00 81.31 338 THR A C 1
ATOM 2694 O O . THR A 1 338 ? 23.611 23.197 -19.764 1.00 81.31 338 THR A O 1
ATOM 2697 N N . MET A 1 339 ? 25.079 24.788 -19.200 1.00 81.69 339 MET A N 1
ATOM 2698 C CA . MET A 1 339 ? 25.883 23.925 -18.326 1.00 81.69 339 MET A CA 1
ATOM 2699 C C . MET A 1 339 ? 25.057 23.356 -17.168 1.00 81.69 339 MET A C 1
ATOM 2701 O O . MET A 1 339 ? 25.092 22.150 -16.921 1.00 81.69 339 MET A O 1
ATOM 2705 N N . VAL A 1 340 ? 24.247 24.191 -16.506 1.00 82.44 340 VAL A N 1
ATOM 2706 C CA . VAL A 1 340 ? 23.320 23.739 -15.454 1.00 82.44 340 VAL A CA 1
ATOM 2707 C C . VAL A 1 340 ? 22.313 22.729 -16.008 1.00 82.44 340 VAL A C 1
ATOM 2709 O O . VAL A 1 340 ? 22.075 21.698 -15.380 1.00 82.44 340 VAL A O 1
ATOM 2712 N N . LEU A 1 341 ? 21.761 22.979 -17.199 1.00 84.00 341 LEU A N 1
ATOM 2713 C CA . LEU A 1 341 ? 20.840 22.057 -17.860 1.00 84.00 341 LEU A CA 1
ATOM 2714 C C . LEU A 1 341 ? 21.485 20.688 -18.121 1.00 84.00 341 LEU A C 1
ATOM 2716 O O . LEU A 1 341 ? 20.902 19.667 -17.761 1.00 84.00 341 LEU A O 1
ATOM 2720 N N . MET A 1 342 ? 22.695 20.661 -18.687 1.00 85.12 342 MET A N 1
ATOM 2721 C CA . MET A 1 342 ? 23.419 19.414 -18.964 1.00 85.12 342 MET A CA 1
ATOM 2722 C C . MET A 1 342 ? 23.719 18.631 -17.682 1.00 85.12 342 MET A C 1
ATOM 2724 O O . MET A 1 342 ? 23.582 17.408 -17.662 1.00 85.12 342 MET A O 1
ATOM 2728 N N . VAL A 1 343 ? 24.070 19.321 -16.591 1.00 87.38 343 VAL A N 1
ATOM 2729 C CA . VAL A 1 343 ? 24.285 18.690 -15.279 1.00 87.38 343 VAL A CA 1
ATOM 2730 C C . VAL A 1 343 ? 22.995 18.065 -14.746 1.00 87.38 343 VAL A C 1
ATOM 2732 O O . VAL A 1 343 ? 23.027 16.935 -14.260 1.00 87.38 343 VAL A O 1
ATOM 2735 N N . VAL A 1 344 ? 21.853 18.753 -14.860 1.00 85.38 344 VAL A N 1
ATOM 2736 C CA . VAL A 1 344 ? 20.553 18.211 -14.426 1.00 85.38 344 VAL A CA 1
ATOM 2737 C C . VAL A 1 344 ? 20.168 16.979 -15.246 1.00 85.38 344 VAL A C 1
ATOM 2739 O O . VAL A 1 344 ? 19.751 15.980 -14.664 1.00 85.38 344 VAL A O 1
ATOM 2742 N N . VAL A 1 345 ? 20.344 17.010 -16.572 1.00 84.44 345 VAL A N 1
ATOM 2743 C CA . VAL A 1 345 ? 20.079 15.852 -17.446 1.00 84.44 345 VAL A CA 1
ATOM 2744 C C . VAL A 1 345 ? 20.972 14.672 -17.059 1.00 84.44 345 VAL A C 1
ATOM 2746 O O . VAL A 1 345 ? 20.461 13.584 -16.802 1.00 84.44 345 VAL A O 1
ATOM 2749 N N . ALA A 1 346 ? 22.284 14.888 -16.926 1.00 87.31 346 ALA A N 1
ATOM 2750 C CA . ALA A 1 346 ? 23.226 13.843 -16.530 1.00 87.31 346 ALA A CA 1
ATOM 2751 C C . ALA A 1 346 ? 22.902 13.257 -15.144 1.00 87.31 346 ALA A C 1
ATOM 2753 O O . ALA A 1 346 ? 22.973 12.043 -14.949 1.00 87.31 346 ALA A O 1
ATOM 2754 N N . PHE A 1 347 ? 22.505 14.101 -14.185 1.00 88.69 347 PHE A N 1
ATOM 2755 C CA . PHE A 1 347 ? 22.060 13.655 -12.867 1.00 88.69 347 PHE A CA 1
ATOM 2756 C C . PHE A 1 347 ? 20.800 12.786 -12.952 1.00 88.69 347 PHE A C 1
ATOM 2758 O O . PHE A 1 347 ? 20.738 11.747 -12.297 1.00 88.69 347 PHE A O 1
ATOM 2765 N N . LEU A 1 348 ? 19.802 13.186 -13.746 1.00 84.75 348 LEU A N 1
ATOM 2766 C CA . LEU A 1 348 ? 18.559 12.427 -13.899 1.00 84.75 348 LEU A CA 1
ATOM 2767 C C . LEU A 1 348 ? 18.801 11.069 -14.573 1.00 84.75 348 LEU A C 1
ATOM 2769 O O . LEU A 1 348 ? 18.289 10.066 -14.081 1.00 84.75 348 LEU A O 1
ATOM 2773 N N . GLU A 1 349 ? 19.643 11.012 -15.606 1.00 84.44 349 GLU A N 1
ATOM 2774 C CA . GLU A 1 349 ? 20.074 9.756 -16.241 1.00 84.44 349 GLU A CA 1
ATOM 2775 C C . GLU A 1 349 ? 20.795 8.836 -15.245 1.00 84.44 349 GLU A C 1
ATOM 2777 O O . GLU A 1 349 ? 20.486 7.646 -15.132 1.00 84.44 349 GLU A O 1
ATOM 2782 N N . LEU A 1 350 ? 21.715 9.391 -14.448 1.00 87.25 350 LEU A N 1
ATOM 2783 C CA . LEU A 1 350 ? 22.419 8.641 -13.408 1.00 87.25 350 LEU A CA 1
ATOM 2784 C C . LEU A 1 350 ? 21.457 8.131 -12.324 1.00 87.25 350 LEU A C 1
ATOM 2786 O O . LEU A 1 350 ? 21.577 6.996 -11.858 1.00 87.25 350 LEU A O 1
ATOM 2790 N N . PHE A 1 351 ? 20.483 8.952 -11.933 1.00 85.00 351 PHE A N 1
ATOM 2791 C CA . PHE A 1 351 ? 19.467 8.595 -10.952 1.00 85.00 351 PHE A CA 1
ATOM 2792 C C . PHE A 1 351 ? 18.558 7.465 -11.460 1.00 85.00 351 PHE A C 1
ATOM 2794 O O . PHE A 1 351 ? 18.320 6.501 -10.731 1.00 85.00 351 PHE A O 1
ATOM 2801 N N . GLN A 1 352 ? 18.104 7.518 -12.717 1.00 81.69 352 GLN A N 1
ATOM 2802 C CA . GLN A 1 352 ? 17.329 6.441 -13.346 1.00 81.69 352 GLN A CA 1
ATOM 2803 C C . GLN A 1 352 ? 18.123 5.142 -13.453 1.00 81.69 352 GLN A C 1
ATOM 2805 O O . GLN A 1 352 ? 17.600 4.070 -13.136 1.00 81.69 352 GLN A O 1
ATOM 2810 N N . LEU A 1 353 ? 19.388 5.242 -13.865 1.00 84.69 353 LEU A N 1
ATOM 2811 C CA . LEU A 1 353 ? 20.301 4.112 -13.941 1.00 84.69 353 LEU A CA 1
ATOM 2812 C C . LEU A 1 353 ? 20.469 3.451 -12.569 1.00 84.69 353 LEU A C 1
ATOM 2814 O O . LEU A 1 353 ? 20.384 2.227 -12.467 1.00 84.69 353 LEU A O 1
ATOM 2818 N N . TYR A 1 354 ? 20.639 4.246 -11.509 1.00 86.38 354 TYR A N 1
ATOM 2819 C CA . TYR A 1 354 ? 20.694 3.745 -10.137 1.00 86.38 354 TYR A CA 1
ATOM 2820 C C . TYR A 1 354 ? 19.392 3.042 -9.732 1.00 86.38 354 TYR A C 1
ATOM 2822 O O . TYR A 1 354 ? 19.444 1.918 -9.231 1.00 86.38 354 TYR A O 1
ATOM 2830 N N . LEU A 1 355 ? 18.227 3.658 -9.976 1.00 83.69 355 LEU A N 1
ATOM 2831 C CA . LEU A 1 355 ? 16.929 3.057 -9.650 1.00 83.69 355 LEU A CA 1
ATOM 2832 C C . LEU A 1 355 ? 16.727 1.716 -10.371 1.00 83.69 355 LEU A C 1
ATOM 2834 O O . LEU A 1 355 ? 16.323 0.742 -9.737 1.00 83.69 355 LEU A O 1
ATOM 2838 N N . TYR A 1 356 ? 17.059 1.639 -11.664 1.00 83.06 356 TYR A N 1
ATOM 2839 C CA . TYR A 1 356 ? 16.980 0.396 -12.429 1.00 83.06 356 TYR A CA 1
ATOM 2840 C C . TYR A 1 356 ? 17.988 -0.645 -11.932 1.00 83.06 356 TYR A C 1
ATOM 2842 O O . TYR A 1 356 ? 17.601 -1.785 -11.682 1.00 83.06 356 TYR A O 1
ATOM 2850 N N . ALA A 1 357 ? 19.254 -0.273 -11.722 1.00 84.38 357 ALA A N 1
ATOM 2851 C CA . ALA A 1 357 ? 20.290 -1.190 -11.245 1.00 84.38 357 ALA A CA 1
ATOM 2852 C C . ALA A 1 357 ? 19.971 -1.758 -9.851 1.00 84.38 357 ALA A C 1
ATOM 2854 O O . ALA A 1 357 ? 20.206 -2.939 -9.598 1.00 84.38 357 ALA A O 1
ATOM 2855 N N . ALA A 1 358 ? 19.394 -0.935 -8.970 1.00 85.38 358 ALA A N 1
ATOM 2856 C CA . ALA A 1 358 ? 18.971 -1.334 -7.633 1.00 85.38 358 ALA A CA 1
ATOM 2857 C C . ALA A 1 358 ? 17.632 -2.101 -7.612 1.00 85.38 358 ALA A C 1
ATOM 2859 O O . ALA A 1 358 ? 17.343 -2.767 -6.611 1.00 85.38 358 ALA A O 1
ATOM 2860 N N . SER A 1 359 ? 16.830 -2.026 -8.684 1.00 85.00 359 SER A N 1
ATOM 2861 C CA . SER A 1 359 ? 15.519 -2.681 -8.791 1.00 85.00 359 SER A CA 1
ATOM 2862 C C . SER A 1 359 ? 15.608 -4.210 -8.732 1.00 85.00 359 SER A C 1
ATOM 2864 O O . SER A 1 359 ? 16.596 -4.820 -9.156 1.00 85.00 359 SER A O 1
ATOM 2866 N N . GLY A 1 360 ? 14.528 -4.848 -8.273 1.00 85.38 360 GLY A N 1
ATOM 2867 C CA . GLY A 1 360 ? 14.402 -6.305 -8.299 1.00 85.38 360 GLY A CA 1
ATOM 2868 C C . GLY A 1 360 ? 14.517 -6.884 -9.715 1.00 85.38 360 GLY A C 1
ATOM 2869 O O . GLY A 1 360 ? 15.088 -7.956 -9.895 1.00 85.38 360 GLY A O 1
ATOM 2870 N N . TRP A 1 361 ? 14.054 -6.163 -10.746 1.00 83.88 361 TRP A N 1
ATOM 2871 C CA . TRP A 1 361 ? 14.085 -6.627 -12.141 1.00 83.88 361 TRP A CA 1
ATOM 2872 C C . TRP A 1 361 ? 15.513 -6.831 -12.648 1.00 83.88 361 TRP A C 1
ATOM 2874 O O . TRP A 1 361 ? 15.830 -7.882 -13.212 1.00 83.88 361 TRP A O 1
ATOM 2884 N N . CYS A 1 362 ? 16.388 -5.848 -12.413 1.00 83.62 362 CYS A N 1
ATOM 2885 C CA . CYS A 1 362 ? 17.806 -5.951 -12.750 1.00 83.62 362 CYS A CA 1
ATOM 2886 C C . CYS A 1 362 ? 18.463 -7.103 -11.979 1.00 83.62 362 CYS A C 1
ATOM 2888 O O . CYS A 1 362 ? 19.119 -7.959 -12.575 1.00 83.62 362 CYS A O 1
ATOM 2890 N N . LYS A 1 363 ? 18.215 -7.191 -10.668 1.00 86.19 363 LYS A N 1
ATOM 2891 C CA . LYS A 1 363 ? 18.782 -8.242 -9.813 1.00 86.19 363 LYS A CA 1
ATOM 2892 C C . LYS A 1 363 ? 18.367 -9.642 -10.255 1.00 86.19 363 LYS A C 1
ATOM 2894 O O . LYS A 1 363 ? 19.228 -10.500 -10.412 1.00 86.19 363 LYS A O 1
ATOM 2899 N N . VAL A 1 364 ? 17.088 -9.869 -10.553 1.00 84.56 364 VAL A N 1
ATOM 2900 C CA . VAL A 1 364 ? 16.599 -11.156 -11.076 1.00 84.56 364 VAL A CA 1
ATOM 2901 C C . VAL A 1 364 ? 17.210 -11.466 -12.446 1.00 84.56 364 VAL A C 1
ATOM 2903 O O . VAL A 1 364 ? 17.546 -12.618 -12.722 1.00 84.56 364 VAL A O 1
ATOM 2906 N N . ALA A 1 365 ? 17.414 -10.464 -13.311 1.00 78.81 365 ALA A N 1
ATOM 2907 C CA . ALA A 1 365 ? 18.109 -10.666 -14.586 1.00 78.81 365 ALA A CA 1
ATOM 2908 C C . ALA A 1 365 ? 19.565 -11.114 -14.379 1.00 78.81 365 ALA A C 1
ATOM 2910 O O . ALA A 1 365 ? 20.030 -12.023 -15.073 1.00 78.81 365 ALA A O 1
ATOM 2911 N N . LEU A 1 366 ? 20.260 -10.508 -13.411 1.00 78.88 366 LEU A N 1
ATOM 2912 C CA . LEU A 1 366 ? 21.627 -10.862 -13.038 1.00 78.88 366 LEU A CA 1
ATOM 2913 C C . LEU A 1 366 ? 21.693 -12.266 -12.428 1.00 78.88 366 LEU A C 1
ATOM 2915 O O . LEU A 1 366 ? 22.494 -13.075 -12.893 1.00 78.88 366 LEU A O 1
ATOM 2919 N N . ILE A 1 367 ? 20.809 -12.600 -11.481 1.00 79.31 367 ILE A N 1
ATOM 2920 C CA . ILE A 1 367 ? 20.723 -13.941 -10.875 1.00 79.31 367 ILE A CA 1
ATOM 2921 C C . ILE A 1 367 ? 20.459 -14.996 -11.948 1.00 79.31 367 ILE A C 1
ATOM 2923 O O . ILE A 1 367 ? 21.124 -16.026 -11.977 1.00 79.31 367 ILE A O 1
ATOM 2927 N N . ARG A 1 368 ? 19.550 -14.725 -12.892 1.00 73.88 368 ARG A N 1
ATOM 2928 C CA . ARG A 1 368 ? 19.291 -15.631 -14.016 1.00 73.88 368 ARG A CA 1
ATOM 2929 C C . ARG A 1 368 ? 20.530 -15.826 -14.882 1.00 73.88 368 ARG A C 1
ATOM 2931 O O . ARG A 1 368 ? 20.829 -16.953 -15.269 1.00 73.88 368 ARG A O 1
ATOM 2938 N N . SER A 1 369 ? 21.227 -14.741 -15.220 1.00 73.00 369 SER A N 1
ATOM 2939 C CA . SER A 1 369 ? 22.458 -14.833 -16.010 1.00 73.00 369 SER A CA 1
ATOM 2940 C C . SER A 1 369 ? 23.539 -15.626 -15.275 1.00 73.00 369 SER A C 1
ATOM 2942 O O . SER A 1 369 ? 24.227 -16.425 -15.900 1.00 73.00 369 SER A O 1
ATOM 2944 N N . TYR A 1 370 ? 23.610 -15.478 -13.949 1.00 71.56 370 TYR A N 1
ATOM 2945 C CA . TYR A 1 370 ? 24.506 -16.223 -13.074 1.00 71.56 370 TYR A CA 1
ATOM 2946 C C . TYR A 1 370 ? 24.166 -17.717 -13.034 1.00 71.56 370 TYR A C 1
ATOM 2948 O O . TYR A 1 370 ? 25.029 -18.541 -13.311 1.00 71.56 370 TYR A O 1
ATOM 2956 N N . ALA A 1 371 ? 22.902 -18.068 -12.790 1.00 71.25 371 ALA A N 1
ATOM 2957 C CA . ALA A 1 371 ? 22.433 -19.454 -12.729 1.00 71.25 371 ALA A CA 1
ATOM 2958 C C . ALA A 1 371 ? 22.530 -20.191 -14.078 1.00 71.25 371 ALA A C 1
ATOM 2960 O O . ALA A 1 371 ? 22.656 -21.410 -14.121 1.00 71.25 371 ALA A O 1
ATOM 2961 N N . ALA A 1 372 ? 22.463 -19.465 -15.198 1.00 68.81 372 ALA A N 1
ATOM 2962 C CA . ALA A 1 372 ? 22.561 -20.050 -16.532 1.00 68.81 372 ALA A CA 1
ATOM 2963 C C . ALA A 1 372 ? 24.007 -20.258 -17.023 1.00 68.81 372 ALA A C 1
ATOM 2965 O O . ALA A 1 372 ? 24.178 -20.911 -18.058 1.00 68.81 372 ALA A O 1
ATOM 2966 N N . MET A 1 373 ? 25.014 -19.694 -16.341 1.00 67.69 373 MET A N 1
ATOM 2967 C CA . MET A 1 373 ? 26.421 -19.790 -16.742 1.00 67.69 373 MET A CA 1
ATOM 2968 C C . MET A 1 373 ? 27.039 -21.140 -16.331 1.00 67.69 373 MET A C 1
ATOM 2970 O O . MET A 1 373 ? 26.867 -21.567 -15.191 1.00 67.69 373 MET A O 1
ATOM 2974 N N . PRO A 1 374 ? 27.794 -21.812 -17.224 1.00 65.94 374 PRO A N 1
ATOM 2975 C CA . PRO A 1 374 ? 28.530 -23.021 -16.863 1.00 65.94 374 PRO A CA 1
ATOM 2976 C C . PRO A 1 374 ? 29.669 -22.698 -15.880 1.00 65.94 374 PRO A C 1
ATOM 2978 O O . PRO A 1 374 ? 30.295 -21.639 -15.971 1.00 65.94 374 PRO A O 1
ATOM 2981 N N . ALA A 1 375 ? 29.976 -23.627 -14.968 1.00 62.06 375 ALA A N 1
ATOM 2982 C CA . ALA A 1 375 ? 30.974 -23.440 -13.904 1.00 62.06 375 ALA A CA 1
ATOM 2983 C C . ALA A 1 375 ? 32.372 -23.038 -14.428 1.00 62.06 375 ALA A C 1
ATOM 2985 O O . ALA A 1 375 ? 33.069 -22.240 -13.800 1.00 62.06 375 ALA A O 1
ATOM 2986 N N . SER A 1 376 ? 32.743 -23.512 -15.621 1.00 59.84 376 SER A N 1
ATOM 2987 C CA . SER A 1 376 ? 33.995 -23.171 -16.309 1.00 59.84 376 SER A CA 1
ATOM 2988 C C . SER A 1 376 ? 34.068 -21.711 -16.778 1.00 59.84 376 SER A C 1
ATOM 2990 O O . SER A 1 376 ? 35.138 -21.106 -16.749 1.00 59.84 376 SER A O 1
ATOM 2992 N N . ALA A 1 377 ? 32.940 -21.107 -17.168 1.00 61.00 377 ALA A N 1
ATOM 2993 C CA . ALA A 1 377 ? 32.879 -19.690 -17.537 1.00 61.00 377 ALA A CA 1
ATOM 2994 C C . ALA A 1 377 ? 32.975 -18.778 -16.304 1.00 61.00 377 ALA A C 1
ATOM 2996 O O . ALA A 1 377 ? 33.513 -17.674 -16.393 1.00 61.00 377 ALA A O 1
ATOM 2997 N N . LEU A 1 378 ? 32.495 -19.258 -15.153 1.00 58.25 378 LEU A N 1
ATOM 2998 C CA . LEU A 1 378 ? 32.521 -18.524 -13.891 1.00 58.25 378 LEU A CA 1
ATOM 2999 C C . LEU A 1 378 ? 33.940 -18.433 -13.308 1.00 58.25 378 LEU A C 1
ATOM 3001 O O . LEU A 1 378 ? 34.353 -17.360 -12.881 1.00 58.25 378 LEU A O 1
ATOM 3005 N N . GLN A 1 379 ? 34.717 -19.522 -13.376 1.00 58.09 379 GLN A N 1
ATOM 3006 C CA . GLN A 1 379 ? 36.127 -19.533 -12.957 1.00 58.09 379 GLN A CA 1
ATOM 3007 C C . GLN A 1 379 ? 37.028 -18.658 -13.840 1.00 58.09 379 GLN A C 1
ATOM 3009 O O . GLN A 1 379 ? 38.005 -18.096 -13.351 1.00 58.09 379 GLN A O 1
ATOM 3014 N N . ARG A 1 380 ? 36.708 -18.512 -15.134 1.00 57.91 380 ARG A N 1
ATOM 3015 C CA . ARG A 1 380 ? 37.551 -17.767 -16.085 1.00 57.91 380 ARG A CA 1
ATOM 3016 C C . ARG A 1 380 ? 37.373 -16.247 -16.014 1.00 57.91 380 ARG A C 1
ATOM 3018 O O . ARG A 1 380 ? 38.260 -15.524 -16.450 1.00 57.91 380 ARG A O 1
ATOM 3025 N N . ASN A 1 381 ? 36.248 -15.758 -15.482 1.00 65.50 381 ASN A N 1
ATOM 3026 C CA . ASN A 1 381 ? 35.865 -14.342 -15.528 1.00 65.50 381 ASN A CA 1
ATOM 3027 C C . ASN A 1 381 ? 35.546 -13.769 -14.131 1.00 65.50 381 ASN A C 1
ATOM 3029 O O . ASN A 1 381 ? 34.434 -13.311 -13.853 1.00 65.50 381 ASN A O 1
ATOM 3033 N N . GLY A 1 382 ? 36.557 -13.736 -13.254 1.00 67.56 382 GLY A N 1
ATOM 3034 C CA . GLY A 1 382 ? 36.436 -13.190 -11.893 1.00 67.56 382 GLY A CA 1
ATOM 3035 C C . GLY A 1 382 ? 35.942 -11.735 -11.843 1.00 67.56 382 GLY A C 1
ATOM 3036 O O . GLY A 1 382 ? 35.170 -11.373 -10.956 1.00 67.56 382 GLY A O 1
ATOM 3037 N N . PHE A 1 383 ? 36.286 -10.917 -12.846 1.00 71.69 383 PHE A N 1
ATOM 3038 C CA . PHE A 1 383 ? 35.801 -9.535 -12.962 1.00 71.69 383 PHE A CA 1
ATOM 3039 C C . PHE A 1 383 ? 34.279 -9.452 -13.162 1.00 71.69 383 PHE A C 1
ATOM 3041 O O . PHE A 1 383 ? 33.610 -8.653 -12.508 1.00 71.69 383 PHE A O 1
ATOM 3048 N N . CYS A 1 384 ? 33.698 -10.311 -14.008 1.00 68.38 384 CYS A N 1
ATOM 3049 C CA . CYS A 1 384 ? 32.247 -10.346 -14.211 1.00 68.38 384 CYS A CA 1
ATOM 3050 C C . CYS A 1 384 ? 31.517 -10.789 -12.939 1.00 68.38 384 CYS A C 1
ATOM 3052 O O . CYS A 1 384 ? 30.484 -10.216 -12.598 1.00 68.38 384 CYS A O 1
ATOM 3054 N N . GLN A 1 385 ? 32.061 -11.768 -12.210 1.00 72.75 385 GLN A N 1
ATOM 3055 C CA . GLN A 1 385 ? 31.490 -12.208 -10.937 1.00 72.75 385 GLN A CA 1
ATOM 3056 C C . GLN A 1 385 ? 31.558 -11.103 -9.872 1.00 72.75 385 GLN A C 1
ATOM 3058 O O . GLN A 1 385 ? 30.580 -10.891 -9.152 1.00 72.75 385 GLN A O 1
ATOM 3063 N N . MET A 1 386 ? 32.668 -10.361 -9.809 1.00 76.81 386 MET A N 1
ATOM 3064 C CA . MET A 1 386 ? 32.813 -9.196 -8.934 1.00 76.81 386 MET A CA 1
ATOM 3065 C C . MET A 1 386 ? 31.786 -8.109 -9.273 1.00 76.81 386 MET A C 1
ATOM 3067 O O . MET A 1 386 ? 31.124 -7.593 -8.373 1.00 76.81 386 MET A O 1
ATOM 3071 N N . LEU A 1 387 ? 31.603 -7.800 -10.561 1.00 77.12 387 LEU A N 1
ATOM 3072 C CA . LEU A 1 387 ? 30.655 -6.782 -11.015 1.00 77.12 387 LEU A CA 1
ATOM 3073 C C . LEU A 1 387 ? 29.199 -7.183 -10.729 1.00 77.12 387 LEU A C 1
ATOM 3075 O O . LEU A 1 387 ? 28.434 -6.373 -10.208 1.00 77.12 387 LEU A O 1
ATOM 3079 N N . ILE A 1 388 ? 28.825 -8.440 -10.997 1.00 77.62 388 ILE A N 1
ATOM 3080 C CA . ILE A 1 388 ? 27.502 -8.983 -10.643 1.00 77.62 388 ILE A CA 1
ATOM 3081 C C . ILE A 1 388 ? 27.289 -8.893 -9.128 1.00 77.62 388 ILE A C 1
ATOM 3083 O O . ILE A 1 388 ? 26.245 -8.421 -8.682 1.00 77.62 388 ILE A O 1
ATOM 3087 N N . GLY A 1 389 ? 28.287 -9.280 -8.328 1.00 78.56 389 GLY A N 1
ATOM 3088 C CA . GLY A 1 389 ? 28.231 -9.167 -6.872 1.00 78.56 389 GLY A CA 1
ATOM 3089 C C . GLY A 1 389 ? 28.053 -7.728 -6.385 1.00 78.56 389 GLY A C 1
ATOM 3090 O O . GLY A 1 389 ? 27.250 -7.488 -5.484 1.00 78.56 389 GLY A O 1
ATOM 3091 N N . LEU A 1 390 ? 28.743 -6.763 -6.998 1.00 82.12 390 LEU A N 1
ATOM 3092 C CA . LEU A 1 390 ? 28.612 -5.344 -6.666 1.00 82.12 390 LEU A CA 1
ATOM 3093 C C . LEU A 1 390 ? 27.205 -4.817 -6.981 1.00 82.12 390 LEU A C 1
ATOM 3095 O O . LEU A 1 390 ? 26.589 -4.176 -6.131 1.00 82.12 390 LEU A O 1
ATOM 3099 N N . LEU A 1 391 ? 26.674 -5.132 -8.166 1.00 82.00 391 LEU A N 1
ATOM 3100 C CA . LEU A 1 391 ? 25.334 -4.711 -8.580 1.00 82.00 391 LEU A CA 1
ATOM 3101 C C . LEU A 1 391 ? 24.239 -5.327 -7.697 1.00 82.00 391 LEU A C 1
ATOM 3103 O O . LEU A 1 391 ? 23.295 -4.638 -7.320 1.00 82.00 391 LEU A O 1
ATOM 3107 N N . LEU A 1 392 ? 24.381 -6.593 -7.295 1.00 83.38 392 LEU A N 1
ATOM 3108 C CA . LEU A 1 392 ? 23.425 -7.253 -6.398 1.00 83.38 392 LEU A CA 1
ATOM 3109 C C . LEU A 1 392 ? 23.425 -6.657 -4.980 1.00 83.38 392 LEU A C 1
ATOM 3111 O O . LEU A 1 392 ? 22.390 -6.675 -4.313 1.00 83.38 392 LEU A O 1
ATOM 3115 N N . ARG A 1 393 ? 24.550 -6.079 -4.533 1.00 83.19 393 ARG A N 1
ATOM 3116 C CA . ARG A 1 393 ? 24.663 -5.377 -3.241 1.00 83.19 393 ARG A CA 1
ATOM 3117 C C . ARG A 1 393 ? 24.006 -3.996 -3.233 1.00 83.19 393 ARG A C 1
ATOM 3119 O O . ARG A 1 393 ? 23.805 -3.445 -2.149 1.00 83.19 393 ARG A O 1
ATOM 3126 N N . LEU A 1 394 ? 23.659 -3.432 -4.396 1.00 83.44 394 LEU A N 1
ATOM 3127 C CA . LEU A 1 394 ? 22.959 -2.149 -4.460 1.00 83.44 394 LEU A CA 1
ATOM 3128 C C . LEU A 1 394 ? 21.625 -2.251 -3.718 1.00 83.44 394 LEU A C 1
ATOM 3130 O O . LEU A 1 394 ? 20.756 -3.065 -4.044 1.00 83.44 394 LEU A O 1
ATOM 3134 N N . LYS A 1 395 ? 21.454 -1.418 -2.692 1.00 77.62 395 LYS A N 1
ATOM 3135 C CA . LYS A 1 395 ? 20.214 -1.381 -1.917 1.00 77.62 395 LYS A CA 1
ATOM 3136 C C . LYS A 1 395 ? 19.149 -0.646 -2.713 1.00 77.62 395 LYS A C 1
ATOM 3138 O O . LYS A 1 395 ? 19.357 0.497 -3.111 1.00 77.62 395 LYS A O 1
ATOM 3143 N N . ALA A 1 396 ? 18.012 -1.307 -2.913 1.00 74.31 396 ALA A N 1
ATOM 3144 C CA . ALA A 1 396 ? 16.819 -0.630 -3.388 1.00 74.31 396 ALA A CA 1
ATOM 3145 C C . ALA A 1 396 ? 16.348 0.349 -2.308 1.00 74.31 396 ALA A C 1
ATOM 3147 O O . ALA A 1 396 ? 16.436 0.073 -1.108 1.00 74.31 396 ALA A O 1
ATOM 3148 N N . LEU A 1 397 ? 15.830 1.493 -2.739 1.00 73.31 397 LEU A N 1
ATOM 3149 C CA . LEU A 1 397 ? 15.058 2.359 -1.859 1.00 73.31 397 LEU A CA 1
ATOM 3150 C C . LEU A 1 397 ? 13.781 1.614 -1.445 1.00 73.31 397 LEU A C 1
ATOM 3152 O O . LEU A 1 397 ? 13.202 0.903 -2.270 1.00 73.31 397 LEU A O 1
ATOM 3156 N N . ARG A 1 398 ? 13.350 1.771 -0.184 1.00 75.00 398 ARG A N 1
ATOM 3157 C CA . ARG A 1 398 ? 12.213 1.007 0.355 1.00 75.00 398 ARG A CA 1
ATOM 3158 C C . ARG A 1 398 ? 10.985 1.117 -0.561 1.00 75.00 398 ARG A C 1
ATOM 3160 O O . ARG A 1 398 ? 10.598 2.239 -0.894 1.00 75.00 398 ARG A O 1
ATOM 3167 N N . PRO A 1 399 ? 10.386 -0.019 -0.956 1.00 71.19 399 PRO A N 1
ATOM 3168 C CA . PRO A 1 399 ? 9.226 -0.068 -1.835 1.00 71.19 399 PRO A CA 1
ATOM 3169 C C . PRO A 1 399 ? 8.003 0.730 -1.392 1.00 71.19 399 PRO A C 1
ATOM 3171 O O . PRO A 1 399 ? 7.387 1.370 -2.242 1.00 71.19 399 PRO A O 1
ATOM 3174 N N . TRP A 1 400 ? 7.677 0.672 -0.101 1.00 82.81 400 TRP A N 1
ATOM 3175 C CA . TRP A 1 400 ? 6.373 1.053 0.440 1.00 82.81 400 TRP A CA 1
ATOM 3176 C C . TRP A 1 400 ? 6.518 1.953 1.662 1.00 82.81 400 TRP A C 1
ATOM 3178 O O . TRP A 1 400 ? 7.524 1.909 2.380 1.00 82.81 400 TRP A O 1
ATOM 3188 N N . GLU A 1 401 ? 5.504 2.781 1.899 1.00 73.69 401 GLU A N 1
ATOM 3189 C CA . GLU A 1 401 ? 5.404 3.530 3.144 1.00 73.69 401 GLU A CA 1
ATOM 3190 C C . GLU A 1 401 ? 4.851 2.573 4.208 1.00 73.69 401 GLU A C 1
ATOM 3192 O O . GLU A 1 401 ? 3.687 2.204 4.140 1.00 73.69 401 GLU A O 1
ATOM 3197 N N . ASP A 1 402 ? 5.661 2.159 5.190 1.00 80.12 402 ASP A N 1
ATOM 3198 C CA . ASP A 1 402 ? 5.227 1.314 6.322 1.00 80.12 402 ASP A CA 1
ATOM 3199 C C . ASP A 1 402 ? 4.249 2.075 7.249 1.00 80.12 402 ASP A C 1
ATOM 3201 O O . ASP A 1 402 ? 4.520 2.242 8.440 1.00 80.12 402 ASP A O 1
ATOM 3205 N N . LYS A 1 403 ? 3.147 2.629 6.732 1.00 85.31 403 LYS A N 1
ATOM 3206 C CA . LYS A 1 403 ? 2.196 3.468 7.467 1.00 85.31 403 LYS A CA 1
ATOM 3207 C C . LYS A 1 403 ? 0.756 3.039 7.218 1.00 85.31 403 LYS A C 1
ATOM 3209 O O . LYS A 1 403 ? 0.330 2.864 6.087 1.00 85.31 403 LYS A O 1
ATOM 3214 N N . LEU A 1 404 ? -0.013 2.982 8.297 1.00 86.88 404 LEU A N 1
ATOM 3215 C CA . LEU A 1 404 ? -1.450 2.762 8.295 1.00 86.88 404 LEU A CA 1
ATOM 3216 C C . LEU A 1 404 ? -2.177 4.100 8.283 1.00 86.88 404 LEU A C 1
ATOM 3218 O O . LEU A 1 404 ? -1.882 4.994 9.087 1.00 86.88 404 LEU A O 1
ATOM 3222 N N . GLY A 1 405 ? -3.171 4.226 7.406 1.00 86.31 405 GLY A N 1
ATOM 3223 C CA . GLY A 1 405 ? -4.176 5.274 7.532 1.00 86.31 405 GLY A CA 1
ATOM 3224 C C . GLY A 1 405 ? -4.911 5.154 8.869 1.00 86.31 405 GLY A C 1
ATOM 3225 O O . GLY A 1 405 ? -5.049 4.067 9.416 1.00 86.31 405 GLY A O 1
ATOM 3226 N N . GLN A 1 406 ? -5.340 6.276 9.439 1.00 91.38 406 GLN A N 1
ATOM 3227 C CA . GLN A 1 406 ? -6.014 6.286 10.736 1.00 91.38 406 GLN A CA 1
ATOM 3228 C C . GLN A 1 406 ? -7.258 7.165 10.653 1.00 91.38 406 GLN A C 1
ATOM 3230 O O . GLN A 1 406 ? -7.205 8.295 10.145 1.00 91.38 406 GLN A O 1
ATOM 3235 N N . TYR A 1 407 ? -8.377 6.650 11.151 1.00 90.62 407 TYR A N 1
ATOM 3236 C CA . TYR A 1 407 ? -9.646 7.361 11.227 1.00 90.62 407 TYR A CA 1
ATOM 3237 C C . TYR A 1 407 ? -10.398 6.958 12.496 1.00 90.62 407 TYR A C 1
ATOM 3239 O O . TYR A 1 407 ? -10.528 5.778 12.787 1.00 90.62 407 TYR A O 1
ATOM 3247 N N . SER A 1 408 ? -10.895 7.954 13.233 1.00 89.31 408 SER A N 1
ATOM 3248 C CA . SER A 1 408 ? -11.773 7.777 14.394 1.00 89.31 408 SER A CA 1
ATOM 3249 C C . SER A 1 408 ? -13.083 8.497 14.109 1.00 89.31 408 SER A C 1
ATOM 3251 O O . SER A 1 408 ? -13.097 9.719 13.907 1.00 89.31 408 SER A O 1
ATOM 3253 N N . LEU A 1 409 ? -14.186 7.746 14.076 1.00 88.50 409 LEU A N 1
ATOM 3254 C CA . LEU A 1 409 ? -15.516 8.296 13.806 1.00 88.50 409 LEU A CA 1
ATOM 3255 C C . LEU A 1 409 ? -15.921 9.318 14.881 1.00 88.50 409 LEU A C 1
ATOM 3257 O O . LEU A 1 409 ? -16.385 10.418 14.562 1.00 88.50 409 LEU A O 1
ATOM 3261 N N . ILE A 1 410 ? -15.669 8.988 16.152 1.00 85.44 410 ILE A N 1
ATOM 3262 C CA . ILE A 1 410 ? -16.036 9.805 17.320 1.00 85.44 410 ILE A CA 1
ATOM 3263 C C . ILE A 1 410 ? -15.204 11.097 17.386 1.00 85.44 410 ILE A C 1
ATOM 3265 O O . ILE A 1 410 ? -15.693 12.146 17.821 1.00 85.44 410 ILE A O 1
ATOM 3269 N N . ASP A 1 411 ? -13.961 11.085 16.903 1.00 83.00 411 ASP A N 1
ATOM 3270 C CA . ASP A 1 411 ? -13.135 12.296 16.839 1.00 83.00 411 ASP A CA 1
ATOM 3271 C C . ASP A 1 411 ? -13.451 13.184 15.641 1.00 83.00 411 ASP A C 1
ATOM 3273 O O . ASP A 1 411 ? -13.379 14.416 15.734 1.00 83.00 411 ASP A O 1
ATOM 3277 N N . ALA A 1 412 ? -13.769 12.573 14.501 1.00 79.12 412 ALA A N 1
ATOM 3278 C CA . ALA A 1 412 ? -13.833 13.276 13.232 1.00 79.12 412 ALA A CA 1
ATOM 3279 C C . ALA A 1 412 ? -15.205 13.885 12.916 1.00 79.12 412 ALA A C 1
ATOM 3281 O O . ALA A 1 412 ? -15.234 14.828 12.124 1.00 79.12 412 ALA A O 1
ATOM 3282 N N . PHE A 1 413 ? -16.314 13.414 13.508 1.00 77.00 413 PHE A N 1
ATOM 3283 C CA . PHE A 1 413 ? -17.685 13.696 13.033 1.00 77.00 413 PHE A CA 1
ATOM 3284 C C . PHE A 1 413 ? -18.038 15.185 12.817 1.00 77.00 413 PHE A C 1
ATOM 3286 O O . PHE A 1 413 ? -18.807 15.498 11.897 1.00 77.00 413 PHE A O 1
ATOM 3293 N N . ASP A 1 414 ? -17.481 16.102 13.620 1.00 72.88 414 ASP A N 1
ATOM 3294 C CA . ASP A 1 414 ? -17.713 17.556 13.513 1.00 72.88 414 ASP A CA 1
ATOM 3295 C C . ASP A 1 414 ? -16.550 18.327 12.854 1.00 72.88 414 ASP A C 1
ATOM 3297 O O . ASP A 1 414 ? -16.668 19.507 12.511 1.00 72.88 414 ASP A O 1
ATOM 3301 N N . ARG A 1 415 ? -15.411 17.671 12.596 1.00 67.25 415 ARG A N 1
ATOM 3302 C CA . ARG A 1 415 ? -14.242 18.331 12.001 1.00 67.25 415 ARG A CA 1
ATOM 3303 C C . ARG A 1 415 ? -14.468 18.622 10.513 1.00 67.25 415 ARG A C 1
ATOM 3305 O O . ARG A 1 415 ? -14.921 17.780 9.736 1.00 67.25 415 ARG A O 1
ATOM 3312 N N . THR A 1 416 ? -14.096 19.836 10.099 1.00 59.59 416 THR A N 1
ATOM 3313 C CA . THR A 1 416 ? -14.040 20.261 8.687 1.00 59.59 416 THR A CA 1
ATOM 3314 C C . THR A 1 416 ? -12.781 21.099 8.448 1.00 59.59 416 THR A C 1
ATOM 3316 O O . THR A 1 416 ? -12.544 22.058 9.178 1.00 59.59 416 THR A O 1
ATOM 3319 N N . ARG A 1 417 ? -11.957 20.776 7.435 1.00 59.19 417 ARG A N 1
ATOM 3320 C CA . ARG A 1 417 ? -10.772 21.592 7.092 1.00 59.19 417 ARG A CA 1
ATOM 3321 C C . ARG A 1 417 ? -11.181 22.844 6.317 1.00 59.19 417 ARG A C 1
ATOM 3323 O O . ARG A 1 417 ? -11.656 22.742 5.189 1.00 59.19 417 ARG A O 1
ATOM 3330 N N . ARG A 1 418 ? -10.886 24.024 6.873 1.00 54.81 418 ARG A N 1
ATOM 3331 C CA . ARG A 1 418 ? -11.060 25.326 6.199 1.00 54.81 418 ARG A CA 1
ATOM 3332 C C . ARG A 1 418 ? -10.217 25.417 4.909 1.00 54.81 418 ARG A C 1
ATOM 3334 O O . ARG A 1 418 ? -10.733 25.820 3.875 1.00 54.81 418 ARG A O 1
ATOM 3341 N N . ALA A 1 419 ? -8.986 24.894 4.934 1.00 56.41 419 ALA A N 1
ATOM 3342 C CA . ALA A 1 419 ? -8.091 24.819 3.771 1.00 56.41 419 ALA A CA 1
ATOM 3343 C C . ALA A 1 419 ? -8.619 23.931 2.626 1.00 56.41 419 ALA A C 1
ATOM 3345 O O . ALA A 1 419 ? -8.349 24.202 1.463 1.00 56.41 419 ALA A O 1
ATOM 3346 N N . SER A 1 420 ? -9.415 22.900 2.931 1.00 60.25 420 SER A N 1
ATOM 3347 C CA . SER A 1 420 ? -9.969 22.008 1.904 1.00 60.25 420 SER A CA 1
ATOM 3348 C C . SER A 1 420 ? -11.114 22.653 1.123 1.00 60.25 420 SER A C 1
ATOM 3350 O O . SER A 1 420 ? -11.307 22.322 -0.040 1.00 60.25 420 SER A O 1
ATOM 3352 N N . LYS A 1 421 ? -11.849 23.591 1.740 1.00 61.41 421 LYS A N 1
ATOM 3353 C CA . LYS A 1 421 ? -12.808 24.437 1.014 1.00 61.41 421 LYS A CA 1
ATOM 3354 C C . LYS A 1 421 ? -12.082 25.392 0.066 1.00 61.41 421 LYS A C 1
ATOM 3356 O O . LYS A 1 421 ? -12.518 25.555 -1.062 1.00 61.41 421 LYS A O 1
ATOM 3361 N N . CYS A 1 422 ? -10.957 25.962 0.507 1.00 57.59 422 CYS A N 1
ATOM 3362 C CA . CYS A 1 422 ? -10.126 26.834 -0.326 1.00 57.59 422 CYS A CA 1
ATOM 3363 C C . CYS A 1 422 ? -9.543 26.081 -1.534 1.00 57.59 422 CYS A C 1
ATOM 3365 O O . CYS A 1 422 ? -9.658 26.559 -2.652 1.00 57.59 422 CYS A O 1
ATOM 3367 N N . LEU A 1 423 ? -9.016 24.867 -1.331 1.00 61.12 423 LEU A N 1
ATOM 3368 C CA . LEU A 1 423 ? -8.530 23.995 -2.410 1.00 61.12 423 LEU A CA 1
ATOM 3369 C C . LEU A 1 423 ? -9.622 23.639 -3.428 1.00 61.12 423 LEU A C 1
ATOM 3371 O O . LEU A 1 423 ? -9.369 23.726 -4.624 1.00 61.12 423 LEU A O 1
ATOM 3375 N N . HIS A 1 424 ? -10.831 23.292 -2.974 1.00 63.72 424 HIS A N 1
ATOM 3376 C CA . HIS A 1 424 ? -11.979 23.044 -3.858 1.00 63.72 424 HIS A CA 1
ATOM 3377 C C . HIS A 1 424 ? -12.328 24.279 -4.710 1.00 63.72 424 HIS A C 1
ATOM 3379 O O . HIS A 1 424 ? -12.567 24.154 -5.909 1.00 63.72 424 HIS A O 1
ATOM 3385 N N . CYS A 1 425 ? -12.296 25.476 -4.111 1.00 61.12 425 CYS A N 1
ATOM 3386 C CA . CYS A 1 425 ? -12.527 26.724 -4.840 1.00 61.12 425 CYS A CA 1
ATOM 3387 C C . CYS A 1 425 ? -11.381 27.063 -5.810 1.00 61.12 425 CYS A C 1
ATOM 3389 O O . CYS A 1 425 ? -11.650 27.416 -6.951 1.00 61.12 425 CYS A O 1
ATOM 3391 N N . MET A 1 426 ? -10.116 26.927 -5.393 1.00 61.56 426 MET A N 1
ATOM 3392 C CA . MET A 1 426 ? -8.947 27.230 -6.236 1.00 61.56 426 MET A CA 1
ATOM 3393 C C . MET A 1 426 ? -8.779 26.260 -7.408 1.00 61.56 426 MET A C 1
ATOM 3395 O O . MET A 1 426 ? -8.223 26.635 -8.431 1.00 61.56 426 MET A O 1
ATOM 3399 N N . THR A 1 427 ? -9.257 25.021 -7.278 1.00 60.28 427 THR A N 1
ATOM 3400 C CA . THR A 1 427 ? -9.234 24.023 -8.362 1.00 60.28 427 THR A CA 1
ATOM 3401 C C . THR A 1 427 ? -10.463 24.099 -9.270 1.00 60.28 427 THR A C 1
ATOM 3403 O O . THR A 1 427 ? -10.713 23.163 -10.023 1.00 60.28 427 THR A O 1
ATOM 3406 N N . CYS A 1 428 ? -11.250 25.183 -9.208 1.00 56.22 428 CYS A N 1
ATOM 3407 C CA . CYS A 1 428 ? -12.450 25.378 -10.030 1.00 56.22 428 CYS A CA 1
ATOM 3408 C C . CYS A 1 428 ? -13.420 24.180 -9.991 1.00 56.22 428 CYS A C 1
ATOM 3410 O O . CYS A 1 428 ? -13.983 23.802 -11.011 1.00 56.22 428 CYS A O 1
ATOM 3412 N N . CYS A 1 429 ? -13.619 23.575 -8.814 1.00 55.09 429 CYS A N 1
ATOM 3413 C CA . CYS A 1 429 ? -14.466 22.391 -8.610 1.00 55.09 429 CYS A CA 1
ATOM 3414 C C . CYS A 1 429 ? -13.972 21.071 -9.242 1.00 55.09 429 CYS A C 1
ATOM 3416 O O . CYS A 1 429 ? -14.722 20.100 -9.212 1.00 55.09 429 CYS A O 1
ATOM 3418 N N . LEU A 1 430 ? -12.733 20.989 -9.747 1.00 54.78 430 LEU A N 1
ATOM 3419 C CA . LEU A 1 430 ? -12.151 19.725 -10.237 1.00 54.78 430 LEU A CA 1
ATOM 3420 C C . LEU A 1 430 ? -11.872 18.716 -9.111 1.00 54.78 430 LEU A C 1
ATOM 3422 O O . LEU A 1 430 ? -11.886 17.511 -9.336 1.00 54.78 430 LEU A O 1
ATOM 3426 N N . VAL A 1 431 ? -11.606 19.199 -7.894 1.00 57.16 431 VAL A N 1
ATOM 3427 C CA . VAL A 1 431 ? -11.454 18.354 -6.699 1.00 57.16 431 VAL A CA 1
ATOM 3428 C C . VAL A 1 431 ? -12.793 18.266 -5.982 1.00 57.16 431 VAL A C 1
ATOM 3430 O O . VAL A 1 431 ? -13.406 19.300 -5.740 1.00 57.16 431 VAL A O 1
ATOM 3433 N N . ASP A 1 432 ? -13.228 17.076 -5.567 1.00 53.75 432 ASP A N 1
ATOM 3434 C CA . ASP A 1 432 ? -14.494 16.896 -4.847 1.00 53.75 432 ASP A CA 1
ATOM 3435 C C . ASP A 1 432 ? -14.622 17.748 -3.576 1.00 53.75 432 ASP A C 1
ATOM 3437 O O . ASP A 1 432 ? -13.657 18.009 -2.844 1.00 53.75 432 ASP A O 1
ATOM 3441 N N . LYS A 1 433 ? -15.863 18.139 -3.252 1.00 55.25 433 LYS A N 1
ATOM 3442 C CA . LYS A 1 433 ? -16.155 18.828 -1.988 1.00 55.25 433 LYS A CA 1
ATOM 3443 C C . LYS A 1 433 ? -15.791 17.923 -0.806 1.00 55.25 433 LYS A C 1
ATOM 3445 O O . LYS A 1 433 ? -16.273 16.790 -0.727 1.00 55.25 433 LYS A O 1
ATOM 3450 N N . PRO A 1 434 ? -15.031 18.421 0.187 1.00 61.16 434 PRO A N 1
ATOM 3451 C CA . PRO A 1 434 ? -14.723 17.632 1.371 1.00 61.16 434 PRO A CA 1
ATOM 3452 C C . PRO A 1 434 ? -16.005 17.314 2.148 1.00 61.16 434 PRO A C 1
ATOM 3454 O O . PRO A 1 434 ? -16.664 18.211 2.682 1.00 61.16 434 PRO A O 1
ATOM 3457 N N . LYS A 1 435 ? -16.344 16.025 2.257 1.00 63.69 435 LYS A N 1
ATOM 3458 C CA . LYS A 1 435 ? -17.462 15.561 3.089 1.00 63.69 435 LYS A CA 1
ATOM 3459 C C . LYS A 1 435 ? -17.139 15.832 4.566 1.00 63.69 435 LYS A C 1
ATOM 3461 O O . LYS A 1 435 ? -16.136 15.349 5.098 1.00 63.69 435 LYS A O 1
ATOM 3466 N N . LYS A 1 436 ? -17.982 16.621 5.248 1.00 65.88 436 LYS A N 1
ATOM 3467 C CA . LYS A 1 436 ? -17.841 16.904 6.691 1.00 65.88 436 LYS A CA 1
ATOM 3468 C C . LYS A 1 436 ? -17.823 15.579 7.466 1.00 65.88 436 LYS A C 1
ATOM 3470 O O . LYS A 1 436 ? -18.581 14.674 7.126 1.00 65.88 436 LYS A O 1
ATOM 3475 N N . GLY A 1 437 ? -16.982 15.451 8.494 1.00 65.38 437 GLY A N 1
ATOM 3476 C CA . GLY A 1 437 ? -16.874 14.221 9.292 1.00 65.38 437 GLY A CA 1
ATOM 3477 C C . GLY A 1 437 ? -15.862 13.180 8.794 1.00 65.38 437 GLY A C 1
ATOM 3478 O O . GLY A 1 437 ? -15.563 12.237 9.521 1.00 65.38 437 GLY A O 1
ATOM 3479 N N . ARG A 1 438 ? -15.292 13.349 7.592 1.00 75.88 438 ARG A N 1
ATOM 3480 C CA . ARG A 1 438 ? -14.271 12.452 7.021 1.00 75.88 438 ARG A CA 1
ATOM 3481 C C . ARG A 1 438 ? -12.883 13.092 7.077 1.00 75.88 438 ARG A C 1
ATOM 3483 O O . ARG A 1 438 ? -12.337 13.540 6.073 1.00 75.88 438 ARG A O 1
ATOM 3490 N N . HIS A 1 439 ? -12.324 13.189 8.284 1.00 76.38 439 HIS A N 1
ATOM 3491 C CA . HIS A 1 439 ? -10.990 13.749 8.517 1.00 76.38 439 HIS A CA 1
ATOM 3492 C C . HIS A 1 439 ? -9.960 12.649 8.818 1.00 76.38 439 HIS A C 1
ATOM 3494 O O . HIS A 1 439 ? -10.068 11.983 9.844 1.00 76.38 439 HIS A O 1
ATOM 3500 N N . ARG A 1 440 ? -8.924 12.515 7.976 1.00 77.19 440 ARG A N 1
ATOM 3501 C CA . ARG A 1 440 ? -7.814 11.564 8.186 1.00 77.19 440 ARG A CA 1
ATOM 3502 C C . ARG A 1 440 ? -6.939 12.010 9.362 1.00 77.19 440 ARG A C 1
ATOM 3504 O O . ARG A 1 440 ? -6.488 13.158 9.391 1.00 77.19 440 ARG A O 1
ATOM 3511 N N . ALA A 1 441 ? -6.710 11.127 10.328 1.00 81.44 441 ALA A N 1
ATOM 3512 C CA . ALA A 1 441 ? -5.751 11.352 11.406 1.00 81.44 441 ALA A CA 1
ATOM 3513 C C . ALA A 1 441 ? -4.305 11.155 10.907 1.00 81.44 441 ALA A C 1
ATOM 3515 O O . ALA A 1 441 ? -4.074 10.802 9.747 1.00 81.44 441 ALA A O 1
ATOM 3516 N N . LYS A 1 442 ? -3.317 11.438 11.764 1.00 83.12 442 LYS A N 1
ATOM 3517 C CA . LYS A 1 442 ? -1.904 11.225 11.423 1.00 83.12 442 LYS A CA 1
ATOM 3518 C C . LYS A 1 442 ? -1.671 9.719 11.201 1.00 83.12 442 LYS A C 1
ATOM 3520 O O . LYS A 1 442 ? -2.032 8.950 12.088 1.00 83.12 442 LYS A O 1
ATOM 3525 N N . PRO A 1 443 ? -1.089 9.297 10.063 1.00 85.81 443 PRO A N 1
ATOM 3526 C CA . PRO A 1 443 ? -0.780 7.890 9.837 1.00 85.81 443 PRO A CA 1
ATOM 3527 C C . PRO A 1 443 ? 0.196 7.349 10.888 1.00 85.81 443 PRO A C 1
ATOM 3529 O O . PRO A 1 443 ? 1.113 8.065 11.307 1.00 85.81 443 PRO A O 1
ATOM 3532 N N . VAL A 1 444 ? 0.013 6.089 11.277 1.00 87.94 444 VAL A N 1
ATOM 3533 C CA . VAL A 1 444 ? 0.842 5.386 12.272 1.00 87.94 444 VAL A CA 1
ATOM 3534 C C . VAL A 1 444 ? 1.739 4.387 11.556 1.00 87.94 444 VAL A C 1
ATOM 3536 O O . VAL A 1 444 ? 1.318 3.783 10.577 1.00 87.94 444 VAL A O 1
ATOM 3539 N N . LYS A 1 445 ? 2.988 4.222 12.002 1.00 89.38 445 LYS A N 1
ATOM 3540 C CA . LYS A 1 445 ? 3.898 3.239 11.401 1.00 89.38 445 LYS A CA 1
ATOM 3541 C C . LYS A 1 445 ? 3.393 1.820 11.687 1.00 89.38 445 LYS A C 1
ATOM 3543 O O . LYS A 1 445 ? 3.056 1.531 12.830 1.00 89.38 445 LYS A O 1
ATOM 3548 N N . VAL A 1 446 ? 3.393 0.938 10.689 1.00 87.81 446 VAL A N 1
ATOM 3549 C CA . VAL A 1 446 ? 3.079 -0.486 10.878 1.00 87.81 446 VAL A CA 1
ATOM 3550 C C . VAL A 1 446 ? 4.108 -1.081 11.848 1.00 87.81 446 VAL A C 1
ATOM 3552 O O . VAL A 1 446 ? 5.298 -1.167 11.527 1.00 87.81 446 VAL A O 1
ATOM 3555 N N . SER A 1 447 ? 3.678 -1.433 13.062 1.00 90.50 447 SER A N 1
ATOM 3556 C CA . SER A 1 447 ? 4.562 -1.999 14.083 1.00 90.50 447 SER A CA 1
ATOM 3557 C C . SER A 1 447 ? 4.863 -3.473 13.790 1.00 90.50 447 SER A C 1
ATOM 3559 O O . SER A 1 447 ? 4.098 -4.168 13.119 1.00 90.50 447 SER A O 1
ATOM 3561 N N . ARG A 1 448 ? 5.996 -3.969 14.303 1.00 90.44 448 ARG A N 1
ATOM 3562 C CA . ARG A 1 448 ? 6.358 -5.392 14.188 1.00 90.44 448 ARG A CA 1
ATOM 3563 C C . ARG A 1 448 ? 5.342 -6.291 14.892 1.00 90.44 448 ARG A C 1
ATOM 3565 O O . ARG A 1 448 ? 4.948 -7.299 14.327 1.00 90.44 448 ARG A O 1
ATOM 3572 N N . GLN A 1 449 ? 4.886 -5.876 16.072 1.00 91.50 449 GLN A N 1
ATOM 3573 C CA . GLN A 1 449 ? 3.884 -6.590 16.866 1.00 91.50 449 GLN A CA 1
ATOM 3574 C C . GLN A 1 449 ? 2.543 -6.693 16.131 1.00 91.50 449 GLN A C 1
ATOM 3576 O O . GLN A 1 449 ? 1.900 -7.729 16.191 1.00 91.50 449 GLN A O 1
ATOM 3581 N N . LEU A 1 450 ? 2.151 -5.664 15.370 1.00 94.06 450 LEU A N 1
ATOM 3582 C CA . LEU A 1 450 ? 0.944 -5.714 14.545 1.00 94.06 450 LEU A CA 1
ATOM 3583 C C . LEU A 1 450 ? 1.083 -6.724 13.401 1.00 94.06 450 LEU A C 1
ATOM 3585 O O . LEU A 1 450 ? 0.195 -7.550 13.215 1.00 94.06 450 LEU A O 1
ATOM 3589 N N . LYS A 1 451 ? 2.202 -6.691 12.655 1.00 93.50 451 LYS A N 1
ATOM 3590 C CA . LYS A 1 451 ? 2.490 -7.695 11.611 1.00 93.50 451 LYS A CA 1
ATOM 3591 C C . LYS A 1 451 ? 2.471 -9.113 12.200 1.00 93.50 451 LYS A C 1
ATOM 3593 O O . LYS A 1 451 ? 1.885 -10.007 11.600 1.00 93.50 451 LYS A O 1
ATOM 3598 N N . GLN A 1 452 ? 3.052 -9.283 13.386 1.00 93.75 452 GLN A N 1
ATOM 3599 C CA . GLN A 1 452 ? 3.097 -10.556 14.095 1.00 93.75 452 GLN A CA 1
ATOM 3600 C C . GLN A 1 452 ? 1.709 -11.033 14.533 1.00 93.75 452 GLN A C 1
ATOM 3602 O O . GLN A 1 452 ? 1.357 -12.156 14.210 1.00 93.75 452 GLN A O 1
ATOM 3607 N N . ALA A 1 453 ? 0.887 -10.183 15.157 1.00 93.81 453 ALA A N 1
ATOM 3608 C CA . ALA A 1 453 ? -0.468 -10.549 15.581 1.00 93.81 453 ALA A CA 1
ATOM 3609 C C . ALA A 1 453 ? -1.347 -11.016 14.406 1.00 93.81 453 ALA A C 1
ATOM 3611 O O . ALA A 1 453 ? -2.114 -11.968 14.532 1.00 93.81 453 ALA A O 1
ATOM 3612 N N . VAL A 1 454 ? -1.208 -10.377 13.239 1.00 95.06 454 VAL A N 1
ATOM 3613 C CA . VAL A 1 454 ? -1.913 -10.789 12.015 1.00 95.06 454 VAL A CA 1
ATOM 3614 C C . VAL A 1 454 ? -1.400 -12.137 11.499 1.00 95.06 454 VAL A C 1
ATOM 3616 O O . VAL A 1 454 ? -2.204 -12.984 11.123 1.00 95.06 454 VAL A O 1
ATOM 3619 N N . VAL A 1 455 ? -0.084 -12.363 11.498 1.00 93.88 455 VAL A N 1
ATOM 3620 C CA . VAL A 1 455 ? 0.507 -13.640 11.060 1.00 93.88 455 VAL A CA 1
ATOM 3621 C C . VAL A 1 455 ? 0.169 -14.780 12.019 1.00 93.88 455 VAL A C 1
ATOM 3623 O O . VAL A 1 455 ? -0.199 -15.854 11.555 1.00 93.88 455 VAL A O 1
ATOM 3626 N N . ASP A 1 456 ? 0.236 -14.550 13.328 1.00 92.12 456 ASP A N 1
ATOM 3627 C CA . ASP A 1 456 ? -0.148 -15.532 14.345 1.00 92.12 456 ASP A CA 1
ATOM 3628 C C . ASP A 1 456 ? -1.630 -15.904 14.177 1.00 92.12 456 ASP A C 1
ATOM 3630 O O . ASP A 1 456 ? -1.966 -17.081 14.089 1.00 92.12 456 ASP A O 1
ATOM 3634 N N . SER A 1 457 ? -2.509 -14.914 13.972 1.00 93.44 457 SER A N 1
ATOM 3635 C CA . SER A 1 457 ? -3.928 -15.164 13.687 1.00 93.44 457 SER A CA 1
ATOM 3636 C C . SER A 1 457 ? -4.153 -15.971 12.396 1.00 93.44 457 SER A C 1
ATOM 3638 O O . SER A 1 457 ? -5.048 -16.820 12.350 1.00 93.44 457 SER A O 1
ATOM 3640 N N . LEU A 1 458 ? -3.333 -15.754 11.360 1.00 92.69 458 LEU A N 1
ATOM 3641 C CA . LEU A 1 458 ? -3.387 -16.514 10.106 1.00 92.69 458 LEU A CA 1
ATOM 3642 C C . LEU A 1 458 ? -2.945 -17.970 10.300 1.00 92.69 458 LEU A C 1
ATOM 3644 O O . LEU A 1 458 ? -3.611 -18.874 9.800 1.00 92.69 458 LEU A O 1
ATOM 3648 N N . ILE A 1 459 ? -1.852 -18.197 11.032 1.00 90.81 459 ILE A N 1
ATOM 3649 C CA . ILE A 1 459 ? -1.337 -19.539 11.341 1.00 90.81 459 ILE A CA 1
ATOM 3650 C C . ILE A 1 459 ? -2.357 -20.304 12.188 1.00 90.81 459 ILE A C 1
ATOM 3652 O O . ILE A 1 459 ? -2.752 -21.405 11.818 1.00 90.81 459 ILE A O 1
ATOM 3656 N N . ASP A 1 460 ? -2.851 -19.689 13.262 1.00 90.00 460 ASP A N 1
ATOM 3657 C CA . ASP A 1 460 ? -3.794 -20.311 14.198 1.00 90.00 460 ASP A CA 1
ATOM 3658 C C . ASP A 1 460 ? -5.170 -20.603 13.573 1.00 90.00 460 ASP A C 1
ATOM 3660 O O . ASP A 1 460 ? -5.989 -21.311 14.162 1.00 90.00 460 ASP A O 1
ATOM 3664 N N . SER A 1 461 ? -5.482 -19.996 12.426 1.00 88.50 461 SER A N 1
ATOM 3665 C CA . SER A 1 461 ? -6.715 -20.257 11.677 1.00 88.50 461 SER A CA 1
ATOM 3666 C C . SER A 1 461 ? -6.522 -21.207 10.498 1.00 88.50 461 SER A C 1
ATOM 3668 O O . SER A 1 461 ? -7.519 -21.605 9.898 1.00 88.50 461 SER A O 1
ATOM 3670 N N . GLU A 1 462 ? -5.279 -21.538 10.132 1.00 86.94 462 GLU A N 1
ATOM 3671 C CA . GLU A 1 462 ? -4.935 -22.250 8.891 1.00 86.94 462 GLU A CA 1
ATOM 3672 C C . GLU A 1 462 ? -5.618 -21.647 7.644 1.00 86.94 462 GLU A C 1
ATOM 3674 O O . GLU A 1 462 ? -5.963 -22.349 6.692 1.00 86.94 462 GLU A O 1
ATOM 3679 N N . GLY A 1 463 ? -5.850 -20.328 7.653 1.00 83.44 463 GLY A N 1
ATOM 3680 C CA . GLY A 1 463 ? -6.528 -19.611 6.570 1.00 83.44 463 GLY A CA 1
ATOM 3681 C C . GLY A 1 463 ? -8.060 -19.585 6.644 1.00 83.44 463 GLY A C 1
ATOM 3682 O O . GLY A 1 463 ? -8.686 -19.029 5.745 1.00 83.44 463 GLY A O 1
ATOM 3683 N N . ARG A 1 464 ? -8.688 -20.126 7.698 1.00 87.06 464 ARG A N 1
ATOM 3684 C CA . ARG A 1 464 ? -10.149 -20.062 7.898 1.00 87.06 464 ARG A CA 1
ATOM 3685 C C . ARG A 1 464 ? -10.578 -18.703 8.449 1.00 87.06 464 ARG A C 1
ATOM 3687 O O . ARG A 1 464 ? -10.214 -18.318 9.559 1.00 87.06 464 ARG A O 1
ATOM 3694 N N . LEU A 1 465 ? -11.390 -17.976 7.687 1.00 86.50 465 LEU A N 1
ATOM 3695 C CA . LEU A 1 465 ? -11.739 -16.588 7.991 1.00 86.50 465 LEU A CA 1
ATOM 3696 C C . LEU A 1 465 ? -13.127 -16.486 8.631 1.00 86.50 465 LEU A C 1
ATOM 3698 O O . LEU A 1 465 ? -14.140 -16.553 7.940 1.00 86.50 465 LEU A O 1
ATOM 3702 N N . THR A 1 466 ? -13.179 -16.252 9.945 1.00 83.94 466 THR A N 1
ATOM 3703 C CA . THR A 1 466 ? -14.435 -16.273 10.717 1.00 83.94 466 THR A CA 1
ATOM 3704 C C . THR A 1 466 ? -14.880 -14.917 11.273 1.00 83.94 466 THR A C 1
ATOM 3706 O O . THR A 1 466 ? -15.629 -14.875 12.240 1.00 83.94 466 THR A O 1
ATOM 3709 N N . ASN A 1 467 ? -14.473 -13.791 10.674 1.00 84.56 467 ASN A N 1
ATOM 3710 C CA . ASN A 1 467 ? -14.938 -12.440 11.051 1.00 84.56 467 ASN A CA 1
ATOM 3711 C C . ASN A 1 467 ? -14.805 -12.108 12.560 1.00 84.56 467 ASN A C 1
ATOM 3713 O O . ASN A 1 467 ? -15.611 -11.358 13.112 1.00 84.56 467 ASN A O 1
ATOM 3717 N N . GLY A 1 468 ? -13.826 -12.701 13.250 1.00 83.62 468 GLY A N 1
ATOM 3718 C CA . GLY A 1 468 ? -13.613 -12.548 14.691 1.00 83.62 468 GLY A CA 1
ATOM 3719 C C . GLY A 1 468 ? -14.375 -13.545 15.577 1.00 83.62 468 GLY A C 1
ATOM 3720 O O . GLY A 1 468 ? -14.251 -13.477 16.796 1.00 83.62 468 GLY A O 1
ATOM 3721 N N . VAL A 1 469 ? -15.161 -14.477 15.022 1.00 86.06 469 VAL A N 1
ATOM 3722 C CA . VAL A 1 469 ? -15.876 -15.503 15.813 1.00 86.06 469 VAL A CA 1
ATOM 3723 C C . VAL A 1 469 ? -14.886 -16.402 16.545 1.00 86.06 469 VAL A C 1
ATOM 3725 O O . VAL A 1 469 ? -15.074 -16.697 17.725 1.00 86.06 469 VAL A O 1
ATOM 3728 N N . ARG A 1 470 ? -13.835 -16.852 15.853 1.00 88.56 470 ARG A N 1
ATOM 3729 C CA . ARG A 1 470 ? -12.863 -17.796 16.408 1.00 88.56 470 ARG A CA 1
ATOM 3730 C C . ARG A 1 470 ? -12.082 -17.164 17.552 1.00 88.56 470 ARG A C 1
ATOM 3732 O O . ARG A 1 470 ? -11.984 -17.791 18.603 1.00 88.56 470 ARG A O 1
ATOM 3739 N N . SER A 1 471 ? -11.589 -15.934 17.397 1.00 88.69 471 SER A N 1
ATOM 3740 C CA . SER A 1 471 ? -10.909 -15.234 18.493 1.00 88.69 471 SER A CA 1
ATOM 3741 C C . SER A 1 471 ? -11.806 -15.089 19.730 1.00 88.69 471 SER A C 1
ATOM 3743 O O . SER A 1 471 ? -11.363 -15.362 20.845 1.00 88.69 471 SER A O 1
ATOM 3745 N N . LEU A 1 472 ? -13.088 -14.748 19.561 1.00 89.25 472 LEU A N 1
ATOM 3746 C CA . LEU A 1 472 ? -14.024 -14.620 20.684 1.00 89.25 472 LEU A CA 1
ATOM 3747 C C . LEU A 1 472 ? -14.352 -15.971 21.334 1.00 89.25 472 LEU A C 1
ATOM 3749 O O . LEU A 1 472 ? -14.392 -16.057 22.563 1.00 89.25 472 LEU A O 1
ATOM 3753 N N . ARG A 1 473 ? -14.536 -17.030 20.536 1.00 88.88 473 ARG A N 1
ATOM 3754 C CA . ARG A 1 473 ? -14.763 -18.396 21.032 1.00 88.88 473 ARG A CA 1
ATOM 3755 C C . ARG A 1 473 ? -13.568 -18.909 21.829 1.00 88.88 473 ARG A C 1
ATOM 3757 O O . ARG A 1 473 ? -13.752 -19.398 22.939 1.00 88.88 473 ARG A O 1
ATOM 3764 N N . ASN A 1 474 ? -12.353 -18.735 21.311 1.00 88.25 474 ASN A N 1
ATOM 3765 C CA . ASN A 1 474 ? -11.121 -19.161 21.984 1.00 88.25 474 ASN A CA 1
ATOM 3766 C C . ASN A 1 474 ? -10.930 -18.480 23.348 1.00 88.25 474 ASN A C 1
ATOM 3768 O O . ASN A 1 474 ? -10.310 -19.049 24.242 1.00 88.25 474 ASN A O 1
ATOM 3772 N N . ASN A 1 475 ? -11.496 -17.284 23.525 1.00 89.06 475 ASN A N 1
ATOM 3773 C CA . ASN A 1 475 ? -11.437 -16.525 24.771 1.00 89.06 475 ASN A CA 1
ATOM 3774 C C . ASN A 1 475 ? -12.678 -16.691 25.675 1.00 89.06 475 ASN A C 1
ATOM 3776 O O . ASN A 1 475 ? -12.734 -16.077 26.748 1.00 89.06 475 ASN A O 1
ATOM 3780 N N . GLY A 1 476 ? -13.655 -17.512 25.265 1.00 86.69 476 GLY A N 1
ATOM 3781 C CA . GLY A 1 476 ? -14.879 -17.800 26.019 1.00 86.69 476 GLY A CA 1
ATOM 3782 C C . GLY A 1 476 ? -15.880 -16.640 26.081 1.00 86.69 476 GLY A C 1
ATOM 3783 O O . GLY A 1 476 ? -16.617 -16.530 27.055 1.00 86.69 476 GLY A O 1
ATOM 3784 N N . VAL A 1 477 ? -15.888 -15.747 25.083 1.00 86.25 477 VAL A N 1
ATOM 3785 C CA . VAL A 1 477 ? -16.715 -14.519 25.054 1.00 86.25 477 VAL A CA 1
ATOM 3786 C C . VAL A 1 477 ? -17.582 -14.406 23.790 1.00 86.25 477 VAL A C 1
ATOM 3788 O O . VAL A 1 477 ? -17.928 -13.314 23.340 1.00 86.25 477 VAL A O 1
ATOM 3791 N N . GLU A 1 478 ? -17.967 -15.542 23.208 1.00 80.56 478 GLU A N 1
ATOM 3792 C CA . GLU A 1 478 ? -18.745 -15.619 21.958 1.00 80.56 478 GLU A CA 1
ATOM 3793 C C . GLU A 1 478 ? -20.128 -14.945 22.029 1.00 80.56 478 GLU A C 1
ATOM 3795 O O . GLU A 1 478 ? -20.608 -14.405 21.034 1.00 80.56 478 GLU A O 1
ATOM 3800 N N . GLN A 1 479 ? -20.717 -14.844 23.223 1.00 79.44 479 GLN A N 1
ATOM 3801 C CA . GLN A 1 479 ? -21.967 -14.116 23.485 1.00 79.44 479 GLN A CA 1
ATOM 3802 C C . GLN A 1 479 ? -21.936 -12.631 23.067 1.00 79.44 479 GLN A C 1
ATOM 3804 O O . GLN A 1 479 ? -22.977 -12.034 22.774 1.00 79.44 479 GLN A O 1
ATOM 3809 N N . LEU A 1 480 ? -20.745 -12.016 23.025 1.00 77.25 480 LEU A N 1
ATOM 3810 C CA . LEU A 1 480 ? -20.571 -10.641 22.550 1.00 77.25 480 LEU A CA 1
ATOM 3811 C C . LEU A 1 480 ? -20.868 -10.527 21.052 1.00 77.25 480 LEU A C 1
ATOM 3813 O O . LEU A 1 480 ? -21.378 -9.499 20.603 1.00 77.25 480 LEU A O 1
ATOM 3817 N N . LEU A 1 481 ? -20.597 -11.593 20.296 1.00 69.81 481 LEU A N 1
ATOM 3818 C CA . LEU A 1 481 ? -20.811 -11.659 18.861 1.00 69.81 481 LEU A CA 1
ATOM 3819 C C . LEU A 1 481 ? -22.293 -11.824 18.515 1.00 69.81 481 LEU A C 1
ATOM 3821 O O . LEU A 1 481 ? -22.802 -11.067 17.697 1.00 69.81 481 LEU A O 1
ATOM 3825 N N . GLU A 1 482 ? -23.016 -12.745 19.156 1.00 63.62 482 GLU A N 1
ATOM 3826 C CA . GLU A 1 482 ? -24.430 -13.022 18.832 1.00 63.62 482 GLU A CA 1
ATOM 3827 C C . GLU A 1 482 ? -25.316 -11.768 18.906 1.00 63.62 482 GLU A C 1
ATOM 3829 O O . GLU A 1 482 ? -26.241 -11.591 18.112 1.00 63.62 482 GLU A O 1
ATOM 3834 N N . ARG A 1 483 ? -24.998 -10.843 19.821 1.00 61.28 483 ARG A N 1
ATOM 3835 C CA . ARG A 1 483 ? -25.740 -9.583 19.983 1.00 61.28 483 ARG A CA 1
ATOM 3836 C C . ARG A 1 483 ? -25.169 -8.398 19.199 1.00 61.28 483 ARG A C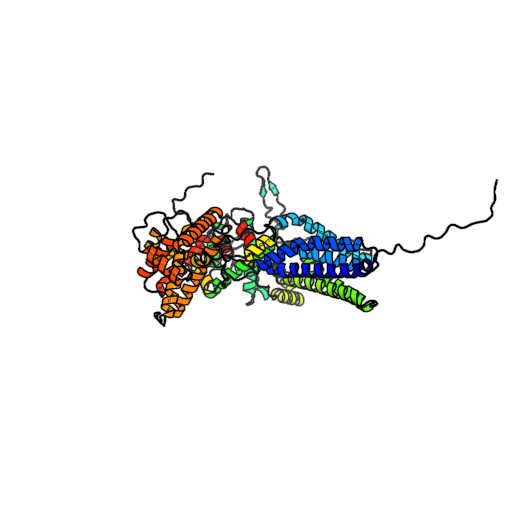 1
ATOM 3838 O O . ARG A 1 483 ? -25.881 -7.404 19.066 1.00 61.28 483 ARG A O 1
ATOM 3845 N N . ALA A 1 484 ? -23.927 -8.467 18.713 1.00 57.12 484 ALA A N 1
ATOM 3846 C CA . ALA A 1 484 ? -23.285 -7.408 17.920 1.00 57.12 484 ALA A CA 1
ATOM 3847 C C . ALA A 1 484 ? -23.273 -7.695 16.402 1.00 57.12 484 ALA A C 1
ATOM 3849 O O . ALA A 1 484 ? -23.234 -6.760 15.604 1.00 57.12 484 ALA A O 1
ATOM 3850 N N . SER A 1 485 ? -23.342 -8.969 15.999 1.00 52.66 485 SER A N 1
ATOM 3851 C CA . SER A 1 485 ? -23.055 -9.456 14.639 1.00 52.66 485 SER A CA 1
ATOM 3852 C C . SER A 1 485 ? -24.195 -10.218 13.966 1.00 52.66 485 SER A C 1
ATOM 3854 O O . SER A 1 485 ? -23.977 -10.775 12.894 1.00 52.66 485 SER A O 1
ATOM 3856 N N . ASN A 1 486 ? -25.427 -10.193 14.487 1.00 51.41 486 ASN A N 1
ATOM 3857 C CA . ASN A 1 486 ? -26.599 -10.672 13.736 1.00 51.41 486 ASN A CA 1
ATOM 3858 C C . ASN A 1 486 ? -26.991 -9.696 12.595 1.00 51.41 486 ASN A C 1
ATOM 3860 O O . ASN A 1 486 ? -28.137 -9.259 12.496 1.00 51.41 486 ASN A O 1
ATOM 3864 N N . ARG A 1 487 ? -26.011 -9.232 11.804 1.00 56.50 487 ARG A N 1
ATOM 3865 C CA . ARG A 1 487 ? -26.146 -8.098 10.880 1.00 56.50 487 ARG A CA 1
ATOM 3866 C C . ARG A 1 487 ? -25.686 -8.401 9.476 1.00 56.50 487 ARG A C 1
ATOM 3868 O O . ARG A 1 487 ? -24.760 -9.162 9.239 1.00 56.50 487 ARG A O 1
ATOM 3875 N N . THR A 1 488 ? -26.341 -7.712 8.552 1.00 61.00 488 THR A N 1
ATOM 3876 C CA . THR A 1 488 ? -26.332 -7.991 7.119 1.00 61.00 488 THR A CA 1
ATOM 3877 C C . THR A 1 488 ? -25.018 -7.665 6.411 1.00 61.00 488 THR A C 1
ATOM 3879 O O . THR A 1 488 ? -24.803 -8.194 5.326 1.00 61.00 488 THR A O 1
ATOM 3882 N N . THR A 1 489 ? -24.134 -6.817 6.971 1.00 76.00 489 THR A N 1
ATOM 3883 C CA . THR A 1 489 ? -22.881 -6.429 6.287 1.00 76.00 489 THR A CA 1
ATOM 3884 C C . THR A 1 489 ? -21.659 -6.332 7.202 1.00 76.00 489 THR A C 1
ATOM 3886 O O . THR A 1 489 ? -21.754 -6.040 8.399 1.00 76.00 489 THR A O 1
ATOM 3889 N N . THR A 1 490 ? -20.481 -6.520 6.605 1.00 84.81 490 THR A N 1
ATOM 3890 C CA . THR A 1 490 ? -19.179 -6.459 7.281 1.00 84.81 490 THR A CA 1
ATOM 3891 C C . THR A 1 490 ? -18.895 -5.063 7.836 1.00 84.81 490 THR A C 1
ATOM 3893 O O . THR A 1 490 ? -18.425 -4.911 8.964 1.00 84.81 490 THR A O 1
ATOM 3896 N N . THR A 1 491 ? -19.268 -4.030 7.078 1.00 88.06 491 THR A N 1
ATOM 3897 C CA . THR A 1 491 ? -19.132 -2.617 7.459 1.00 88.06 491 THR A CA 1
ATOM 3898 C C . THR A 1 491 ? -19.807 -2.309 8.798 1.00 88.06 491 THR A C 1
ATOM 3900 O O . THR A 1 491 ? -19.228 -1.598 9.620 1.00 88.06 491 THR A O 1
ATOM 3903 N N . HIS A 1 492 ? -21.003 -2.859 9.052 1.00 87.69 492 HIS A N 1
ATOM 3904 C CA . HIS A 1 492 ? -21.697 -2.671 10.330 1.00 87.69 492 HIS A CA 1
ATOM 3905 C C . HIS A 1 492 ? -20.865 -3.201 11.499 1.00 87.69 492 HIS A C 1
ATOM 3907 O O . HIS A 1 492 ? -20.652 -2.484 12.477 1.00 87.69 492 HIS A O 1
ATOM 3913 N N . THR A 1 493 ? -20.357 -4.430 11.365 1.00 89.56 493 THR A N 1
ATOM 3914 C CA . THR A 1 493 ? -19.530 -5.076 12.392 1.00 89.56 493 THR A CA 1
ATOM 3915 C C . THR A 1 493 ? -18.295 -4.225 12.679 1.00 89.56 493 THR A C 1
ATOM 3917 O O . THR A 1 493 ? -18.066 -3.833 13.821 1.00 89.56 493 THR A O 1
ATOM 3920 N N . VAL A 1 494 ? -17.548 -3.833 11.643 1.00 93.00 494 VAL A N 1
ATOM 3921 C CA . VAL A 1 494 ? -16.339 -3.013 11.809 1.00 93.00 494 VAL A CA 1
ATOM 3922 C C . VAL A 1 494 ? -16.640 -1.692 12.519 1.00 93.00 494 VAL A C 1
ATOM 3924 O O . VAL A 1 494 ? -15.909 -1.325 13.433 1.00 93.00 494 VAL A O 1
ATOM 3927 N N . LEU A 1 495 ? -17.707 -0.975 12.149 1.00 92.44 495 LEU A N 1
ATOM 3928 C CA . LEU A 1 495 ? -18.027 0.317 12.769 1.00 92.44 495 LEU A CA 1
ATOM 3929 C C . LEU A 1 495 ? -18.438 0.184 14.241 1.00 92.44 495 LEU A C 1
ATOM 3931 O O . LEU A 1 495 ? -17.967 0.971 15.064 1.00 92.44 495 LEU A O 1
ATOM 3935 N N . VAL A 1 496 ? -19.262 -0.809 14.590 1.00 91.94 496 VAL A N 1
ATOM 3936 C CA . VAL A 1 496 ? -19.693 -1.054 15.980 1.00 91.94 496 VAL A CA 1
ATOM 3937 C C . VAL A 1 496 ? -18.490 -1.389 16.861 1.00 91.94 496 VAL A C 1
ATOM 3939 O O . VAL A 1 496 ? -18.265 -0.732 17.881 1.00 91.94 496 VAL A O 1
ATOM 3942 N N . TRP A 1 497 ? -17.664 -2.347 16.434 1.00 94.06 497 TRP A N 1
ATOM 3943 C CA . TRP A 1 497 ? -16.453 -2.730 17.159 1.00 94.06 497 TRP A CA 1
ATOM 3944 C C . TRP A 1 497 ? -15.433 -1.590 17.219 1.00 94.06 497 TRP A C 1
ATOM 3946 O O . TRP A 1 497 ? -14.739 -1.431 18.225 1.00 94.06 497 TRP A O 1
ATOM 3956 N N . HIS A 1 498 ? -15.345 -0.759 16.178 1.00 95.31 498 HIS A N 1
ATOM 3957 C CA . HIS A 1 498 ? -14.457 0.400 16.149 1.00 95.31 498 HIS A CA 1
ATOM 3958 C C . HIS A 1 498 ? -14.837 1.464 17.179 1.00 95.31 498 HIS A C 1
ATOM 3960 O O . HIS A 1 498 ? -13.983 1.952 17.926 1.00 95.31 498 HIS A O 1
ATOM 3966 N N . ILE A 1 499 ? -16.125 1.802 17.247 1.00 93.88 499 ILE A N 1
ATOM 3967 C CA . ILE A 1 499 ? -16.662 2.727 18.248 1.00 93.88 499 ILE A CA 1
ATOM 3968 C C . ILE A 1 499 ? -16.407 2.158 19.644 1.00 93.88 499 ILE A C 1
ATOM 3970 O O . ILE A 1 499 ? -15.891 2.877 20.500 1.00 93.88 499 ILE A O 1
ATOM 3974 N N . ALA A 1 500 ? -16.665 0.861 19.842 1.00 94.31 500 ALA A N 1
ATOM 3975 C CA . ALA A 1 500 ? -16.425 0.196 21.115 1.00 94.31 500 ALA A CA 1
ATOM 3976 C C . ALA A 1 500 ? -14.953 0.263 21.547 1.00 94.31 500 ALA A C 1
ATOM 3978 O O . ALA A 1 500 ? -14.645 0.733 22.640 1.00 94.31 500 ALA A O 1
ATOM 3979 N N . THR A 1 501 ? -14.035 -0.103 20.650 1.00 95.81 501 THR A N 1
ATOM 3980 C CA . THR A 1 501 ? -12.583 -0.079 20.895 1.00 95.81 501 THR A CA 1
ATOM 3981 C C . THR A 1 501 ? -12.091 1.335 21.219 1.00 95.81 501 THR A C 1
ATOM 3983 O O . THR A 1 501 ? -11.293 1.520 22.136 1.00 95.81 501 THR A O 1
ATOM 3986 N N . THR A 1 502 ? -12.606 2.353 20.520 1.00 94.44 502 THR A N 1
ATOM 3987 C CA . THR A 1 502 ? -12.260 3.765 20.765 1.00 94.44 502 THR A CA 1
ATOM 3988 C C . THR A 1 502 ? -12.707 4.228 22.157 1.00 94.44 502 THR A C 1
ATOM 3990 O O . THR A 1 502 ? -11.974 4.948 22.837 1.00 94.44 502 THR A O 1
ATOM 3993 N N . LEU A 1 503 ? -13.894 3.808 22.607 1.00 93.56 503 LEU A N 1
ATOM 3994 C CA . LEU A 1 503 ? -14.408 4.128 23.941 1.00 93.56 503 LEU A CA 1
ATOM 3995 C C . LEU A 1 503 ? -13.643 3.374 25.038 1.00 93.56 503 LEU A C 1
ATOM 3997 O O . LEU A 1 503 ? -13.261 3.984 26.036 1.00 93.56 503 LEU A O 1
ATOM 4001 N N . CYS A 1 504 ? -13.339 2.088 24.830 1.00 93.56 504 CYS A N 1
ATOM 4002 C CA . CYS A 1 504 ? -12.487 1.314 25.735 1.00 93.56 504 CYS A CA 1
ATOM 4003 C C . CYS A 1 504 ? -11.087 1.938 25.862 1.00 93.56 504 CYS A C 1
ATOM 4005 O O . CYS A 1 504 ? -10.571 2.036 26.976 1.00 93.56 504 CYS A O 1
ATOM 4007 N N . LYS A 1 505 ? -10.497 2.437 24.762 1.00 92.69 505 LYS A N 1
ATOM 4008 C CA . LYS A 1 505 ? -9.206 3.148 24.796 1.00 92.69 505 LYS A CA 1
ATOM 4009 C C . LYS A 1 505 ? -9.255 4.376 25.692 1.00 92.69 505 LYS A C 1
ATOM 4011 O O . LYS A 1 505 ? -8.391 4.535 26.545 1.00 92.69 505 LYS A O 1
ATOM 4016 N N . HIS A 1 506 ? -10.299 5.189 25.556 1.00 90.00 506 HIS A N 1
ATOM 4017 C CA . HIS A 1 506 ? -10.464 6.360 26.407 1.00 90.00 506 HIS A CA 1
ATOM 4018 C C . HIS A 1 506 ? -10.579 5.990 27.892 1.00 90.00 506 HIS A C 1
ATOM 4020 O O . HIS A 1 506 ? -9.932 6.620 28.723 1.00 90.00 506 HIS A O 1
ATOM 4026 N N . SER A 1 507 ? -11.339 4.935 28.214 1.00 87.25 507 SER A N 1
ATOM 4027 C CA . SER A 1 507 ? -11.473 4.461 29.598 1.00 87.25 507 SER A CA 1
ATOM 4028 C C . SER A 1 507 ? -10.154 3.944 30.186 1.00 87.25 507 SER A C 1
ATOM 4030 O O . SER A 1 507 ? -9.885 4.170 31.362 1.00 87.25 507 SER A O 1
ATOM 4032 N N . LEU A 1 508 ? -9.309 3.298 29.371 1.00 88.25 508 LEU A N 1
ATOM 4033 C CA . LEU A 1 508 ? -7.975 2.865 29.787 1.00 88.25 508 LEU A CA 1
ATOM 4034 C C . LEU A 1 508 ? -7.074 4.072 30.075 1.00 88.25 508 LEU A C 1
ATOM 4036 O O . LEU A 1 508 ? -6.399 4.101 31.100 1.00 88.25 508 LEU A O 1
ATOM 4040 N N . ASP A 1 509 ? -7.073 5.063 29.182 1.00 86.88 509 ASP A N 1
ATOM 4041 C CA . ASP A 1 509 ? -6.234 6.252 29.322 1.00 86.88 509 ASP A CA 1
ATOM 4042 C C . ASP A 1 509 ? -6.629 7.070 30.575 1.00 86.88 509 ASP A C 1
ATOM 4044 O O . ASP A 1 509 ? -5.748 7.568 31.272 1.00 86.88 509 ASP A O 1
ATOM 4048 N N . GLU A 1 510 ? -7.924 7.147 30.924 1.00 84.81 510 GLU A N 1
ATOM 4049 C CA . GLU A 1 510 ? -8.379 7.757 32.190 1.00 84.81 510 GLU A CA 1
ATOM 4050 C C . GLU A 1 510 ? -7.934 6.955 33.429 1.00 84.81 510 GLU A C 1
ATOM 4052 O O . GLU A 1 510 ? -7.459 7.529 34.411 1.00 84.81 510 GLU A O 1
ATOM 4057 N N . GLN A 1 511 ? -8.017 5.620 33.391 1.00 82.69 511 GLN A N 1
ATOM 4058 C CA . GLN A 1 511 ? -7.524 4.769 34.485 1.00 82.69 511 GLN A CA 1
ATOM 4059 C C . GLN A 1 511 ? -6.007 4.895 34.682 1.00 82.69 511 GLN A C 1
ATOM 4061 O O . GLN A 1 511 ? -5.526 4.841 35.817 1.00 82.69 511 GLN A O 1
ATOM 4066 N N . ALA A 1 512 ? -5.260 5.090 33.591 1.00 82.06 512 ALA A N 1
ATOM 4067 C CA . ALA A 1 512 ? -3.826 5.347 33.627 1.00 82.06 512 ALA A CA 1
ATOM 4068 C C . ALA A 1 512 ? -3.507 6.685 34.301 1.00 82.06 512 ALA A C 1
ATOM 4070 O O . ALA A 1 512 ? -2.622 6.742 35.155 1.00 82.06 512 ALA A O 1
ATOM 4071 N N . THR A 1 513 ? -4.244 7.750 33.962 1.00 82.38 513 THR A N 1
ATOM 4072 C CA . THR A 1 513 ? -4.061 9.066 34.593 1.00 82.38 513 THR A CA 1
ATOM 4073 C C . THR A 1 513 ? -4.414 9.067 36.077 1.00 82.38 513 THR A C 1
ATOM 4075 O O . THR A 1 513 ? -3.786 9.791 36.844 1.00 82.38 513 THR A O 1
ATOM 4078 N N . ASP A 1 514 ? -5.356 8.218 36.488 1.00 82.19 514 ASP A N 1
ATOM 4079 C CA . ASP A 1 514 ? -5.768 8.060 37.885 1.00 82.19 514 ASP A CA 1
ATOM 4080 C C . ASP A 1 514 ? -4.845 7.123 38.694 1.00 82.19 514 ASP A C 1
ATOM 4082 O O . ASP A 1 514 ? -5.102 6.877 39.873 1.00 82.19 514 ASP A O 1
ATOM 4086 N N . GLY A 1 515 ? -3.791 6.564 38.083 1.00 76.56 515 GLY A N 1
ATOM 4087 C CA . GLY A 1 515 ? -2.843 5.665 38.751 1.00 76.56 515 GLY A CA 1
ATOM 4088 C C . GLY A 1 515 ? -3.421 4.295 39.131 1.00 76.56 515 GLY A C 1
ATOM 4089 O O . GLY A 1 515 ? -2.901 3.643 40.032 1.00 76.56 515 GLY A O 1
ATOM 4090 N N . ARG A 1 516 ? -4.500 3.849 38.472 1.00 73.62 516 ARG A N 1
ATOM 4091 C CA . ARG A 1 516 ? -5.236 2.615 38.820 1.00 73.62 516 ARG A CA 1
ATOM 4092 C C . ARG A 1 516 ? -4.756 1.356 38.086 1.00 73.62 516 ARG A C 1
ATOM 4094 O O . ARG A 1 516 ? -5.342 0.294 38.273 1.00 73.62 516 ARG A O 1
ATOM 4101 N N . LEU A 1 517 ? -3.730 1.459 37.238 1.00 71.38 517 LEU A N 1
ATOM 4102 C CA . LEU A 1 517 ? -3.218 0.331 36.450 1.00 71.38 517 LEU A CA 1
ATOM 4103 C C . LEU A 1 517 ? -2.178 -0.501 37.228 1.00 71.38 517 LEU A C 1
ATOM 4105 O O . LEU A 1 517 ? -1.303 0.076 37.876 1.00 71.38 517 LEU A O 1
ATOM 4109 N N . PRO A 1 518 ? -2.218 -1.844 37.139 1.00 61.34 518 PRO A N 1
ATOM 4110 C CA . PRO A 1 518 ? -1.225 -2.711 37.767 1.00 61.34 518 PRO A CA 1
ATOM 4111 C C . PRO A 1 518 ? 0.161 -2.540 37.118 1.00 61.34 518 PRO A C 1
ATOM 4113 O O . PRO A 1 518 ? 0.310 -2.595 35.899 1.00 61.34 518 PRO A O 1
ATOM 4116 N N . GLY A 1 519 ? 1.193 -2.342 37.946 1.00 60.94 519 GLY A N 1
ATOM 4117 C CA . GLY A 1 519 ? 2.536 -1.948 37.495 1.00 60.94 519 GLY A CA 1
ATOM 4118 C C . GLY A 1 519 ? 3.336 -3.003 36.717 1.00 60.94 519 GLY A C 1
ATOM 4119 O O . GLY A 1 519 ? 4.266 -2.628 36.009 1.00 60.94 519 GLY A O 1
ATOM 4120 N N . ASN A 1 520 ? 2.992 -4.296 36.808 1.00 61.06 520 ASN A N 1
ATOM 4121 C CA . ASN A 1 520 ? 3.753 -5.375 36.154 1.00 61.06 520 ASN A CA 1
ATOM 4122 C C . ASN A 1 520 ? 3.237 -5.716 34.736 1.00 61.06 520 ASN A C 1
ATOM 4124 O O . ASN A 1 520 ? 4.032 -6.039 33.857 1.00 61.06 520 ASN A O 1
ATOM 4128 N N . ASP A 1 521 ? 1.932 -5.555 34.481 1.00 63.16 521 ASP A N 1
ATOM 4129 C CA . ASP A 1 521 ? 1.282 -5.870 33.192 1.00 63.16 521 ASP A CA 1
ATOM 4130 C C . ASP A 1 521 ? 1.175 -4.655 32.250 1.00 63.16 521 ASP A C 1
ATOM 4132 O O . ASP A 1 521 ? 0.667 -4.747 31.134 1.00 63.16 521 ASP A O 1
ATOM 4136 N N . GLY A 1 522 ? 1.668 -3.484 32.667 1.00 70.81 522 GLY A N 1
ATOM 4137 C CA . GLY A 1 522 ? 1.535 -2.246 31.892 1.00 70.81 522 GLY A CA 1
ATOM 4138 C C . GLY A 1 522 ? 2.154 -2.317 30.489 1.00 70.81 522 GLY A C 1
ATOM 4139 O O . GLY A 1 522 ? 1.618 -1.732 29.551 1.00 70.81 522 GLY A O 1
ATOM 4140 N N . SER A 1 523 ? 3.250 -3.067 30.320 1.00 76.50 523 SER A N 1
ATOM 4141 C CA . SER A 1 523 ? 3.935 -3.196 29.024 1.00 76.50 523 SER A CA 1
ATOM 4142 C C . SER A 1 523 ? 3.167 -4.058 28.015 1.00 76.50 523 SER A C 1
ATOM 4144 O O . SER A 1 523 ? 3.095 -3.709 26.836 1.00 76.50 523 SER A O 1
ATOM 4146 N N . THR A 1 524 ? 2.553 -5.158 28.458 1.00 78.94 524 THR A N 1
ATOM 4147 C CA . THR A 1 524 ? 1.737 -6.034 27.603 1.00 78.94 524 THR A CA 1
ATOM 4148 C C . THR A 1 524 ? 0.419 -5.355 27.247 1.00 78.94 524 THR A C 1
ATOM 4150 O O . THR A 1 524 ? 0.053 -5.332 26.073 1.00 78.94 524 THR A O 1
ATOM 4153 N N . ILE A 1 525 ? -0.217 -4.686 28.216 1.00 84.12 525 ILE A N 1
ATOM 4154 C CA . ILE A 1 525 ? -1.418 -3.869 27.994 1.00 84.12 525 ILE A CA 1
ATOM 4155 C C . ILE A 1 525 ? -1.161 -2.785 26.941 1.00 84.12 525 ILE A C 1
ATOM 4157 O O . ILE A 1 525 ? -1.969 -2.630 26.024 1.00 84.12 525 ILE A O 1
ATOM 4161 N N . ASP A 1 526 ? -0.053 -2.041 27.038 1.00 85.62 526 ASP A N 1
ATOM 4162 C CA . ASP A 1 526 ? 0.282 -0.997 26.057 1.00 85.62 526 ASP A CA 1
ATOM 4163 C C . ASP A 1 526 ? 0.469 -1.587 24.654 1.00 85.62 526 ASP A C 1
ATOM 4165 O O . ASP A 1 526 ? -0.027 -1.050 23.659 1.00 85.62 526 ASP A O 1
ATOM 4169 N N . THR A 1 527 ? 1.106 -2.757 24.587 1.00 90.06 527 THR A N 1
ATOM 4170 C CA . THR A 1 527 ? 1.355 -3.470 23.337 1.00 90.06 527 THR A CA 1
ATOM 4171 C C . THR A 1 527 ? 0.053 -3.900 22.654 1.00 90.06 527 THR A C 1
ATOM 4173 O O . THR A 1 527 ? -0.205 -3.511 21.510 1.00 90.06 527 THR A O 1
ATOM 4176 N N . ASP A 1 528 ? -0.794 -4.657 23.354 1.00 93.44 528 ASP A N 1
ATOM 4177 C CA . ASP A 1 528 ? -2.066 -5.154 22.823 1.00 93.44 528 ASP A CA 1
ATOM 4178 C C . ASP A 1 528 ? -3.040 -4.010 22.526 1.00 93.44 528 ASP A C 1
ATOM 4180 O O . ASP A 1 528 ? -3.693 -3.991 21.477 1.00 93.44 528 ASP A O 1
ATOM 4184 N N . SER A 1 529 ? -3.082 -2.997 23.398 1.00 94.19 529 SER A N 1
ATOM 4185 C CA . SER A 1 529 ? -3.900 -1.802 23.193 1.00 94.19 529 SER A CA 1
ATOM 4186 C C . SER A 1 529 ? -3.487 -1.031 21.945 1.00 94.19 529 SER A C 1
ATOM 4188 O O . SER A 1 529 ? -4.350 -0.588 21.179 1.00 94.19 529 SER A O 1
ATOM 4190 N N . SER A 1 530 ? -2.183 -0.910 21.698 1.00 93.56 530 SER A N 1
ATOM 4191 C CA . SER A 1 530 ? -1.636 -0.268 20.506 1.00 93.56 530 SER A CA 1
ATOM 4192 C C . SER A 1 530 ? -1.979 -1.037 19.229 1.00 93.56 530 SER A C 1
ATOM 4194 O O . SER A 1 530 ? -2.434 -0.424 18.256 1.00 93.56 530 SER A O 1
ATOM 4196 N N . VAL A 1 531 ? -1.839 -2.370 19.226 1.00 95.50 531 VAL A N 1
ATOM 4197 C CA . VAL A 1 531 ? -2.189 -3.224 18.075 1.00 95.50 531 VAL A CA 1
ATOM 4198 C C . VAL A 1 531 ? -3.686 -3.142 17.772 1.00 95.50 531 VAL A C 1
ATOM 4200 O O . VAL A 1 531 ? -4.060 -2.793 16.648 1.00 95.50 531 VAL A O 1
ATOM 4203 N N . ALA A 1 532 ? -4.537 -3.379 18.774 1.00 96.69 532 ALA A N 1
ATOM 4204 C CA . ALA A 1 532 ? -5.992 -3.337 18.637 1.00 96.69 532 ALA A CA 1
ATOM 4205 C C . ALA A 1 532 ? -6.481 -1.966 18.149 1.00 96.69 532 ALA A C 1
ATOM 4207 O O . ALA A 1 532 ? -7.248 -1.872 17.189 1.00 96.69 532 ALA A O 1
ATOM 4208 N N . SER A 1 533 ? -5.995 -0.884 18.766 1.00 95.31 533 SER A N 1
ATOM 4209 C CA . SER A 1 533 ? -6.384 0.480 18.392 1.00 95.31 533 SER A CA 1
ATOM 4210 C C . SER A 1 533 ? -5.923 0.826 16.975 1.00 95.31 533 SER A C 1
ATOM 4212 O O . SER A 1 533 ? -6.703 1.374 16.197 1.00 95.31 533 SER A O 1
ATOM 4214 N N . SER A 1 534 ? -4.687 0.472 16.606 1.00 95.69 534 SER A N 1
ATOM 4215 C CA . SER A 1 534 ? -4.131 0.765 15.277 1.00 95.69 534 SER A CA 1
ATOM 4216 C C . SER A 1 534 ? -4.890 0.047 14.162 1.00 95.69 534 SER A C 1
ATOM 4218 O O . SER A 1 534 ? -5.195 0.673 13.143 1.00 95.69 534 SER A O 1
ATOM 4220 N N . LEU A 1 535 ? -5.219 -1.238 14.355 1.00 96.88 535 LEU A N 1
ATOM 4221 C CA . LEU A 1 535 ? -6.010 -2.025 13.405 1.00 96.88 535 LEU A CA 1
ATOM 4222 C C . LEU A 1 535 ? -7.456 -1.527 13.329 1.00 96.88 535 LEU A C 1
ATOM 4224 O O . LEU A 1 535 ? -7.982 -1.361 12.230 1.00 96.88 535 LEU A O 1
ATOM 4228 N N . SER A 1 536 ? -8.074 -1.205 14.467 1.00 97.06 536 SER A N 1
ATOM 4229 C CA . SER A 1 536 ? -9.431 -0.653 14.511 1.00 97.06 536 SER A CA 1
ATOM 4230 C C . SER A 1 536 ? -9.553 0.671 13.749 1.00 97.06 536 SER A C 1
ATOM 4232 O O . SER A 1 536 ? -10.429 0.840 12.896 1.00 97.06 536 SER A O 1
ATOM 4234 N N . LEU A 1 537 ? -8.648 1.616 14.026 1.00 95.62 537 LEU A N 1
ATOM 4235 C CA . LEU A 1 537 ? -8.577 2.914 13.350 1.00 95.62 537 LEU A CA 1
ATOM 4236 C C . LEU A 1 537 ? -8.243 2.759 11.854 1.00 95.62 537 LEU A C 1
ATOM 4238 O O . LEU A 1 537 ? -8.669 3.591 11.047 1.00 95.62 537 LEU A O 1
ATOM 4242 N N . TYR A 1 538 ? -7.489 1.718 11.478 1.00 96.00 538 TYR A N 1
ATOM 4243 C CA . TYR A 1 538 ? -7.185 1.401 10.082 1.00 96.00 538 TYR A CA 1
ATOM 4244 C C . TYR A 1 538 ? -8.396 0.827 9.340 1.00 96.00 538 TYR A C 1
ATOM 4246 O O . TYR A 1 538 ? -8.723 1.306 8.258 1.00 96.00 538 TYR A O 1
ATOM 4254 N N . CYS A 1 539 ? -9.131 -0.116 9.934 1.00 95.31 539 CYS A N 1
ATOM 4255 C CA . CYS A 1 539 ? -10.349 -0.667 9.332 1.00 95.31 539 CYS A CA 1
ATOM 4256 C C . CYS A 1 539 ? -11.405 0.429 9.109 1.00 95.31 539 CYS A C 1
ATOM 4258 O O . CYS A 1 539 ? -12.009 0.519 8.040 1.00 95.31 539 CYS A O 1
ATOM 4260 N N . ALA A 1 540 ? -11.569 1.337 10.076 1.00 94.50 540 ALA A N 1
ATOM 4261 C CA . ALA A 1 540 ? -12.437 2.501 9.916 1.00 94.50 540 ALA A CA 1
ATOM 4262 C C . ALA A 1 540 ? -11.924 3.480 8.840 1.00 94.50 540 ALA A C 1
ATOM 4264 O O . ALA A 1 540 ? -12.720 4.111 8.141 1.00 94.50 540 ALA A O 1
ATOM 4265 N N . TYR A 1 541 ? -10.601 3.602 8.673 1.00 93.75 541 TYR A N 1
ATOM 4266 C CA . TYR A 1 541 ? -9.994 4.374 7.586 1.00 93.75 541 TYR A CA 1
ATOM 4267 C C . TYR A 1 541 ? -10.308 3.766 6.215 1.00 93.75 541 TYR A C 1
ATOM 4269 O O . TYR A 1 541 ? -10.698 4.517 5.321 1.00 93.75 541 TYR A O 1
ATOM 4277 N N . LEU A 1 542 ? -10.211 2.443 6.065 1.00 93.31 542 LEU A N 1
ATOM 4278 C CA . LEU A 1 542 ? -10.551 1.754 4.820 1.00 93.31 542 LEU A CA 1
ATOM 4279 C C . LEU A 1 542 ? -12.009 2.026 4.431 1.00 93.31 542 LEU A C 1
ATOM 4281 O O . LEU A 1 542 ? -12.264 2.485 3.326 1.00 93.31 542 LEU A O 1
ATOM 4285 N N . ILE A 1 543 ? -12.956 1.908 5.369 1.00 92.31 543 ILE A N 1
ATOM 4286 C CA . ILE A 1 543 ? -14.375 2.227 5.110 1.00 92.31 543 ILE A CA 1
ATOM 4287 C C . ILE A 1 543 ? -14.559 3.689 4.668 1.00 92.31 543 ILE A C 1
ATOM 4289 O O . ILE A 1 543 ? -15.398 4.000 3.821 1.00 92.31 543 ILE A O 1
ATOM 4293 N N . ALA A 1 544 ? -13.803 4.615 5.261 1.00 89.19 544 ALA A N 1
ATOM 4294 C CA . ALA A 1 544 ? -13.982 6.043 5.028 1.00 89.19 544 ALA A CA 1
ATOM 4295 C C . ALA A 1 544 ? -13.329 6.572 3.748 1.00 89.19 544 ALA A C 1
ATOM 4297 O O . ALA A 1 544 ? -13.851 7.539 3.170 1.00 89.19 544 ALA A O 1
ATOM 4298 N N . PHE A 1 545 ? -12.195 5.993 3.353 1.00 87.31 545 PHE A N 1
ATOM 4299 C CA . PHE A 1 545 ? -11.318 6.538 2.319 1.00 87.31 545 PHE A CA 1
ATOM 4300 C C . PHE A 1 545 ? -10.980 5.557 1.199 1.00 87.31 545 PHE A C 1
ATOM 4302 O O . PHE A 1 545 ? -10.828 6.033 0.083 1.00 87.31 545 PHE A O 1
ATOM 4309 N N . GLU A 1 546 ? -10.918 4.251 1.472 1.00 89.38 546 GLU A N 1
ATOM 4310 C CA . GLU A 1 546 ? -10.563 3.212 0.493 1.00 89.38 546 GLU A CA 1
ATOM 4311 C C . GLU A 1 546 ? -11.604 2.064 0.471 1.00 89.38 546 GLU A C 1
ATOM 4313 O O . GLU A 1 546 ? -11.249 0.894 0.639 1.00 89.38 546 GLU A O 1
ATOM 4318 N N . PRO A 1 547 ? -12.914 2.364 0.320 1.00 90.25 547 PRO A N 1
ATOM 4319 C CA . PRO A 1 547 ? -13.968 1.357 0.434 1.00 90.25 547 PRO A CA 1
ATOM 4320 C C . PRO A 1 547 ? -13.950 0.332 -0.707 1.00 90.25 547 PRO A C 1
ATOM 4322 O O . PRO A 1 547 ? -14.514 -0.740 -0.542 1.00 90.25 547 PRO A O 1
ATOM 4325 N N . ASP A 1 548 ? -13.308 0.634 -1.839 1.00 89.38 548 ASP A N 1
ATOM 4326 C CA . ASP A 1 548 ? -13.182 -0.288 -2.977 1.00 89.38 548 ASP A CA 1
ATOM 4327 C C . ASP A 1 548 ? -12.197 -1.443 -2.715 1.00 89.38 548 ASP A C 1
ATOM 4329 O O . ASP A 1 548 ? -12.250 -2.457 -3.408 1.00 89.38 548 ASP A O 1
ATOM 4333 N N . LEU A 1 549 ? -11.322 -1.310 -1.706 1.00 90.69 549 LEU A N 1
ATOM 4334 C CA . LEU A 1 549 ? -10.446 -2.389 -1.223 1.00 90.69 549 LEU A CA 1
ATOM 4335 C C . LEU A 1 549 ? -11.174 -3.353 -0.285 1.00 90.69 549 LEU A C 1
ATOM 4337 O O . LEU A 1 549 ? -10.639 -4.406 0.056 1.00 90.69 549 LEU A O 1
ATOM 4341 N N . LEU A 1 550 ? -12.360 -2.968 0.185 1.00 90.25 550 LEU A N 1
ATOM 4342 C CA . LEU A 1 550 ? -13.146 -3.778 1.093 1.00 90.25 550 LEU A CA 1
ATOM 4343 C C . LEU A 1 550 ? -14.047 -4.745 0.326 1.00 90.25 550 LEU A C 1
ATOM 4345 O O . LEU A 1 550 ? -14.384 -4.522 -0.836 1.00 90.25 550 LEU A O 1
ATOM 4349 N N . PRO A 1 551 ? -14.465 -5.821 0.996 1.00 83.69 551 PRO A N 1
ATOM 4350 C CA . PRO A 1 551 ? -15.317 -6.830 0.397 1.00 83.69 551 PRO A CA 1
ATOM 4351 C C . PRO A 1 551 ? -16.750 -6.389 0.081 1.00 83.69 551 PRO A C 1
ATOM 4353 O O . PRO A 1 551 ? -17.411 -6.994 -0.762 1.00 83.69 551 PRO A O 1
ATOM 4356 N N . ASP A 1 552 ? -17.271 -5.429 0.843 1.00 80.50 552 ASP A N 1
ATOM 4357 C CA . ASP A 1 552 ? -18.620 -4.903 0.660 1.00 80.50 552 ASP A CA 1
ATOM 4358 C C . ASP A 1 552 ? -18.606 -3.893 -0.501 1.00 80.50 552 ASP A C 1
ATOM 4360 O O . ASP A 1 552 ? -17.640 -3.148 -0.664 1.00 80.50 552 ASP A O 1
ATOM 4364 N N . HIS A 1 553 ? -19.693 -3.802 -1.277 1.00 81.38 553 HIS A N 1
ATOM 4365 C CA . HIS A 1 553 ? -19.783 -2.816 -2.360 1.00 81.38 553 HIS A CA 1
ATOM 4366 C C . HIS A 1 553 ? -19.553 -1.396 -1.818 1.00 81.38 553 HIS A C 1
ATOM 4368 O O . HIS A 1 553 ? -20.211 -0.970 -0.863 1.00 81.38 553 HIS A O 1
ATOM 4374 N N . SER A 1 554 ? -18.658 -0.627 -2.442 1.00 84.38 554 SER A N 1
ATOM 4375 C CA . SER A 1 554 ? -18.159 0.634 -1.876 1.00 84.38 554 SER A CA 1
ATOM 4376 C C . SER A 1 554 ? -19.245 1.679 -1.610 1.00 84.38 554 SER A C 1
ATOM 4378 O O . SER A 1 554 ? -19.159 2.453 -0.646 1.00 84.38 554 SER A O 1
ATOM 4380 N N . SER A 1 555 ? -20.319 1.667 -2.406 1.00 83.12 555 SER A N 1
ATOM 4381 C CA . SER A 1 555 ? -21.513 2.493 -2.183 1.00 83.12 555 SER A CA 1
ATOM 4382 C C . SER A 1 555 ? -22.230 2.165 -0.869 1.00 83.12 555 SER A C 1
ATOM 4384 O O . SER A 1 555 ? -22.638 3.087 -0.163 1.00 83.12 555 SER A O 1
ATOM 4386 N N . VAL A 1 556 ? -22.340 0.881 -0.511 1.00 84.81 556 VAL A N 1
ATOM 4387 C CA . VAL A 1 556 ? -22.982 0.421 0.732 1.00 84.81 556 VAL A CA 1
ATOM 4388 C C . VAL A 1 556 ? -22.157 0.879 1.931 1.00 84.81 556 VAL A C 1
ATOM 4390 O O . VAL A 1 556 ? -22.682 1.542 2.826 1.00 84.81 556 VAL A O 1
ATOM 4393 N N . SER A 1 557 ? -20.844 0.642 1.902 1.00 86.75 557 SER A N 1
ATOM 4394 C CA . SER A 1 557 ? -19.918 1.073 2.956 1.00 86.75 557 SER A CA 1
ATOM 4395 C C . SER A 1 557 ? -19.945 2.595 3.155 1.00 86.75 557 SER A C 1
ATOM 4397 O O . SER A 1 557 ? -20.009 3.107 4.277 1.00 86.75 557 SER A O 1
ATOM 4399 N N . THR A 1 558 ? -19.975 3.340 2.045 1.00 86.50 558 THR A N 1
ATOM 4400 C CA . THR A 1 558 ? -20.044 4.807 2.036 1.00 86.50 558 THR A CA 1
ATOM 4401 C C . THR A 1 558 ? -21.353 5.336 2.622 1.00 86.50 558 THR A C 1
ATOM 4403 O O . THR A 1 558 ? -21.311 6.351 3.330 1.00 86.50 558 THR A O 1
ATOM 4406 N N . LEU A 1 559 ? -22.483 4.683 2.328 1.00 87.19 559 LEU A N 1
ATOM 4407 C CA . LEU A 1 559 ? -23.809 5.033 2.839 1.00 87.19 559 LEU A CA 1
ATOM 4408 C C . LEU A 1 559 ? -23.887 4.802 4.351 1.00 87.19 559 LEU A C 1
ATOM 4410 O O . LEU A 1 559 ? -24.175 5.743 5.089 1.00 87.19 559 LEU A O 1
ATOM 4414 N N . ILE A 1 560 ? -23.535 3.597 4.811 1.00 88.50 560 ILE A N 1
ATOM 4415 C CA . ILE A 1 560 ? -23.565 3.215 6.233 1.00 88.50 560 ILE A CA 1
ATOM 4416 C C . ILE A 1 560 ? -22.699 4.168 7.065 1.00 88.50 560 ILE A C 1
ATOM 4418 O O . ILE A 1 560 ? -23.124 4.665 8.112 1.00 88.50 560 ILE A O 1
ATOM 4422 N N . LEU A 1 561 ? -21.494 4.495 6.585 1.00 89.88 561 LEU A N 1
ATOM 4423 C CA . LEU A 1 561 ? -20.638 5.467 7.261 1.00 89.88 561 LEU A CA 1
ATOM 4424 C C . LEU A 1 561 ? -21.259 6.874 7.275 1.00 89.88 561 LEU A C 1
ATOM 4426 O O . LEU A 1 561 ? -21.134 7.597 8.264 1.00 89.88 561 LEU A O 1
ATOM 4430 N N . GLY A 1 562 ? -21.892 7.292 6.176 1.00 87.62 562 GLY A N 1
ATOM 4431 C CA . GLY A 1 562 ? -22.583 8.580 6.087 1.00 87.62 562 GLY A CA 1
ATOM 4432 C C . GLY A 1 562 ? -23.677 8.721 7.146 1.00 87.62 562 GLY A C 1
ATOM 4433 O O . GLY A 1 562 ? -23.701 9.725 7.866 1.00 87.62 562 GLY A O 1
ATOM 4434 N N . GLU A 1 563 ? -24.504 7.687 7.287 1.00 88.31 563 GLU A N 1
ATOM 4435 C CA . GLU A 1 563 ? -25.559 7.609 8.299 1.00 88.31 563 GLU A CA 1
ATOM 4436 C C . GLU A 1 563 ? -24.985 7.587 9.718 1.00 88.31 563 GLU A C 1
ATOM 4438 O O . GLU A 1 563 ? -25.374 8.405 10.550 1.00 88.31 563 GLU A O 1
ATOM 4443 N N . SER A 1 564 ? -23.943 6.789 9.964 1.00 89.50 564 SER A N 1
ATOM 4444 C CA . SER A 1 564 ? -23.256 6.740 11.265 1.00 89.50 564 SER A CA 1
ATOM 4445 C C . SER A 1 564 ? -22.695 8.107 11.688 1.00 89.50 564 SER A C 1
ATOM 4447 O O . SER A 1 564 ? -22.800 8.517 12.845 1.00 89.50 564 SER A O 1
ATOM 4449 N N . ILE A 1 565 ? -22.117 8.866 10.748 1.00 89.44 565 ILE A N 1
ATOM 4450 C CA . ILE A 1 565 ? -21.621 10.229 11.006 1.00 89.44 565 ILE A CA 1
ATOM 4451 C C . ILE A 1 565 ? -22.785 11.188 11.309 1.00 89.44 565 ILE A C 1
ATOM 4453 O O . ILE A 1 565 ? -22.649 12.078 12.157 1.00 89.44 565 ILE A O 1
ATOM 4457 N N . ARG A 1 566 ? -23.916 11.052 10.606 1.00 86.44 566 ARG A N 1
ATOM 4458 C CA . ARG A 1 566 ? -25.123 11.866 10.825 1.00 86.44 566 ARG A CA 1
ATOM 4459 C C . ARG A 1 566 ? -25.714 11.601 12.210 1.00 86.44 566 ARG A C 1
ATOM 4461 O O . ARG A 1 566 ? -26.027 12.556 12.923 1.00 86.44 566 ARG A O 1
ATOM 4468 N N . GLU A 1 567 ? -25.796 10.338 12.609 1.00 87.31 567 GLU A N 1
ATOM 4469 C CA . GLU A 1 567 ? -26.230 9.913 13.940 1.00 87.31 567 GLU A CA 1
ATOM 4470 C C . GLU A 1 567 ? -25.311 10.451 15.034 1.00 87.31 567 GLU A C 1
ATOM 4472 O O . GLU A 1 567 ? -25.779 11.137 15.945 1.00 87.31 567 GLU A O 1
ATOM 4477 N N . ALA A 1 568 ? -23.997 10.240 14.900 1.00 88.38 568 ALA A N 1
ATOM 4478 C CA . ALA A 1 568 ? -23.011 10.728 15.860 1.00 88.38 568 ALA A CA 1
ATOM 4479 C C . ALA A 1 568 ? -23.132 12.243 16.075 1.00 88.38 568 ALA A C 1
ATOM 4481 O O . ALA A 1 568 ? -23.087 12.708 17.210 1.00 88.38 568 ALA A O 1
ATOM 4482 N N . ARG A 1 569 ? -23.373 13.031 15.016 1.00 87.38 569 ARG A N 1
ATOM 4483 C CA . ARG A 1 569 ? -23.620 14.482 15.140 1.00 87.38 569 ARG A CA 1
ATOM 4484 C C . ARG A 1 569 ? -24.862 14.816 15.956 1.00 87.38 569 ARG A C 1
ATOM 4486 O O . ARG A 1 569 ? -24.836 15.795 16.699 1.00 87.38 569 ARG A O 1
ATOM 4493 N N . LYS A 1 570 ? -25.951 14.063 15.774 1.00 87.56 570 LYS A N 1
ATOM 4494 C CA . LYS A 1 570 ? -27.211 14.287 16.492 1.00 87.56 570 LYS A CA 1
ATOM 4495 C C . LYS A 1 570 ? -27.030 13.957 17.974 1.00 87.56 570 LYS A C 1
ATOM 4497 O O . LYS A 1 570 ? -27.335 14.797 18.818 1.00 87.56 570 LYS A O 1
ATOM 4502 N N . LEU A 1 571 ? -26.464 12.787 18.272 1.00 86.50 571 LEU A N 1
ATOM 4503 C CA . LEU A 1 571 ? -26.259 12.301 19.638 1.00 86.50 571 LEU A CA 1
ATOM 4504 C C . LEU A 1 571 ? -25.216 13.136 20.389 1.00 86.50 571 LEU A C 1
ATOM 4506 O O . LEU A 1 571 ? -25.462 13.582 21.505 1.00 86.50 571 LEU A O 1
ATOM 4510 N N . LEU A 1 572 ? -24.083 13.452 19.762 1.00 87.25 572 LEU A N 1
ATOM 4511 C CA . LEU A 1 572 ? -22.957 14.153 20.393 1.00 87.25 572 LEU A CA 1
ATOM 4512 C C . LEU A 1 572 ? -23.003 15.677 20.230 1.00 87.25 572 LEU A C 1
ATOM 4514 O O . LEU A 1 572 ? -22.006 16.365 20.471 1.00 87.25 572 LEU A O 1
ATOM 4518 N N . LYS A 1 573 ? -24.154 16.242 19.847 1.00 85.62 573 LYS A N 1
ATOM 4519 C CA . LYS A 1 573 ? -24.325 17.696 19.743 1.00 85.62 573 LYS A CA 1
ATOM 4520 C C . LYS A 1 573 ? -23.939 18.368 21.070 1.00 85.62 573 LYS A C 1
ATOM 4522 O O . LYS A 1 573 ? -24.439 17.994 22.131 1.00 85.62 573 LYS A O 1
ATOM 4527 N N . GLY A 1 574 ? -23.032 19.345 20.995 1.00 82.00 574 GLY A N 1
ATOM 4528 C CA . GLY A 1 574 ? -22.512 20.094 22.148 1.00 82.00 574 GLY A CA 1
ATOM 4529 C C . GLY A 1 574 ? -21.312 19.460 22.872 1.00 82.00 574 GLY A C 1
ATOM 4530 O O . GLY A 1 574 ? -20.652 20.151 23.650 1.00 82.00 574 GLY A O 1
ATOM 4531 N N . ALA A 1 575 ? -20.965 18.197 22.597 1.00 85.94 575 ALA A N 1
ATOM 4532 C CA . ALA A 1 575 ? -19.836 17.511 23.229 1.00 85.94 575 ALA A CA 1
ATOM 4533 C C . ALA A 1 575 ? -18.520 17.774 22.470 1.00 85.94 575 ALA A C 1
ATOM 4535 O O . ALA A 1 575 ? -18.242 17.175 21.429 1.00 85.94 575 ALA A O 1
ATOM 4536 N N . LYS A 1 576 ? -17.698 18.698 22.990 1.00 83.25 576 LYS A N 1
ATOM 4537 C CA . LYS A 1 576 ? -16.430 19.107 22.351 1.00 83.25 576 LYS A CA 1
ATOM 4538 C C . LYS A 1 576 ? -15.239 18.204 22.700 1.00 83.25 576 LYS A C 1
ATOM 4540 O O . LYS A 1 576 ? -14.406 17.953 21.833 1.00 83.25 576 LYS A O 1
ATOM 4545 N N . THR A 1 577 ? -15.146 17.730 23.942 1.00 86.56 577 THR A N 1
ATOM 4546 C CA . THR A 1 577 ? -14.037 16.892 24.439 1.00 86.56 577 THR A CA 1
ATOM 4547 C C . THR A 1 577 ? -14.370 15.406 24.330 1.00 86.56 577 THR A C 1
ATOM 4549 O O . THR A 1 577 ? -15.544 15.044 24.368 1.00 86.56 577 THR A O 1
ATOM 4552 N N . MET A 1 578 ? -13.355 14.540 24.210 1.00 85.50 578 MET A N 1
ATOM 4553 C CA . MET A 1 578 ? -13.580 13.085 24.181 1.00 85.50 578 MET A CA 1
ATOM 4554 C C . MET A 1 578 ? -14.239 12.572 25.459 1.00 85.50 578 MET A C 1
ATOM 4556 O O . MET A 1 578 ? -15.194 11.813 25.355 1.00 85.50 578 MET A O 1
ATOM 4560 N N . LYS A 1 579 ? -13.855 13.114 26.619 1.00 88.12 579 LYS A N 1
ATOM 4561 C CA . LYS A 1 579 ? -14.503 12.830 27.903 1.00 88.12 579 LYS A CA 1
ATOM 4562 C C . LYS A 1 579 ? -16.014 13.067 27.888 1.00 88.12 579 LYS A C 1
ATOM 4564 O O . LYS A 1 579 ? -16.787 12.149 28.124 1.00 88.12 579 LYS A O 1
ATOM 4569 N N . ARG A 1 580 ? -16.461 14.256 27.463 1.00 88.81 580 ARG A N 1
ATOM 4570 C CA . ARG A 1 580 ? -17.903 14.557 27.358 1.00 88.81 580 ARG A CA 1
ATOM 4571 C C . ARG A 1 580 ? -18.625 13.687 26.335 1.00 88.81 580 ARG A C 1
ATOM 4573 O O . ARG A 1 580 ? -19.811 13.417 26.488 1.00 88.81 580 ARG A O 1
ATOM 4580 N N . LYS A 1 581 ? -17.947 13.306 25.247 1.00 89.50 581 LYS A N 1
ATOM 4581 C CA . LYS A 1 581 ? -18.528 12.399 24.246 1.00 89.50 581 LYS A CA 1
ATOM 4582 C C . LYS A 1 581 ? -18.705 10.998 24.828 1.00 89.50 581 LYS A C 1
ATOM 4584 O O . LYS A 1 581 ? -19.752 10.405 24.607 1.00 89.50 581 LYS A O 1
ATOM 4589 N N . TYR A 1 582 ? -17.710 10.510 25.565 1.00 88.94 582 TYR A N 1
ATOM 4590 C CA . TYR A 1 582 ? -17.750 9.233 26.268 1.00 88.94 582 TYR A CA 1
ATOM 4591 C C . TYR A 1 582 ? -18.873 9.213 27.308 1.00 88.94 582 TYR A C 1
ATOM 4593 O O . TYR A 1 582 ? -19.752 8.367 27.206 1.00 88.94 582 TYR A O 1
ATOM 4601 N N . GLU A 1 583 ? -18.908 10.190 28.222 1.00 89.62 583 GLU A N 1
ATOM 4602 C CA . GLU A 1 583 ? -19.944 10.314 29.262 1.00 89.62 583 GLU A CA 1
ATOM 4603 C C . GLU A 1 583 ? -21.351 10.283 28.654 1.00 89.62 583 GLU A C 1
ATOM 4605 O O . GLU A 1 583 ? -22.195 9.500 29.073 1.00 89.62 583 GLU A O 1
ATOM 4610 N N . LYS A 1 584 ? -21.584 11.073 27.597 1.00 90.38 584 LYS A N 1
ATOM 4611 C CA . LYS A 1 584 ? -22.886 11.136 26.925 1.00 90.38 584 LYS A CA 1
ATOM 4612 C C . LYS A 1 584 ? -23.267 9.827 26.232 1.00 90.38 584 LYS A C 1
ATOM 4614 O O . LYS A 1 584 ? -24.437 9.466 26.221 1.00 90.38 584 LYS A O 1
ATOM 4619 N N . LEU A 1 585 ? -22.310 9.136 25.609 1.00 89.81 585 LEU A N 1
ATOM 4620 C CA . LEU A 1 585 ? -22.573 7.852 24.953 1.00 89.81 585 LEU A CA 1
ATOM 4621 C C . LEU A 1 585 ? -22.848 6.742 25.959 1.00 89.81 585 LEU A C 1
ATOM 4623 O O . LEU A 1 585 ? -23.712 5.914 25.690 1.00 89.81 585 LEU A O 1
ATOM 4627 N N . MET A 1 586 ? -22.146 6.753 27.093 1.00 88.31 586 MET A N 1
ATOM 4628 C CA . MET A 1 586 ? -22.407 5.832 28.191 1.00 88.31 586 MET A CA 1
ATOM 4629 C C . MET A 1 586 ? -23.806 6.093 28.764 1.00 88.31 586 MET A C 1
ATOM 4631 O O . MET A 1 586 ? -24.630 5.187 28.777 1.00 88.31 586 MET A O 1
ATOM 4635 N N . ASP A 1 587 ? -24.154 7.332 29.098 1.00 87.56 587 ASP A N 1
ATOM 4636 C CA . ASP A 1 587 ? -25.500 7.669 29.590 1.00 87.56 587 ASP A CA 1
ATOM 4637 C C . ASP A 1 587 ? -26.618 7.177 28.640 1.00 87.56 587 ASP A C 1
ATOM 4639 O O . ASP A 1 587 ? -27.544 6.475 29.041 1.00 87.56 587 ASP A O 1
ATOM 4643 N N . ILE A 1 588 ? -26.466 7.402 27.329 1.00 85.19 588 ILE A N 1
ATOM 4644 C CA . ILE A 1 588 ? -27.426 6.922 26.317 1.00 85.19 588 ILE A CA 1
ATOM 4645 C C . ILE A 1 588 ? -27.491 5.391 26.252 1.00 85.19 588 ILE A C 1
ATOM 4647 O O . ILE A 1 588 ? -28.556 4.828 25.991 1.00 85.19 588 ILE A O 1
ATOM 4651 N N . SER A 1 589 ? -26.375 4.686 26.444 1.00 81.62 589 SER A N 1
ATOM 4652 C CA . SER A 1 589 ? -26.395 3.227 26.400 1.00 81.62 589 SER A CA 1
ATOM 4653 C C . SER A 1 589 ? -27.079 2.596 27.620 1.00 81.62 589 SER A C 1
ATOM 4655 O O . SER A 1 589 ? -27.411 1.411 27.540 1.00 81.62 589 SER A O 1
ATOM 4657 N N . ASP A 1 590 ? -27.277 3.335 28.727 1.00 75.19 590 ASP A N 1
ATOM 4658 C CA . ASP A 1 590 ? -28.003 2.866 29.926 1.00 75.19 590 ASP A CA 1
ATOM 4659 C C . ASP A 1 590 ? -29.521 2.847 29.731 1.00 75.19 590 ASP A C 1
ATOM 4661 O O . ASP A 1 590 ? -30.215 2.022 30.333 1.00 75.19 590 ASP A O 1
ATOM 4665 N N . ASP A 1 591 ? -30.047 3.688 28.840 1.00 68.12 591 ASP A N 1
ATOM 4666 C CA . ASP A 1 591 ? -31.481 3.773 28.602 1.00 68.12 591 ASP A CA 1
ATOM 4667 C C . ASP A 1 591 ? -31.998 2.550 27.815 1.00 68.12 591 ASP A C 1
ATOM 4669 O O . ASP A 1 591 ? -31.836 2.412 26.594 1.00 68.12 591 ASP A O 1
ATOM 4673 N N . ARG A 1 592 ? -32.634 1.621 28.543 1.00 55.91 592 ARG A N 1
ATOM 4674 C CA . ARG A 1 592 ? -33.257 0.394 28.007 1.00 55.91 592 ARG A CA 1
ATOM 4675 C C . ARG A 1 592 ? -34.547 0.673 27.223 1.00 55.91 592 ARG A C 1
ATOM 4677 O O . ARG A 1 592 ? -35.051 -0.234 26.566 1.00 55.91 592 ARG A O 1
ATOM 4684 N N . SER A 1 593 ? -35.050 1.907 27.269 1.00 53.62 593 SER A N 1
ATOM 4685 C CA . SER A 1 593 ? -36.321 2.347 26.672 1.00 53.62 593 SER A CA 1
ATOM 4686 C C . SER A 1 593 ? -36.173 2.800 25.214 1.00 53.62 593 SER A C 1
ATOM 4688 O O . SER A 1 593 ? -37.152 2.852 24.471 1.00 53.62 593 SER A O 1
ATOM 4690 N N . ALA A 1 594 ? -34.946 3.092 24.768 1.00 49.75 594 ALA A N 1
ATOM 4691 C CA . ALA A 1 594 ? -34.628 3.464 23.391 1.00 49.75 594 ALA A CA 1
ATOM 4692 C C . ALA A 1 594 ? -34.509 2.215 22.494 1.00 49.75 594 ALA A C 1
ATOM 4694 O O . ALA A 1 594 ? -33.431 1.855 22.012 1.00 49.75 594 ALA A O 1
ATOM 4695 N N . ALA A 1 595 ? -35.635 1.527 22.305 1.00 42.56 595 ALA A N 1
ATOM 4696 C CA . ALA A 1 595 ? -35.819 0.429 21.353 1.00 42.56 595 ALA A CA 1
ATOM 4697 C C . ALA A 1 595 ? -36.433 0.928 20.026 1.00 42.56 595 ALA A C 1
ATOM 4699 O O . ALA A 1 595 ? -37.238 0.241 19.405 1.00 42.56 595 ALA A O 1
ATOM 4700 N N . GLY A 1 596 ? -36.080 2.149 19.612 1.00 45.59 596 GLY A N 1
ATOM 4701 C CA . GLY A 1 596 ? -36.525 2.766 18.364 1.00 45.59 596 GLY A CA 1
ATOM 4702 C C . GLY A 1 596 ? -35.330 3.140 17.491 1.00 45.59 596 GLY A C 1
ATOM 4703 O O . GLY A 1 596 ? -34.605 4.073 17.820 1.00 45.59 596 GLY A O 1
ATOM 4704 N N . ASP A 1 597 ? -35.173 2.399 16.396 1.00 51.31 597 ASP A N 1
ATOM 4705 C CA . ASP A 1 597 ? -34.141 2.462 15.355 1.00 51.31 597 ASP A CA 1
ATOM 4706 C C . ASP A 1 597 ? -32.672 2.208 15.747 1.00 51.31 597 ASP A C 1
ATOM 4708 O O . ASP A 1 597 ? -32.088 2.737 16.692 1.00 51.31 597 ASP A O 1
ATOM 4712 N N . VAL A 1 598 ? -32.079 1.340 14.935 1.00 65.50 598 VAL A N 1
ATOM 4713 C CA . VAL A 1 598 ? -30.804 0.633 15.064 1.00 65.50 598 VAL A CA 1
ATOM 4714 C C . VAL A 1 598 ? -29.599 1.578 14.887 1.00 65.50 598 VAL A C 1
ATOM 4716 O O . VAL A 1 598 ? -28.908 1.569 13.871 1.00 65.50 598 VAL A O 1
ATOM 4719 N N . SER A 1 599 ? -29.339 2.449 15.868 1.00 80.31 599 SER A N 1
ATOM 4720 C CA . SER A 1 599 ? -28.175 3.343 15.805 1.00 80.31 599 SER A CA 1
ATOM 4721 C C . SER A 1 599 ? -26.869 2.591 16.078 1.00 80.31 599 SER A C 1
ATOM 4723 O O . SER A 1 599 ? -26.605 2.144 17.199 1.00 80.31 599 SER A O 1
ATOM 4725 N N . LEU A 1 600 ? -25.991 2.545 15.072 1.00 86.81 600 LEU A N 1
ATOM 4726 C CA . LEU A 1 600 ? -24.665 1.915 15.165 1.00 86.81 600 LEU A CA 1
ATOM 4727 C C . LEU A 1 600 ? -23.779 2.570 16.223 1.00 86.81 600 LEU A C 1
ATOM 4729 O O . LEU A 1 600 ? -22.954 1.913 16.858 1.00 86.81 600 LEU A O 1
ATOM 4733 N N . VAL A 1 601 ? -23.961 3.875 16.432 1.00 88.88 601 VAL A N 1
ATOM 4734 C CA . VAL A 1 601 ? -23.202 4.635 17.428 1.00 88.88 601 VAL A CA 1
ATOM 4735 C C . VAL A 1 601 ? -23.596 4.227 18.846 1.00 88.88 601 VAL A C 1
ATOM 4737 O O . VAL A 1 601 ? -22.721 4.033 19.691 1.00 88.88 601 VAL A O 1
ATOM 4740 N N . VAL A 1 602 ? -24.897 4.052 19.101 1.00 88.12 602 VAL A N 1
ATOM 4741 C CA . VAL A 1 602 ? -25.409 3.592 20.403 1.00 88.12 602 VAL A CA 1
ATOM 4742 C C . VAL A 1 602 ? -24.997 2.147 20.665 1.00 88.12 602 VAL A C 1
ATOM 4744 O O . VAL A 1 602 ? -24.634 1.793 21.783 1.00 88.12 602 VAL A O 1
ATOM 4747 N N . GLU A 1 603 ? -24.998 1.303 19.641 1.00 87.31 603 GLU A N 1
ATOM 4748 C CA . GLU A 1 603 ? -24.565 -0.087 19.776 1.00 87.31 603 GLU A CA 1
ATOM 4749 C C . GLU A 1 603 ? -23.081 -0.233 20.048 1.00 87.31 603 GLU A C 1
ATOM 4751 O O . GLU A 1 603 ? -22.710 -1.024 20.911 1.00 87.31 603 GLU A O 1
ATOM 4756 N N . GLY A 1 604 ? -22.241 0.559 19.381 1.00 90.50 604 GLY A N 1
ATOM 4757 C CA . GLY A 1 604 ? -20.822 0.623 19.711 1.00 90.50 604 GLY A CA 1
ATOM 4758 C C . GLY A 1 604 ? -20.595 1.031 21.169 1.00 90.50 604 GLY A C 1
ATOM 4759 O O . GLY A 1 604 ? -19.745 0.451 21.839 1.00 90.50 604 GLY A O 1
ATOM 4760 N N . ALA A 1 605 ? -21.397 1.962 21.702 1.00 91.19 605 ALA A N 1
ATOM 4761 C CA . ALA A 1 605 ? -21.350 2.338 23.117 1.00 91.19 605 ALA A CA 1
ATOM 4762 C C . ALA A 1 605 ? -21.820 1.209 24.052 1.00 91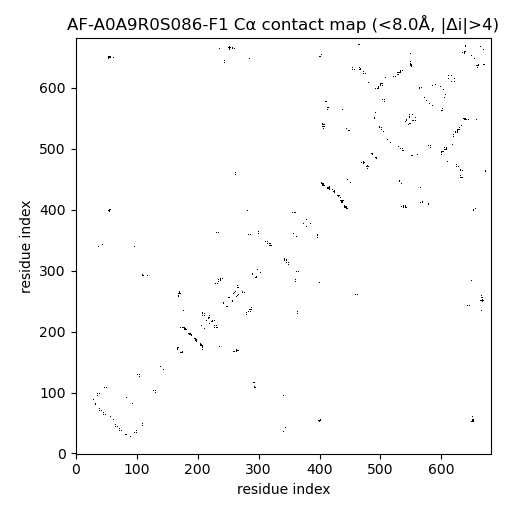.19 605 ALA A C 1
ATOM 4764 O O . ALA A 1 605 ? -21.137 0.889 25.025 1.00 91.19 605 ALA A O 1
ATOM 4765 N N . ARG A 1 606 ? -22.929 0.532 23.720 1.00 89.12 606 ARG A N 1
ATOM 4766 C CA . ARG A 1 606 ? -23.416 -0.647 24.462 1.00 89.12 606 ARG A CA 1
ATOM 4767 C C . ARG A 1 606 ? -22.384 -1.777 24.470 1.00 89.12 606 ARG A C 1
ATOM 4769 O O . ARG A 1 606 ? -22.208 -2.426 25.497 1.00 89.12 606 ARG A O 1
ATOM 4776 N N . LEU A 1 607 ? -21.702 -2.012 23.350 1.00 90.62 607 LEU A N 1
ATOM 4777 C CA . LEU A 1 607 ? -20.637 -3.008 23.258 1.00 90.62 607 LEU A CA 1
ATOM 4778 C C . LEU A 1 607 ? -19.419 -2.603 24.099 1.00 90.62 607 LEU A C 1
ATOM 4780 O O . LEU A 1 607 ? -18.896 -3.443 24.823 1.00 90.62 607 LEU A O 1
ATOM 4784 N N . ALA A 1 608 ? -19.009 -1.328 24.069 1.00 91.94 608 ALA A N 1
ATOM 4785 C CA . ALA A 1 608 ? -17.925 -0.817 24.915 1.00 91.94 608 ALA A CA 1
ATOM 4786 C C . ALA A 1 608 ? -18.191 -1.069 26.402 1.00 91.94 608 ALA A C 1
ATOM 4788 O O . ALA A 1 608 ? -17.311 -1.529 27.126 1.00 91.94 608 ALA A O 1
ATOM 4789 N N . ARG A 1 609 ? -19.422 -0.792 26.849 1.00 89.94 609 ARG A N 1
ATOM 4790 C CA . ARG A 1 609 ? -19.834 -1.053 28.226 1.00 89.94 609 ARG A CA 1
ATOM 4791 C C . ARG A 1 609 ? -19.714 -2.530 28.578 1.00 89.94 609 ARG A C 1
ATOM 4793 O O . ARG A 1 609 ? -19.074 -2.848 29.569 1.00 89.94 609 ARG A O 1
ATOM 4800 N N . ARG A 1 610 ? -20.265 -3.420 27.750 1.00 88.81 610 ARG A N 1
ATOM 4801 C CA . ARG A 1 610 ? -20.192 -4.870 27.995 1.00 88.81 610 ARG A CA 1
ATOM 4802 C C . ARG A 1 610 ? -18.757 -5.370 28.051 1.00 88.81 610 ARG A C 1
ATOM 4804 O O . ARG A 1 610 ? -18.419 -6.124 28.945 1.00 88.81 610 ARG A O 1
ATOM 4811 N N . LEU A 1 611 ? -17.887 -4.899 27.156 1.00 91.56 611 LEU A N 1
ATOM 4812 C CA . LEU A 1 611 ? -16.458 -5.222 27.213 1.00 91.56 611 LEU A CA 1
ATOM 4813 C C . LEU A 1 611 ? -15.821 -4.779 28.536 1.00 91.56 611 LEU A C 1
ATOM 4815 O O . LEU A 1 611 ? -14.943 -5.466 29.052 1.00 91.56 611 LEU A O 1
ATOM 4819 N N . ASN A 1 612 ? -16.256 -3.643 29.085 1.00 90.12 612 ASN A N 1
ATOM 4820 C CA . ASN A 1 612 ? -15.768 -3.140 30.363 1.00 90.12 612 ASN A CA 1
ATOM 4821 C C . ASN A 1 612 ? -16.334 -3.907 31.575 1.00 90.12 612 ASN A C 1
ATOM 4823 O O . ASN A 1 612 ? -15.607 -4.085 32.549 1.00 90.12 612 ASN A O 1
ATOM 4827 N N . GLU A 1 613 ? -17.589 -4.358 31.510 1.00 88.75 613 GLU A N 1
ATOM 4828 C CA . GLU A 1 613 ? -18.295 -5.078 32.584 1.00 88.75 613 GLU A CA 1
ATOM 4829 C C . GLU A 1 613 ? -17.970 -6.579 32.606 1.00 88.75 613 GLU A C 1
ATOM 4831 O O . GLU A 1 613 ? -17.578 -7.109 33.644 1.00 88.75 613 GLU A O 1
ATOM 4836 N N . ASP A 1 614 ? -18.083 -7.256 31.461 1.00 88.62 614 ASP A N 1
ATOM 4837 C CA . ASP A 1 614 ? -17.900 -8.708 31.330 1.00 88.62 614 ASP A CA 1
ATOM 4838 C C . ASP A 1 614 ? -16.418 -9.110 31.433 1.00 88.62 614 ASP A C 1
ATOM 4840 O O . ASP A 1 614 ? -16.091 -10.238 31.807 1.00 88.62 614 ASP A O 1
ATOM 4844 N N . ILE A 1 615 ? -15.501 -8.196 31.088 1.00 90.56 615 ILE A N 1
ATOM 4845 C CA . ILE A 1 615 ? -14.052 -8.429 31.098 1.00 90.56 615 ILE A CA 1
ATOM 4846 C C . ILE A 1 615 ? -13.385 -7.315 31.915 1.00 90.56 615 ILE A C 1
ATOM 4848 O O . ILE A 1 615 ? -12.844 -6.370 31.336 1.00 90.56 615 ILE A O 1
ATOM 4852 N N . PRO A 1 616 ? -13.417 -7.378 33.259 1.00 87.00 616 PRO A N 1
ATOM 4853 C CA . PRO A 1 616 ? -12.911 -6.304 34.115 1.00 87.00 616 PRO A CA 1
ATOM 4854 C C . PRO A 1 616 ? -11.389 -6.129 34.027 1.00 87.00 616 PRO A C 1
ATOM 4856 O O . PRO A 1 616 ? -10.906 -5.005 34.147 1.00 87.00 616 PRO A O 1
ATOM 4859 N N . ASP A 1 617 ? -10.644 -7.209 33.765 1.00 89.12 617 ASP A N 1
ATOM 4860 C CA . ASP A 1 617 ? -9.188 -7.168 33.605 1.00 89.12 617 ASP A CA 1
ATOM 4861 C C . ASP A 1 617 ? -8.778 -6.480 32.282 1.00 89.12 617 ASP A C 1
ATOM 4863 O O . ASP A 1 617 ? -9.092 -6.998 31.200 1.00 89.12 617 ASP A O 1
ATOM 4867 N N . PRO A 1 618 ? -8.060 -5.336 32.329 1.00 89.31 618 PRO A N 1
ATOM 4868 C CA . PRO A 1 618 ? -7.616 -4.638 31.129 1.00 89.31 618 PRO A CA 1
ATOM 4869 C C . PRO A 1 618 ? -6.635 -5.463 30.286 1.00 89.31 618 PRO A C 1
ATOM 4871 O O . PRO A 1 618 ? -6.700 -5.366 29.061 1.00 89.31 618 PRO A O 1
ATOM 4874 N N . ALA A 1 619 ? -5.767 -6.286 30.889 1.00 90.12 619 ALA A N 1
ATOM 4875 C CA . ALA A 1 619 ? -4.802 -7.095 30.140 1.00 90.12 619 ALA A CA 1
ATOM 4876 C C . ALA A 1 619 ? -5.516 -8.120 29.257 1.00 90.12 619 ALA A C 1
ATOM 4878 O O . ALA A 1 619 ? -5.342 -8.126 28.035 1.00 90.12 619 ALA A O 1
ATOM 4879 N N . ARG A 1 620 ? -6.418 -8.912 29.847 1.00 92.19 620 ARG A N 1
ATOM 4880 C CA . ARG A 1 620 ? -7.267 -9.841 29.096 1.00 92.19 620 ARG A CA 1
ATOM 4881 C C . ARG A 1 620 ? -8.130 -9.130 28.053 1.00 92.19 620 ARG A C 1
ATOM 4883 O O . ARG A 1 620 ? -8.238 -9.617 26.929 1.00 92.19 620 ARG A O 1
ATOM 4890 N N . ARG A 1 621 ? -8.731 -7.981 28.384 1.00 93.31 621 ARG A N 1
ATOM 4891 C CA . ARG A 1 621 ? -9.597 -7.231 27.455 1.00 93.31 621 ARG A CA 1
ATOM 4892 C C . ARG A 1 621 ? -8.848 -6.797 26.195 1.00 93.31 621 ARG A C 1
ATOM 4894 O O . ARG A 1 621 ? -9.355 -6.980 25.089 1.00 93.31 621 ARG A O 1
ATOM 4901 N N . TRP A 1 622 ? -7.655 -6.225 26.348 1.00 94.88 622 TRP A N 1
ATOM 4902 C CA . TRP A 1 622 ? -6.879 -5.735 25.208 1.00 94.88 622 TRP A CA 1
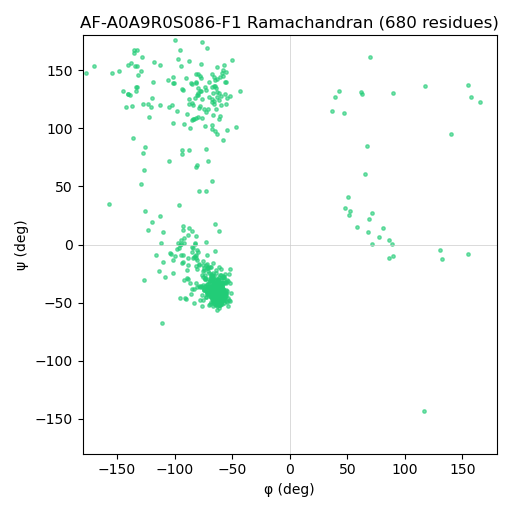ATOM 4903 C C . TRP A 1 622 ? -6.290 -6.852 24.365 1.00 94.88 622 TRP A C 1
ATOM 4905 O O . TRP A 1 622 ? -6.287 -6.714 23.144 1.00 94.88 622 TRP A O 1
ATOM 4915 N N . ARG A 1 623 ? -5.908 -7.971 24.984 1.00 94.56 623 ARG A N 1
ATOM 4916 C CA . ARG A 1 623 ? -5.533 -9.186 24.260 1.00 94.56 623 ARG A CA 1
ATOM 4917 C C . ARG A 1 623 ? -6.674 -9.708 23.378 1.00 94.56 623 ARG A C 1
ATOM 4919 O O . ARG A 1 623 ? -6.476 -9.962 22.197 1.00 94.56 623 ARG A O 1
ATOM 4926 N N . ILE A 1 624 ? -7.894 -9.802 23.915 1.00 94.44 624 ILE A N 1
ATOM 4927 C CA . ILE A 1 624 ? -9.068 -10.240 23.135 1.00 94.44 624 ILE A CA 1
ATOM 4928 C C . ILE A 1 624 ? -9.319 -9.294 21.954 1.00 94.44 624 ILE A C 1
ATOM 4930 O O . ILE A 1 624 ? -9.584 -9.741 20.838 1.00 94.44 624 ILE A O 1
ATOM 4934 N N . LEU A 1 625 ? -9.222 -7.980 22.181 1.00 95.50 625 LEU A N 1
ATOM 4935 C CA . LEU A 1 625 ? -9.397 -6.987 21.122 1.00 95.50 625 LEU A CA 1
ATOM 4936 C C . LEU A 1 625 ? -8.278 -7.050 20.072 1.00 95.50 625 LEU A C 1
ATOM 4938 O O . LEU A 1 625 ? -8.569 -6.877 18.889 1.00 95.50 625 LEU A O 1
ATOM 4942 N N . SER A 1 626 ? -7.022 -7.293 20.462 1.00 96.25 626 SER A N 1
ATOM 4943 C CA . SER A 1 626 ? -5.905 -7.402 19.516 1.00 96.25 626 SER A CA 1
ATOM 4944 C C . SER A 1 626 ? -6.056 -8.643 18.630 1.00 96.25 626 SER A C 1
ATOM 4946 O O . SER A 1 626 ? -5.966 -8.522 17.405 1.00 96.25 626 SER A O 1
ATOM 4948 N N . GLU A 1 627 ? -6.411 -9.790 19.215 1.00 95.12 627 GLU A N 1
ATOM 4949 C CA . GLU A 1 627 ? -6.708 -11.038 18.499 1.00 95.12 627 GLU A CA 1
ATOM 4950 C C . GLU A 1 627 ? -7.930 -10.889 17.568 1.00 95.12 627 GLU A C 1
ATOM 4952 O O . GLU A 1 627 ? -7.879 -11.282 16.399 1.00 95.12 627 GLU A O 1
ATOM 4957 N N . PHE A 1 628 ? -9.012 -10.253 18.041 1.00 94.56 628 PHE A N 1
ATOM 4958 C CA . PHE A 1 628 ? -10.201 -9.954 17.233 1.00 94.56 628 PHE A CA 1
ATOM 4959 C C . PHE A 1 628 ? -9.885 -9.076 16.024 1.00 94.56 628 PHE A C 1
ATOM 4961 O O . PHE A 1 628 ? -10.267 -9.415 14.904 1.00 94.56 628 PHE A O 1
ATOM 4968 N N . TRP A 1 629 ? -9.175 -7.963 16.214 1.00 96.50 629 TRP A N 1
ATOM 4969 C CA . TRP A 1 629 ? -8.857 -7.064 15.107 1.00 96.50 629 TRP A CA 1
ATOM 4970 C C . TRP A 1 629 ? -7.860 -7.673 14.118 1.00 96.50 629 TRP A C 1
ATOM 4972 O O . TRP A 1 629 ? -7.954 -7.387 12.923 1.00 96.50 629 TRP A O 1
ATOM 4982 N N . ALA A 1 630 ? -6.939 -8.525 14.579 1.00 96.50 630 ALA A N 1
ATOM 4983 C CA . ALA A 1 630 ? -6.042 -9.273 13.703 1.00 96.50 630 ALA A CA 1
ATOM 4984 C C . ALA A 1 630 ? -6.818 -10.247 12.801 1.00 96.50 630 ALA A C 1
ATOM 4986 O O . ALA A 1 630 ? -6.608 -10.259 11.588 1.00 96.50 630 ALA A O 1
ATOM 4987 N N . GLU A 1 631 ? -7.763 -11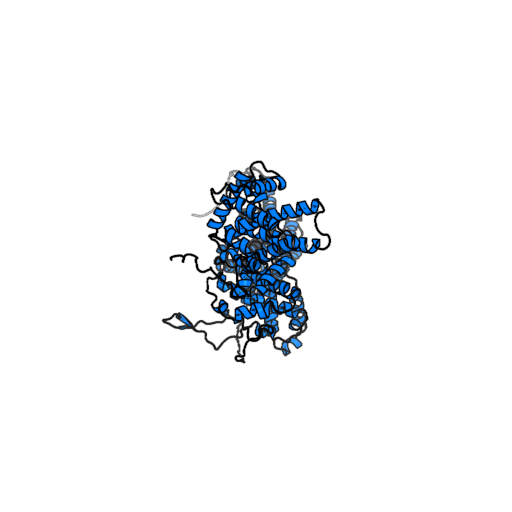.006 13.366 1.00 94.38 631 GLU A N 1
ATOM 4988 C CA . GLU A 1 631 ? -8.644 -11.888 12.591 1.00 94.38 631 GLU A CA 1
ATOM 4989 C C . GLU A 1 631 ? -9.572 -11.102 11.651 1.00 94.38 631 GLU A C 1
ATOM 4991 O O . GLU A 1 631 ? -9.715 -11.454 10.480 1.00 94.38 631 GLU A O 1
ATOM 4996 N N . MET A 1 632 ? -10.165 -10.004 12.128 1.00 93.56 632 MET A N 1
ATOM 4997 C CA . MET A 1 632 ? -11.014 -9.121 11.324 1.00 93.56 632 MET A CA 1
ATOM 4998 C C . MET A 1 632 ? -10.258 -8.569 10.111 1.00 93.56 632 MET A C 1
ATOM 5000 O O . MET A 1 632 ? -10.788 -8.542 9.005 1.00 93.56 632 MET A O 1
ATOM 5004 N N . MET A 1 633 ? -9.002 -8.157 10.290 1.00 95.00 633 MET A N 1
ATOM 5005 C CA . MET A 1 633 ? -8.176 -7.649 9.197 1.00 95.00 633 MET A CA 1
ATOM 5006 C C . MET A 1 633 ? -7.923 -8.722 8.123 1.00 95.00 633 MET A C 1
ATOM 5008 O O . MET A 1 633 ? -7.986 -8.414 6.933 1.00 95.00 633 MET A O 1
ATOM 5012 N N . LEU A 1 634 ? -7.696 -9.980 8.520 1.00 94.50 634 LEU A N 1
ATOM 5013 C CA . LEU A 1 634 ? -7.603 -11.107 7.583 1.00 94.50 634 LEU A CA 1
ATOM 5014 C C . LEU A 1 634 ? -8.942 -11.386 6.895 1.00 94.50 634 LEU A C 1
ATOM 5016 O O . LEU A 1 634 ? -8.961 -11.641 5.698 1.00 94.50 634 LEU A O 1
ATOM 5020 N N . TYR A 1 635 ? -10.060 -11.283 7.617 1.00 92.44 635 TYR A N 1
ATOM 5021 C CA . TYR A 1 635 ? -11.399 -11.451 7.047 1.00 92.44 635 TYR A CA 1
ATOM 5022 C C . TYR A 1 635 ? -11.739 -10.367 6.012 1.00 92.44 635 TYR A C 1
ATOM 5024 O O . TYR A 1 635 ? -12.385 -10.655 5.008 1.00 92.44 635 TYR A O 1
ATOM 5032 N N . LEU A 1 636 ? -11.288 -9.127 6.222 1.00 92.69 636 LEU A N 1
ATOM 5033 C CA . LEU A 1 636 ? -11.509 -8.014 5.294 1.00 92.69 636 LEU A CA 1
ATOM 5034 C C . LEU A 1 636 ? -10.625 -8.072 4.045 1.00 92.69 636 LEU A C 1
ATOM 5036 O O . LEU A 1 636 ? -10.968 -7.446 3.048 1.00 92.69 636 LEU A O 1
ATOM 5040 N N . ALA A 1 637 ? -9.485 -8.761 4.092 1.00 93.88 637 ALA A N 1
ATOM 5041 C CA . ALA A 1 637 ? -8.496 -8.706 3.021 1.00 93.88 637 ALA A CA 1
ATOM 5042 C C . ALA A 1 637 ? -8.945 -9.360 1.696 1.00 93.88 637 ALA A C 1
ATOM 5044 O O . ALA A 1 637 ? -8.647 -8.776 0.657 1.00 93.88 637 ALA A O 1
ATOM 5045 N N . PRO A 1 638 ? -9.657 -10.508 1.661 1.00 90.88 638 PRO A N 1
ATOM 5046 C CA . PRO A 1 638 ? -10.166 -11.072 0.414 1.00 90.88 638 PRO A CA 1
ATOM 5047 C C . PRO A 1 638 ? -11.249 -10.196 -0.227 1.00 90.88 638 PRO A C 1
ATOM 5049 O O . PRO A 1 638 ? -12.380 -10.099 0.263 1.00 90.88 638 PRO A O 1
ATOM 5052 N N . SER A 1 639 ? -10.899 -9.606 -1.369 1.00 86.38 639 SER A N 1
ATOM 5053 C CA . SER A 1 639 ? -11.790 -8.829 -2.229 1.00 86.38 639 SER A CA 1
ATOM 5054 C C . SER A 1 639 ? -11.657 -9.275 -3.686 1.00 86.38 639 SER A C 1
ATOM 5056 O O . SER A 1 639 ? -10.567 -9.640 -4.148 1.00 86.38 639 SER A O 1
ATOM 5058 N N . ASP A 1 640 ? -12.775 -9.221 -4.408 1.00 81.12 640 ASP A N 1
ATOM 5059 C CA . ASP A 1 640 ? -12.859 -9.529 -5.838 1.00 81.12 640 ASP A CA 1
ATOM 5060 C C . ASP A 1 640 ? -12.366 -8.356 -6.701 1.00 81.12 640 ASP A C 1
ATOM 5062 O O . ASP A 1 640 ? -12.013 -8.531 -7.868 1.00 81.12 640 ASP A O 1
ATOM 5066 N N . ASN A 1 641 ? -12.271 -7.150 -6.126 1.00 86.31 641 ASN A N 1
ATOM 5067 C CA . ASN A 1 641 ? -11.839 -5.951 -6.835 1.00 86.31 641 ASN A CA 1
ATOM 5068 C C . ASN A 1 641 ? -10.307 -5.870 -6.950 1.00 86.31 641 ASN A C 1
ATOM 5070 O O . ASN A 1 641 ? -9.646 -5.009 -6.364 1.00 86.31 641 ASN A O 1
ATOM 5074 N N . ALA A 1 642 ? -9.724 -6.770 -7.746 1.00 87.50 642 ALA A N 1
ATOM 5075 C CA . ALA A 1 642 ? -8.287 -6.782 -8.017 1.00 87.50 642 ALA A CA 1
ATOM 5076 C C . ALA A 1 642 ? -7.802 -5.440 -8.603 1.00 87.50 642 ALA A C 1
ATOM 5078 O O . ALA A 1 642 ? -6.701 -4.989 -8.293 1.00 87.50 642 ALA A O 1
ATOM 5079 N N . ARG A 1 643 ? -8.630 -4.747 -9.400 1.00 85.69 643 ARG A N 1
ATOM 5080 C CA . ARG A 1 643 ? -8.279 -3.432 -9.957 1.00 85.69 643 ARG A CA 1
ATOM 5081 C C . ARG A 1 643 ? -8.038 -2.387 -8.864 1.00 85.69 643 ARG A C 1
ATOM 5083 O O . ARG A 1 643 ? -7.045 -1.670 -8.952 1.00 85.69 643 ARG A O 1
ATOM 5090 N N . ALA A 1 644 ? -8.873 -2.331 -7.826 1.00 88.12 644 ALA A N 1
ATOM 5091 C CA . ALA A 1 644 ? -8.668 -1.405 -6.710 1.00 88.12 644 ALA A CA 1
ATOM 5092 C C . ALA A 1 644 ? -7.348 -1.680 -5.972 1.00 88.12 644 ALA A C 1
ATOM 5094 O O . ALA A 1 644 ? -6.599 -0.750 -5.671 1.00 88.12 644 ALA A O 1
ATOM 5095 N N . HIS A 1 645 ? -7.005 -2.954 -5.752 1.00 90.94 645 HIS A N 1
ATOM 5096 C CA . HIS A 1 645 ? -5.711 -3.324 -5.169 1.00 90.94 645 HIS A CA 1
ATOM 5097 C C . HIS A 1 645 ? -4.526 -2.900 -6.048 1.00 90.94 645 HIS A C 1
ATOM 5099 O O . HIS A 1 645 ? -3.516 -2.447 -5.509 1.00 90.94 645 HIS A O 1
ATOM 5105 N N . LEU A 1 646 ? -4.651 -2.993 -7.378 1.00 88.25 646 LEU A N 1
ATOM 5106 C CA . LEU A 1 646 ? -3.633 -2.525 -8.323 1.00 88.25 646 LEU A CA 1
ATOM 5107 C C . LEU A 1 646 ? -3.468 -0.999 -8.277 1.00 88.25 646 LEU A C 1
ATOM 5109 O O . LEU A 1 646 ? -2.343 -0.506 -8.213 1.00 88.25 646 LEU A O 1
ATOM 5113 N N . GLU A 1 647 ? -4.575 -0.254 -8.255 1.00 86.12 647 GLU A N 1
ATOM 5114 C CA . GLU A 1 647 ? -4.566 1.211 -8.148 1.00 86.12 647 GLU A CA 1
ATOM 5115 C C . GLU A 1 647 ? -3.959 1.679 -6.812 1.00 86.12 647 GLU A C 1
ATOM 5117 O O . GLU A 1 647 ? -3.173 2.631 -6.788 1.00 86.12 647 GLU A O 1
ATOM 5122 N N . ALA A 1 648 ? -4.206 0.952 -5.716 1.00 87.69 648 ALA A N 1
ATOM 5123 C CA . ALA A 1 648 ? -3.597 1.218 -4.411 1.00 87.69 648 ALA A CA 1
ATOM 5124 C C . ALA A 1 648 ? -2.063 1.047 -4.395 1.00 87.69 648 ALA A C 1
ATOM 5126 O O . ALA A 1 648 ? -1.379 1.643 -3.553 1.00 87.69 648 ALA A O 1
ATOM 5127 N N . LEU A 1 649 ? -1.479 0.286 -5.333 1.00 87.56 649 LEU A N 1
ATOM 5128 C CA . LEU A 1 649 ? -0.019 0.199 -5.472 1.00 87.56 649 LEU A CA 1
ATOM 5129 C C . LEU A 1 649 ? 0.591 1.517 -5.962 1.00 87.56 649 LEU A C 1
ATOM 5131 O O . LEU A 1 649 ? 1.738 1.817 -5.636 1.00 87.56 649 LEU A O 1
ATOM 5135 N N . ALA A 1 650 ? -0.149 2.343 -6.705 1.00 79.38 650 ALA A N 1
ATOM 5136 C CA . ALA A 1 650 ? 0.351 3.645 -7.144 1.00 79.38 650 ALA A CA 1
ATOM 5137 C C . ALA A 1 650 ? 0.386 4.687 -6.010 1.00 79.38 650 ALA A C 1
ATOM 5139 O O . ALA A 1 650 ? 1.118 5.676 -6.110 1.00 79.38 650 ALA A O 1
ATOM 5140 N N . THR A 1 651 ? -0.383 4.478 -4.934 1.00 74.69 651 THR A N 1
ATOM 5141 C CA . THR A 1 651 ? -0.644 5.476 -3.881 1.00 74.69 651 THR A CA 1
ATOM 5142 C C . THR A 1 651 ? -0.001 5.168 -2.529 1.00 74.69 651 THR A C 1
ATOM 5144 O O . THR A 1 651 ? -0.280 5.864 -1.552 1.00 74.69 651 THR A O 1
ATOM 5147 N N . GLY A 1 652 ? 0.903 4.190 -2.455 1.00 74.38 652 GLY A N 1
ATOM 5148 C CA . GLY A 1 652 ? 1.619 3.864 -1.218 1.00 74.38 652 GLY A CA 1
ATOM 5149 C C . GLY A 1 652 ? 1.643 2.383 -0.863 1.00 74.38 652 GLY A C 1
ATOM 5150 O O . GLY A 1 652 ? 2.422 2.017 0.014 1.00 74.38 652 GLY A O 1
ATOM 5151 N N . GLY A 1 653 ? 0.827 1.559 -1.533 1.00 82.19 653 GLY A N 1
ATOM 5152 C CA . GLY A 1 653 ? 0.659 0.143 -1.214 1.00 82.19 653 GLY A CA 1
ATOM 5153 C C . GLY A 1 653 ? -0.017 -0.033 0.142 1.00 82.19 653 GLY A C 1
ATOM 5154 O O . GLY A 1 653 ? 0.649 -0.190 1.160 1.00 82.19 653 GLY A O 1
ATOM 5155 N N . GLU A 1 654 ? -1.348 0.009 0.169 1.00 91.12 654 GLU A N 1
ATOM 5156 C CA . GLU A 1 654 ? -2.115 -0.167 1.406 1.00 91.12 654 GLU A CA 1
ATOM 5157 C C . GLU A 1 654 ? -1.802 -1.521 2.082 1.00 91.12 654 GLU A C 1
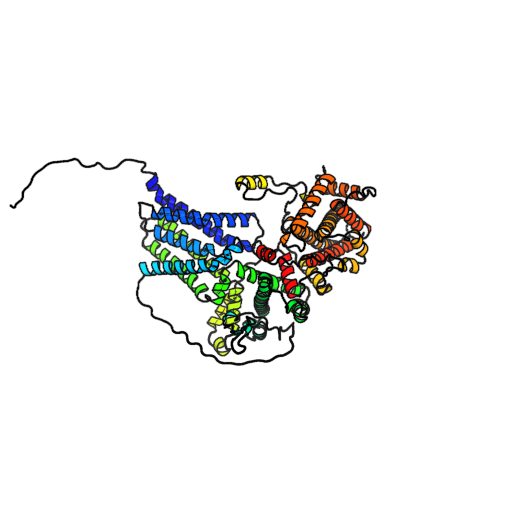ATOM 5159 O O . GLU A 1 654 ? -1.557 -2.538 1.424 1.00 91.12 654 GLU A O 1
ATOM 5164 N N . PHE A 1 655 ? -1.802 -1.554 3.420 1.00 93.88 655 PHE A N 1
ATOM 5165 C CA . PHE A 1 655 ? -1.476 -2.764 4.188 1.00 93.88 655 PHE A CA 1
ATOM 5166 C C . PHE A 1 655 ? -2.427 -3.926 3.866 1.00 93.88 655 PHE A C 1
ATOM 5168 O O . PHE A 1 655 ? -1.979 -5.061 3.720 1.00 93.88 655 PHE A O 1
ATOM 5175 N N . ILE A 1 656 ? -3.717 -3.640 3.652 1.00 94.62 656 ILE A N 1
ATOM 5176 C CA . ILE A 1 656 ? -4.694 -4.648 3.212 1.00 94.62 656 ILE A CA 1
ATOM 5177 C C . ILE A 1 656 ? -4.303 -5.311 1.881 1.00 94.62 656 ILE A C 1
ATOM 5179 O O . ILE A 1 656 ? -4.516 -6.507 1.724 1.00 94.62 656 ILE A O 1
ATOM 5183 N N . THR A 1 657 ? -3.657 -4.594 0.954 1.00 94.19 657 THR A N 1
ATOM 5184 C CA . THR A 1 657 ? -3.195 -5.158 -0.327 1.00 94.19 657 THR A CA 1
ATOM 5185 C C . THR A 1 657 ? -2.069 -6.176 -0.138 1.00 94.19 657 THR A C 1
ATOM 5187 O O . THR A 1 657 ? -1.994 -7.155 -0.877 1.00 94.19 657 THR A O 1
ATOM 5190 N N . HIS A 1 658 ? -1.229 -5.999 0.886 1.00 94.44 658 HIS A N 1
ATOM 5191 C CA . HIS A 1 658 ? -0.208 -6.986 1.246 1.00 94.44 658 HIS A CA 1
ATOM 5192 C C . HIS A 1 658 ? -0.855 -8.270 1.773 1.00 94.44 658 HIS A C 1
ATOM 5194 O O . HIS A 1 658 ? -0.475 -9.368 1.375 1.00 94.44 658 HIS A O 1
ATOM 5200 N N . LEU A 1 659 ? -1.875 -8.141 2.624 1.00 94.94 659 LEU A N 1
ATOM 5201 C CA . LEU A 1 659 ? -2.624 -9.295 3.122 1.00 94.94 659 LEU A CA 1
ATOM 5202 C C . LEU A 1 659 ? -3.416 -9.981 2.006 1.00 94.94 659 LEU A C 1
ATOM 5204 O O . LEU A 1 659 ? -3.420 -11.203 1.933 1.00 94.94 659 LEU A O 1
ATOM 5208 N N . TRP A 1 660 ? -4.020 -9.214 1.099 1.00 94.62 660 TRP A N 1
ATOM 5209 C CA . TRP A 1 660 ? -4.720 -9.741 -0.072 1.00 94.62 660 TRP A CA 1
ATOM 5210 C C . TRP A 1 660 ? -3.795 -10.580 -0.964 1.00 94.62 660 TRP A C 1
ATOM 5212 O O . TRP A 1 660 ? -4.158 -11.692 -1.351 1.00 94.62 660 TRP A O 1
ATOM 5222 N N . ALA A 1 661 ? -2.577 -10.103 -1.241 1.00 93.88 661 ALA A N 1
ATOM 5223 C CA . ALA A 1 661 ? -1.582 -10.868 -1.992 1.00 93.88 661 ALA A CA 1
ATOM 5224 C C . ALA A 1 661 ? -1.162 -12.146 -1.244 1.00 93.88 661 ALA A C 1
ATOM 5226 O O . ALA A 1 661 ? -1.177 -13.228 -1.825 1.00 93.88 661 ALA A O 1
ATOM 5227 N N . LEU A 1 662 ? -0.877 -12.050 0.061 1.00 94.25 662 LEU A N 1
ATOM 5228 C CA . LEU A 1 662 ? -0.521 -13.207 0.888 1.00 94.25 662 LEU A CA 1
ATOM 5229 C C . LEU A 1 662 ? -1.620 -14.281 0.895 1.00 94.25 662 LEU A C 1
ATOM 5231 O O . LEU A 1 662 ? -1.331 -15.455 0.676 1.00 94.25 662 LEU A O 1
ATOM 5235 N N . LEU A 1 663 ? -2.875 -13.882 1.109 1.00 92.69 663 LEU A N 1
ATOM 5236 C CA . LEU A 1 663 ? -4.022 -14.792 1.125 1.00 92.69 663 LEU A CA 1
ATOM 5237 C C . LEU A 1 663 ? -4.279 -15.415 -0.250 1.00 92.69 663 LEU A C 1
ATOM 5239 O O . LEU A 1 663 ? -4.643 -16.586 -0.322 1.00 92.69 663 LEU A O 1
ATOM 5243 N N . THR A 1 664 ? -4.001 -14.683 -1.337 1.00 90.25 664 THR A N 1
ATOM 5244 C CA . THR A 1 664 ? -4.038 -15.235 -2.703 1.00 90.25 664 THR A CA 1
ATOM 5245 C C . THR A 1 664 ? -3.106 -16.435 -2.832 1.00 90.25 664 THR A C 1
ATOM 5247 O O . THR A 1 664 ? -3.513 -17.479 -3.336 1.00 90.25 664 THR A O 1
ATOM 5250 N N . HIS A 1 665 ? -1.873 -16.312 -2.335 1.00 88.56 665 HIS A N 1
ATOM 5251 C CA . HIS A 1 665 ? -0.893 -17.403 -2.378 1.00 88.56 665 HIS A CA 1
ATOM 5252 C C . HIS A 1 665 ? -1.166 -18.507 -1.367 1.00 88.56 665 HIS A C 1
ATOM 5254 O O . HIS A 1 665 ? -0.635 -19.596 -1.533 1.00 88.56 665 HIS A O 1
ATOM 5260 N N . ALA A 1 666 ? -1.987 -18.247 -0.348 1.00 88.12 666 ALA A N 1
ATOM 5261 C CA . ALA A 1 666 ? -2.433 -19.247 0.620 1.00 88.12 666 ALA A CA 1
ATOM 5262 C C . ALA A 1 666 ? -3.657 -20.047 0.138 1.00 88.12 666 ALA A C 1
ATOM 5264 O O . ALA A 1 666 ? -4.129 -20.922 0.858 1.00 88.12 666 ALA A O 1
ATOM 5265 N N . GLY A 1 667 ? -4.200 -19.729 -1.045 1.00 84.81 667 GLY A N 1
ATOM 5266 C CA . GLY A 1 667 ? -5.438 -20.322 -1.561 1.00 84.81 667 GLY A CA 1
ATOM 5267 C C . GLY A 1 667 ? -6.719 -19.748 -0.940 1.00 84.81 667 GLY A C 1
ATOM 5268 O O . GLY A 1 667 ? -7.816 -20.213 -1.230 1.00 84.81 667 GLY A O 1
ATOM 5269 N N . VAL A 1 668 ? -6.618 -18.702 -0.114 1.00 87.56 668 VAL A N 1
ATOM 5270 C CA . VAL A 1 668 ? -7.750 -18.096 0.603 1.00 87.56 668 VAL A CA 1
ATOM 5271 C C . VAL A 1 668 ? -8.312 -16.935 -0.220 1.00 87.56 668 VAL A C 1
ATOM 5273 O O . VAL A 1 668 ? -8.020 -15.760 0.015 1.00 87.56 668 VAL A O 1
ATOM 5276 N N . LEU A 1 669 ? -9.093 -17.268 -1.249 1.00 82.62 669 LEU A N 1
ATOM 5277 C CA . LEU A 1 669 ? -9.653 -16.277 -2.180 1.00 82.62 669 LEU A CA 1
ATOM 5278 C C . LEU A 1 669 ? -11.005 -15.717 -1.744 1.00 82.62 669 LEU A C 1
ATOM 5280 O O . LEU A 1 669 ? -11.333 -14.582 -2.090 1.00 82.62 669 LEU A O 1
ATOM 5284 N N . GLN A 1 670 ? -11.780 -16.505 -1.002 1.00 80.69 670 GLN A N 1
ATOM 5285 C CA . GLN A 1 670 ? -13.138 -16.175 -0.594 1.00 80.69 670 GLN A CA 1
ATOM 5286 C C . GLN A 1 670 ? -13.303 -16.335 0.915 1.00 80.69 670 GLN A C 1
ATOM 5288 O O . GLN A 1 670 ? -12.506 -16.977 1.596 1.00 80.69 670 GLN A O 1
ATOM 5293 N N . ARG A 1 671 ? -14.355 -15.707 1.435 1.00 78.62 671 ARG A N 1
ATOM 5294 C CA . ARG A 1 671 ? -14.799 -15.868 2.818 1.00 78.62 671 ARG A CA 1
ATOM 5295 C C . ARG A 1 671 ? -15.805 -17.005 2.871 1.00 78.62 671 ARG A C 1
ATOM 5297 O O . ARG A 1 671 ? -16.657 -17.087 1.984 1.00 78.62 671 ARG A O 1
ATOM 5304 N N . ASP A 1 672 ? -15.779 -17.787 3.943 1.00 64.88 672 ASP A N 1
ATOM 5305 C CA . ASP A 1 672 ? -16.861 -18.715 4.250 1.00 64.88 672 ASP A CA 1
ATOM 5306 C C . ASP A 1 672 ? -18.129 -17.896 4.510 1.00 64.88 672 ASP A C 1
ATOM 5308 O O . ASP A 1 672 ? -18.358 -17.365 5.600 1.00 64.88 672 ASP A O 1
ATOM 5312 N N . ARG A 1 673 ? -18.959 -17.727 3.474 1.00 50.56 673 ARG A N 1
ATOM 5313 C CA . ARG A 1 673 ? -20.311 -17.205 3.651 1.00 50.56 673 ARG A CA 1
ATOM 5314 C C . ARG A 1 673 ? -21.057 -18.279 4.424 1.00 50.56 673 ARG A C 1
ATOM 5316 O O . ARG A 1 673 ? -21.476 -19.272 3.837 1.00 50.56 673 ARG A O 1
ATOM 5323 N N . GLY A 1 674 ? -21.183 -18.096 5.739 1.00 42.06 674 GLY A N 1
ATOM 5324 C CA . GLY A 1 674 ? -22.048 -18.931 6.566 1.00 42.06 674 GLY A CA 1
ATOM 5325 C C . GLY A 1 674 ? -23.374 -19.158 5.838 1.00 42.06 674 GLY A C 1
ATOM 5326 O O . GLY A 1 674 ? -23.928 -18.217 5.263 1.00 42.06 674 GLY A O 1
ATOM 5327 N N . ALA A 1 675 ? -23.812 -20.416 5.781 1.00 28.19 675 ALA A N 1
ATOM 5328 C CA . ALA A 1 675 ? -25.013 -20.851 5.078 1.00 28.19 675 ALA A CA 1
ATOM 5329 C C . ALA A 1 675 ? -26.200 -19.922 5.406 1.00 28.19 675 ALA A C 1
ATOM 5331 O O . ALA A 1 675 ? -26.763 -19.999 6.494 1.00 28.19 675 ALA A O 1
ATOM 5332 N N . GLY A 1 676 ? -26.540 -18.992 4.505 1.00 31.53 676 GLY A N 1
ATOM 5333 C CA . GLY A 1 676 ? -27.593 -17.999 4.760 1.00 31.53 676 GLY A CA 1
ATOM 5334 C C . GLY A 1 676 ? -27.522 -16.677 3.985 1.00 31.53 676 GLY A C 1
ATOM 5335 O O . GLY A 1 676 ? -28.472 -15.902 4.049 1.00 31.53 676 GLY A O 1
ATOM 5336 N N . GLY A 1 677 ? -26.453 -16.383 3.237 1.00 26.45 677 GLY A N 1
ATOM 5337 C CA . GLY A 1 677 ? -26.426 -15.204 2.356 1.00 26.45 677 GLY A CA 1
ATOM 5338 C C . GLY A 1 677 ? -27.211 -15.437 1.054 1.00 26.45 677 GLY A C 1
ATOM 5339 O O . GLY A 1 677 ? -26.984 -16.470 0.421 1.00 26.45 677 GLY A O 1
ATOM 5340 N N . PRO A 1 678 ? -28.101 -14.520 0.616 1.00 28.83 678 PRO A N 1
ATOM 5341 C CA . PRO A 1 678 ? -28.873 -14.701 -0.610 1.00 28.83 678 PRO A CA 1
ATOM 5342 C C . PRO A 1 678 ? -27.935 -14.843 -1.813 1.00 28.83 678 PRO A C 1
ATOM 5344 O O . PRO A 1 678 ? -27.040 -14.018 -2.021 1.00 28.83 678 PRO A O 1
ATOM 5347 N N . GLN A 1 679 ? -28.139 -15.906 -2.594 1.00 27.31 679 GLN A N 1
ATOM 5348 C CA . GLN A 1 679 ? -27.544 -16.039 -3.919 1.00 27.31 679 GLN A CA 1
ATOM 5349 C C . GLN A 1 679 ? -27.938 -14.800 -4.724 1.00 27.31 679 GLN A C 1
ATOM 5351 O O . GLN A 1 679 ? -29.124 -14.508 -4.880 1.00 27.31 679 GLN A O 1
ATOM 5356 N N . ALA A 1 680 ? -26.942 -14.044 -5.186 1.00 29.28 680 ALA A N 1
ATOM 5357 C CA . ALA A 1 680 ? -27.173 -13.005 -6.171 1.00 29.28 680 ALA A CA 1
ATOM 5358 C C . ALA A 1 680 ? -27.722 -13.703 -7.421 1.00 29.28 680 ALA A C 1
ATOM 5360 O O . ALA A 1 680 ? -27.004 -14.461 -8.071 1.00 29.28 680 ALA A O 1
ATOM 5361 N N . ALA A 1 681 ? -29.014 -13.516 -7.686 1.00 29.23 681 ALA A N 1
ATOM 5362 C CA . ALA A 1 681 ? -29.592 -13.870 -8.968 1.00 29.23 681 ALA A CA 1
ATOM 5363 C C . ALA A 1 681 ? -28.884 -13.022 -10.034 1.00 29.23 681 ALA A C 1
ATOM 5365 O O . ALA A 1 681 ? -28.790 -11.801 -9.884 1.00 29.23 681 ALA A O 1
ATOM 5366 N N . VAL A 1 682 ? -28.320 -13.725 -11.016 1.00 33.09 682 VAL A N 1
ATOM 5367 C CA . VAL A 1 682 ? -27.614 -13.206 -12.197 1.00 33.09 682 VAL A CA 1
ATOM 5368 C C . VAL A 1 682 ? -28.473 -12.219 -12.973 1.00 33.09 682 VAL A C 1
ATOM 5370 O O . VAL A 1 682 ? -29.689 -12.491 -13.109 1.00 33.09 682 VAL A O 1
#

Secondary structure (DSSP, 8-state):
---------------S-----TTTTTTHHHHHHHHHHHHHHHHHHHHHHHHHHTT---HHHHHHHHHHHHHHHHHHHHHHHHHHH-SS--TTHHHHHHHHHHHHHHHTTS--SSGGGGGGHHHHHHHHHHHHHHHHHHHHHHH-------PPP--------------BTTTTBT---EEE-GGGPPEEEETTTTEEEE-TT----EEHHHHHT---HHHHSTTHHHHHHHHHHHH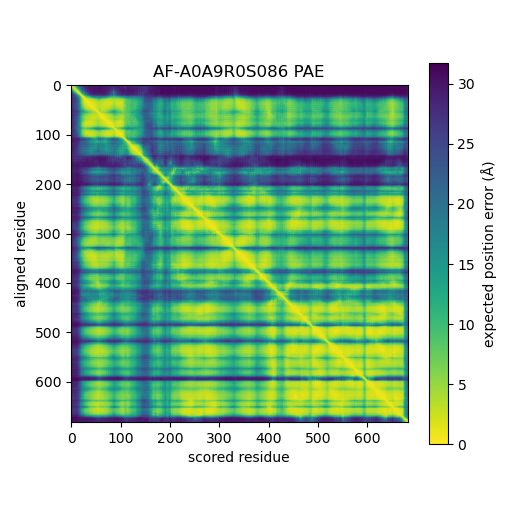HHHHHHHHHTT---GGGGSHHHHHIIIIIIT-S-HHHHHHHHHHHHHHHHHHHHHHHHSSHHHHHHT-TTHHHHHHHHHHHHHHHHHHHHHHT-S-HHHHHHHHHHHHHHHHHHHHHHHHHHHSHHHHHHHHHHHHTS-HHHHHH-HHHHHHHHHHHTPPPPPSS--EE----HHHHTT---HHHHHHHHHTTT-SPPPPTT------EE--HHHHHHHHHHHHHHTT---TTHHHHHHTT-THHHHHH--SS-HHHHHHHHHHHHHHHHHHHHHHHHTT-S-TTTHHHHHHHHHHHHHHHHHHHHHHHH-GGGSSS-HHHHHHHHHHHHHHHHHHTTT--SHHHHHHHHHHHHH-TT--SS--HHHHHHHHHHHHHHH---HHHHHHHHHHHHHHHHHHHS--S-HHHHHHHHHTT--HHHHHHHHHHHTT--S----TTSPP---

Organism: Triticum turgidum subsp. durum (NCBI:txid4567)

Sequence (682 aa):
MAADMNQCPCAAAPSPFPDTNSNLEKLLPFRIGALVVVAVVMLFVLHVLGSLRRRSSNKALHGVVVGAYSLSYALVSYTLGLMQSSTYYVDEFPIWAVCLLMLVGNADCLTASSLNDIESWKSYIVKHLIHGMWGVWIVVYFGLLPGASDFPVTMKEDVLRACDERPDPVTMQGYRYVVSGERKQKFLVKRPEYVLSYDRQCVKMTTVEQIWSCTGSLLSSDGGGLLKDMCLSMALSKMLNRRFAGFELVEAELEKTHDFVFRGLLAGDKQKQCERVFRVVEEELAFVHDLYYTRYPYLYHKGRYFAFYLPFAMIGLCLWVIHLLFEKNKFPLLTTTTMVLMVVVAFLELFQLYLYAASGWCKVALIRSYAAMPASALQRNGFCQMLIGLLLRLKALRPWEDKLGQYSLIDAFDRTRRASKCLHCMTCCLVDKPKKGRHRAKPVKVSRQLKQAVVDSLIDSEGRLTNGVRSLRNNGVEQLLERASNRTTTTHTVLVWHIATTLCKHSLDEQATDGRLPGNDGSTIDTDSSVASSLSLYCAYLIAFEPDLLPDHSSVSTLILGESIREARKLLKGAKTMKRKYEKLMDISDDRSAAGDVSLVVEGARLARRLNEDIPDPARRWRILSEFWAEMMLYLAPSDNARAHLEALATGGEFITHLWALLTHAGVLQRDRGAGGPQAAV

Foldseek 3Di:
DDDDDDDDDDDDDDDDDDPDDVPVLVCLVVVLLVLLVVLLVLLLLLLVLLVCLLAFLDVVSLVSNVVSLVVSVVSLVVSLVSQVPRPDPDPCSVVSNLLSLVSNLVSVFSDPVDLVVQVCVVVNVVSVVVNVVVVVVVCCVVPDDDDDDDDDDDDDDDDDDDDDDDADLALRRPVFQFLDKPVVWDFDQDPDVRDGDGPPPDDDTDGLNLLSPDPDPLLVDPCNVVLSLLSVLSSLLVLLVCLVVVHDNPVLPDVVLQCNQQVHLQDDDLLVSLVRLLSSLLSNLLNNLCVRRGPLVVCLPPNVVVLQVVLVVLLVVLVVVLVVLVVVPPDPPVSVSSNVSSVSSNVSSVVSSLQSLQRSSVLSSLSVVVSPDDPVVCVVCVVSVVVNSVSNPRHHDRSFHQWFKFAAQLQQLQDDDPVQVVVCVVVVNPDPRDDGSLDIDDIDGNDSLLSSLLVVLCNVCSLAFDLLCVLCVVLVNNVLCVVQPPDDDSLLNLLLQLLLLVLLLVVVVVCVVVVNDDPPCVVLLVSLNCSLNNLSRRSVNCLRPVVLQWADDNVVSNVLSVVLSVVSCVQCPPPDDPVSSSVSLLVLLPDPPPPDDDRSNNSSSVSNVCLCVVPVDSSSSSNSSSSSSSSNLLNGLQHSSSVSQSVCSSSGRHPSSSSNSSSVSSSNNDHPPPPDRDDPDD

pLDDT: mean 73.3, std 17.99, range [22.23, 97.06]

Solvent-accessible surface area (backbone atoms only — not comparable to full-atom values): 38541 Å² total; per-residue (Å²): 135,89,85,88,83,90,85,91,82,90,80,81,80,85,77,82,78,84,92,75,67,87,61,61,70,74,43,43,65,58,51,50,52,52,50,50,52,52,43,50,52,41,43,49,50,34,45,58,51,36,71,42,33,30,36,38,69,49,65,66,59,52,50,50,38,54,51,35,60,67,46,43,58,58,50,47,55,51,52,49,52,50,66,70,69,47,92,72,88,54,89,59,51,65,57,52,50,50,53,51,50,51,47,46,67,57,44,69,42,54,61,46,91,45,81,75,61,47,79,47,54,66,60,51,51,53,50,49,50,50,50,50,50,49,54,47,46,52,47,36,75,75,62,64,80,89,90,87,81,90,85,88,89,81,91,84,87,88,87,92,87,87,84,93,65,88,61,38,51,77,72,32,39,68,44,75,45,65,55,49,62,74,90,76,68,69,79,45,68,44,80,90,79,60,50,77,41,74,66,88,85,74,81,87,61,45,29,43,31,64,62,61,70,43,79,50,73,72,54,65,36,92,67,9,61,60,56,50,43,52,41,45,15,51,23,49,26,55,58,53,46,39,48,65,72,71,46,82,65,72,61,34,78,35,66,67,28,32,39,36,35,62,56,24,52,56,44,77,56,75,72,62,22,49,57,46,44,54,49,33,45,52,50,12,53,46,51,43,40,34,60,67,40,35,59,56,57,53,29,66,73,80,26,61,67,54,61,54,50,50,42,53,51,50,36,51,51,33,53,51,52,46,51,54,53,65,74,64,71,82,58,73,68,67,53,49,54,54,46,54,49,37,52,51,52,34,49,50,38,52,51,51,45,48,53,47,50,24,29,68,66,45,39,48,53,50,52,49,55,56,74,70,51,57,72,70,61,54,72,73,36,59,66,59,54,51,52,52,52,55,47,62,66,41,73,55,76,75,67,52,35,66,52,38,57,26,27,50,68,89,76,14,34,84,45,72,64,70,67,50,56,50,50,20,60,75,48,75,61,75,44,77,78,78,60,73,27,73,50,77,49,80,62,43,68,66,47,71,67,44,57,40,48,34,50,51,44,40,61,78,39,76,65,61,48,56,70,27,51,59,49,28,48,78,71,74,46,44,73,62,44,68,78,64,54,83,60,96,49,70,61,59,43,54,51,23,54,32,47,12,51,54,51,46,50,52,55,50,55,52,36,53,75,71,68,70,60,64,83,85,54,49,68,60,31,52,50,26,41,50,37,22,50,53,44,35,22,27,56,47,23,33,45,74,76,44,25,56,54,38,62,58,60,38,68,58,38,45,47,57,52,51,52,47,39,54,50,45,47,65,76,42,61,90,44,86,48,70,66,53,37,49,56,53,40,50,58,58,46,67,52,82,81,75,81,69,78,92,50,54,61,51,48,4,35,42,49,23,50,46,51,53,67,82,36,70,52,63,54,64,41,24,46,53,43,25,49,24,37,24,32,33,52,57,43,42,20,43,43,88,47,41,64,45,45,56,58,34,38,58,48,10,45,52,67,54,49,48,50,30,54,54,30,50,53,36,30,39,62,72,70,73,74,63,94,80,71,82,78,80,80,127

InterPro domains:
  I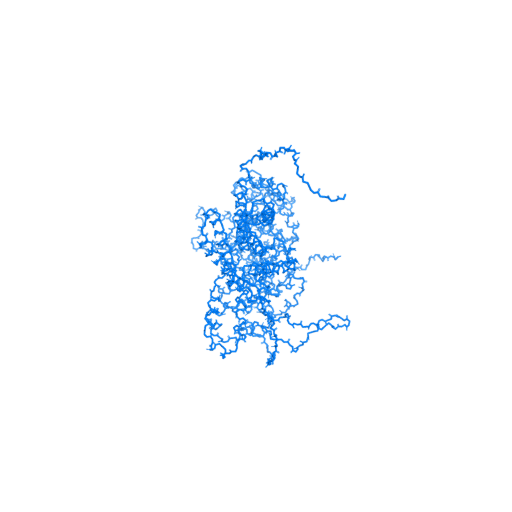PR007658 Protein of unknown function DUF594 [PF04578] (617-668)
  IPR025315 Domain of unknown function DUF4220 [PF13968] (68-411)

Nearest PDB structures (foldseek):
  7q29-assembly1_A  TM=1.449E-01  e=6.324E+00  Homo sapiens